Protein AF-0000000084494447 (afdb_homodimer)

Nearest PDB structures (foldseek):
  5h3h-assembly1_A  TM=7.534E-01  e=8.191E-16  Exiguobacterium antarcticum B7
  1iuo-assembly1_A  TM=7.187E-01  e=6.403E-16  Pseudomonas fluorescens
  1j1i-assembly1_A-2  TM=7.751E-01  e=4.884E-15  Janthinobacterium
  2d0d-assembly1_A-2  TM=7.167E-01  e=2.639E-15  Pseudomonas fluorescens
  3qvm-assembly1_A  TM=7.016E-01  e=3.062E-11  Oleispira antarctica

InterPro domains:
  IPR000073 Alpha/beta hydrolase fold-1 [PF00561] (20-253)
  IPR029058 Alpha/Beta hydrolase fold [G3DSA:3.40.50.1820] (2-268)
  IPR029058 Alpha/Beta hydrolase fold [SSF53474] (7-265)
  IPR050266 AB hydrolase superfamily [PTHR43798] (12-265)

Foldseek 3Di:
DWDAFPFWIKDKDKDAAAAEEEEEEAPLFAQLLVCVLQVVLCVPPHHYIYIGIGFEQWDPTHGHPPQQALQSRLRRVVRVCCVPVNPAAHEYEAAALRLQSVLVCCQVPVVRYQAYEYELYAALDPDADFDDAAADAADPVVLVPDDVVLSVVCSVFFSYHDDQLSVSCVRRGVVGNVGGNCVRVVDCSCVPHYHDPDHGLPPPAARAREYEYEAECNARPRHDVVCVVCVRRYPHYDYHHDYPGYRSCCSRPVVVVSVSVSVSVVVSD/DWDAFPFWIKDKDKDAAAAEEEEEEAPLFAQLLVCVLQVVLCVPPHHYIYIGIGFEQWDPTHGHPVQQALQSRLRRVVRVCCVPVNPAAHEYEAAALRLQSVLVCCQVPVVRYQAYEYELYAALDPDADFDDAAADAADPVVLVPDDPVLSVVCSVFFSYHDDQLSVSCVRRGVVGNVGGNCVRVVDCSCVPHYHDPDGGLPPPAARAREYEYEAECNARPRHDVVCVVCVRRYPHYDYHHDYPGYRSCCSRPVVVVSVSVSVSVVVSD

Solvent-accessible surface area (backbone atoms only — not comparable to full-atom values): 27558 Å² total; per-residue (Å²): 90,78,43,82,31,89,53,36,28,35,21,38,49,78,45,76,52,66,54,40,30,44,37,32,34,38,78,60,23,15,35,57,51,45,50,70,66,50,53,68,58,50,75,81,48,79,58,42,17,40,36,34,30,15,52,70,44,11,32,80,13,40,56,44,91,83,62,55,34,39,53,52,44,46,54,26,49,51,43,42,41,55,69,78,46,57,96,46,65,30,30,39,37,11,28,23,55,19,16,38,50,42,40,42,47,39,56,76,36,52,90,35,40,55,30,41,35,34,35,35,31,46,68,97,56,90,82,68,59,56,44,70,81,58,71,80,41,75,35,65,69,66,46,68,72,44,59,67,70,57,36,52,50,47,65,72,46,37,27,53,41,32,71,72,49,45,50,50,40,57,71,33,36,44,61,14,46,73,43,25,38,56,73,62,74,69,44,72,38,61,81,77,15,51,66,50,87,67,58,54,64,61,96,48,74,71,36,70,44,46,32,38,40,41,25,15,60,36,6,50,80,48,16,47,68,73,56,58,67,47,61,75,40,31,77,34,36,26,41,34,36,36,43,89,25,18,53,48,36,68,73,66,41,35,69,56,47,45,44,53,50,51,56,53,54,62,70,73,106,91,78,41,83,30,88,53,36,29,35,21,39,50,78,45,76,51,64,53,39,32,45,36,32,36,38,80,60,24,15,36,57,51,44,49,72,67,50,53,69,58,50,75,82,47,80,58,44,16,40,36,33,28,15,53,68,44,12,32,81,13,40,57,44,89,84,62,53,34,37,51,53,46,48,54,26,50,52,42,41,42,55,66,77,48,58,95,46,64,30,30,36,38,11,29,26,54,18,16,36,49,43,41,43,46,38,58,74,37,52,91,36,40,55,31,41,35,33,35,35,32,46,67,100,58,90,84,67,59,55,43,70,80,58,71,81,41,72,34,64,69,65,45,68,72,44,58,67,71,58,37,52,50,46,66,70,47,38,27,52,40,31,71,72,49,44,49,49,40,57,70,31,38,43,62,14,46,72,42,25,39,56,72,63,74,68,44,71,39,62,81,78,15,50,66,50,87,67,57,56,65,61,96,49,75,72,37,70,45,44,31,38,40,41,27,17,59,36,6,50,80,48,17,47,68,72,56,58,66,48,60,75,40,30,77,35,36,26,43,35,35,35,44,92,25,18,53,47,38,67,72,66,40,36,69,55,48,46,42,52,50,51,56,54,53,62,67,74,107

Structure (mmCIF, N/CA/C/O backbone):
data_AF-0000000084494447-model_v1
#
loop_
_entity.id
_entity.type
_entity.pdbx_description
1 polymer 'Alpha/beta hydrolase'
#
loop_
_atom_site.group_PDB
_atom_site.id
_atom_site.type_symbol
_atom_site.label_atom_id
_atom_site.label_alt_id
_atom_site.label_comp_id
_atom_site.label_asym_id
_atom_site.label_entity_id
_atom_site.label_seq_id
_atom_site.pdbx_PDB_ins_code
_atom_site.Cartn_x
_atom_site.Cartn_y
_atom_site.Cartn_z
_atom_site.occupancy
_atom_site.B_iso_or_equiv
_atom_site.auth_seq_id
_atom_site.auth_comp_id
_atom_site.auth_asym_id
_atom_site.auth_atom_id
_atom_site.pdbx_PDB_model_num
ATOM 1 N N . MET A 1 1 ? 7.254 22.641 23.938 1 96.69 1 MET A N 1
ATOM 2 C CA . MET A 1 1 ? 8.336 23.609 23.859 1 96.69 1 MET A CA 1
ATOM 3 C C . MET A 1 1 ? 8.039 24.672 22.812 1 96.69 1 MET A C 1
ATOM 5 O O . MET A 1 1 ? 7.246 24.438 21.891 1 96.69 1 MET A O 1
ATOM 9 N N . GLN A 1 2 ? 8.641 25.734 23.031 1 98.19 2 GLN A N 1
ATOM 10 C CA . GLN A 1 2 ? 8.461 26.828 22.078 1 98.19 2 GLN A CA 1
ATOM 11 C C . GLN A 1 2 ? 9.781 27.203 21.406 1 98.19 2 GLN A C 1
ATOM 13 O O . GLN A 1 2 ? 10.828 27.234 22.062 1 98.19 2 GLN A O 1
ATOM 18 N N . CYS A 1 3 ? 9.727 27.406 20.156 1 98.5 3 CYS A N 1
ATOM 19 C CA . CYS A 1 3 ? 10.852 27.906 19.391 1 98.5 3 CYS A CA 1
ATOM 20 C C . CYS A 1 3 ? 10.492 29.219 18.688 1 98.5 3 CYS A C 1
ATOM 22 O O . CYS A 1 3 ? 9.562 29.25 17.875 1 98.5 3 CYS A O 1
ATOM 24 N N . LEU A 1 4 ? 11.242 30.328 19.016 1 98.31 4 LEU A N 1
ATOM 25 C CA . LEU A 1 4 ? 11.031 31.578 18.297 1 98.31 4 LEU A CA 1
ATOM 26 C C . LEU A 1 4 ? 11.523 31.469 16.859 1 98.31 4 LEU A C 1
ATOM 28 O O . LEU A 1 4 ? 12.609 30.953 16.609 1 98.31 4 LEU A O 1
ATOM 32 N N . VAL A 1 5 ? 10.68 31.891 15.953 1 97.94 5 VAL A N 1
ATOM 33 C CA . VAL A 1 5 ? 11.016 31.828 14.531 1 97.94 5 VAL A CA 1
ATOM 34 C C . VAL A 1 5 ? 10.711 33.156 13.867 1 97.94 5 VAL A C 1
ATOM 36 O O . VAL A 1 5 ? 10.234 34.094 14.523 1 97.94 5 VAL A O 1
ATOM 39 N N . LYS A 1 6 ? 11.047 33.438 12.617 1 92.94 6 LYS A N 1
ATOM 40 C CA . LYS A 1 6 ? 11.008 34.688 11.875 1 92.94 6 LYS A CA 1
ATOM 41 C C . LYS A 1 6 ? 9.641 35.375 11.992 1 92.94 6 LYS A C 1
ATOM 43 O O . LYS A 1 6 ? 9.555 36.594 12.117 1 92.94 6 LYS A O 1
ATOM 48 N N . LYS A 1 7 ? 8.516 34.562 11.898 1 96.06 7 LYS A N 1
ATOM 49 C CA . LYS A 1 7 ? 7.191 35.156 11.883 1 96.06 7 LYS A CA 1
ATOM 50 C C . LYS A 1 7 ? 6.32 34.625 13.008 1 96.06 7 LYS A C 1
ATOM 52 O O . LYS A 1 7 ? 5.129 34.375 12.812 1 96.06 7 LYS A O 1
ATOM 57 N N . GLY A 1 8 ? 6.938 34.5 14.203 1 97.62 8 GLY A N 1
ATOM 58 C CA . GLY A 1 8 ? 6.195 34.031 15.359 1 97.62 8 GLY A CA 1
ATOM 59 C C . GLY A 1 8 ? 6.961 33 16.172 1 97.62 8 GLY A C 1
ATOM 60 O O . GLY A 1 8 ? 8.141 33.188 16.469 1 97.62 8 GLY A O 1
ATOM 61 N N . SER A 1 9 ? 6.289 32.062 16.578 1 98.56 9 SER A N 1
ATOM 62 C CA . SER A 1 9 ? 6.887 30.938 17.312 1 98.56 9 SER A CA 1
ATOM 63 C C . SER A 1 9 ? 6.223 29.625 16.969 1 98.56 9 SER A C 1
ATOM 65 O O . SER A 1 9 ? 5.066 29.594 16.531 1 98.56 9 SER A O 1
ATOM 67 N N . ILE A 1 10 ? 6.914 28.562 17.109 1 98.81 10 ILE A N 1
ATOM 68 C CA . ILE A 1 10 ? 6.418 27.219 16.828 1 98.81 10 ILE A CA 1
ATOM 69 C C . ILE A 1 10 ? 6.48 26.359 18.094 1 98.81 10 ILE A C 1
ATOM 71 O O . ILE A 1 10 ? 7.535 26.25 18.719 1 98.81 10 ILE A O 1
ATOM 75 N N . ASN A 1 11 ? 5.301 25.938 18.469 1 98.88 11 ASN A N 1
ATOM 76 C CA . ASN A 1 11 ? 5.234 24.906 19.5 1 98.88 11 ASN A CA 1
ATOM 77 C C . ASN A 1 11 ? 5.621 23.531 18.969 1 98.88 11 ASN A C 1
ATOM 79 O O . ASN A 1 11 ? 5.246 23.172 17.859 1 98.88 11 ASN A O 1
ATOM 83 N N . TYR A 1 12 ? 6.375 22.75 19.781 1 98.81 12 TYR A N 1
ATOM 84 C CA . TYR A 1 12 ? 6.766 21.438 19.312 1 98.81 12 TYR A CA 1
ATOM 85 C C . TYR A 1 12 ? 6.996 20.484 20.469 1 98.81 12 TYR A C 1
ATOM 87 O O . TYR A 1 12 ? 7.168 20.906 21.609 1 98.81 12 TYR A O 1
ATOM 95 N N . GLU A 1 13 ? 6.809 19.234 20.188 1 98.75 13 GLU A N 1
ATOM 96 C CA . GLU A 1 13 ? 7.129 18.141 21.094 1 98.75 13 GLU A CA 1
ATOM 97 C C . GLU A 1 13 ? 8.141 17.188 20.484 1 98.75 13 GLU A C 1
ATOM 99 O O . GLU A 1 13 ? 8.102 16.922 19.281 1 98.75 13 GLU A O 1
ATOM 104 N N . VAL A 1 14 ? 9.047 16.672 21.344 1 98.56 14 VAL A N 1
ATOM 105 C CA . VAL A 1 14 ? 10.062 15.727 20.891 1 98.56 14 VAL A CA 1
ATOM 106 C C . VAL A 1 14 ? 9.914 14.398 21.609 1 98.56 14 VAL A C 1
ATOM 108 O O . VAL A 1 14 ? 9.734 14.375 22.844 1 98.56 14 VAL A O 1
ATOM 111 N N . HIS A 1 15 ? 9.883 13.344 20.828 1 98.44 15 HIS A N 1
ATOM 112 C CA . HIS A 1 15 ? 9.875 11.984 21.375 1 98.44 15 HIS A CA 1
ATOM 113 C C . HIS A 1 15 ? 11.039 11.172 20.812 1 98.44 15 HIS A C 1
ATOM 115 O O . HIS A 1 15 ? 11.336 11.234 19.609 1 98.44 15 HIS A O 1
ATOM 121 N N . GLY A 1 16 ? 11.719 10.477 21.656 1 97.69 16 GLY A N 1
ATOM 122 C CA . GLY A 1 16 ? 12.789 9.602 21.219 1 97.69 16 GLY A CA 1
ATOM 123 C C . GLY A 1 16 ? 14.07 10.344 20.906 1 97.69 16 GLY A C 1
ATOM 124 O O . GLY A 1 16 ? 14.203 11.531 21.219 1 97.69 16 GLY A O 1
ATOM 125 N N . SER A 1 17 ? 15.078 9.602 20.531 1 97.44 17 SER A N 1
ATOM 126 C CA . SER A 1 17 ? 16.391 10.109 20.141 1 97.44 17 SER A CA 1
ATOM 127 C C . SER A 1 17 ? 16.906 9.422 18.875 1 97.44 17 SER A C 1
ATOM 129 O O . SER A 1 17 ? 16.469 8.32 18.547 1 97.44 17 SER A O 1
ATOM 131 N N . GLY A 1 18 ? 17.797 10.102 18.203 1 97.12 18 GLY A N 1
ATOM 132 C CA . GLY A 1 18 ? 18.359 9.547 16.984 1 97.12 18 GLY A CA 1
ATOM 133 C C . GLY A 1 18 ? 18.109 10.422 15.766 1 97.12 18 GLY A C 1
ATOM 134 O O . GLY A 1 18 ? 18.266 11.641 15.828 1 97.12 18 GLY A O 1
ATOM 135 N N . PHE A 1 19 ? 17.859 9.812 14.57 1 98.12 19 PHE A N 1
ATOM 136 C CA . PHE A 1 19 ? 17.688 10.523 13.312 1 98.12 19 PHE A CA 1
ATOM 137 C C . PHE A 1 19 ? 16.391 11.328 13.32 1 98.12 19 PHE A C 1
ATOM 139 O O . PHE A 1 19 ? 15.312 10.781 13.57 1 98.12 19 PHE A O 1
ATOM 146 N N . PRO A 1 20 ? 16.438 12.57 13.031 1 98.56 20 PRO A N 1
ATOM 147 C CA . PRO A 1 20 ? 15.266 13.438 13.195 1 98.56 20 PRO A CA 1
ATOM 148 C C . PRO A 1 20 ? 14.219 13.242 12.102 1 98.56 20 PRO A C 1
ATOM 150 O O . PRO A 1 20 ? 14.562 13.094 10.93 1 98.56 20 PRO A O 1
ATOM 153 N N . ILE A 1 21 ? 13.039 13.195 12.508 1 98.81 21 ILE A N 1
ATOM 154 C CA . ILE A 1 21 ? 11.875 13.25 11.625 1 98.81 21 ILE A CA 1
ATOM 155 C C . ILE A 1 21 ? 10.992 14.43 12.008 1 98.81 21 ILE A C 1
ATOM 157 O O . ILE A 1 21 ? 10.5 14.508 13.133 1 98.81 21 ILE A O 1
ATOM 161 N N . LEU A 1 22 ? 10.828 15.359 11.125 1 98.94 22 LEU A N 1
ATOM 162 C CA . LEU A 1 22 ? 9.891 16.469 11.32 1 98.94 22 LEU A CA 1
ATOM 163 C C . LEU A 1 22 ? 8.492 16.078 10.875 1 98.94 22 LEU A C 1
ATOM 165 O O . LEU A 1 22 ? 8.297 15.641 9.742 1 98.94 22 LEU A O 1
ATOM 169 N N . ILE A 1 23 ? 7.5 16.219 11.75 1 98.94 23 ILE A N 1
ATOM 170 C CA . ILE A 1 23 ? 6.148 15.719 11.508 1 98.94 23 ILE A CA 1
ATOM 171 C C . ILE A 1 23 ? 5.164 16.891 11.523 1 98.94 23 ILE A C 1
ATOM 173 O O . ILE A 1 23 ? 5.117 17.656 12.484 1 98.94 23 ILE A O 1
ATOM 177 N N . MET A 1 24 ? 4.398 16.984 10.438 1 98.94 24 MET A N 1
ATOM 178 C CA . MET A 1 24 ? 3.525 18.141 10.242 1 98.94 24 MET A CA 1
ATOM 179 C C . MET A 1 24 ? 2.082 17.703 10.016 1 98.94 24 MET A C 1
ATOM 181 O O . MET A 1 24 ? 1.81 16.875 9.141 1 98.94 24 MET A O 1
ATOM 185 N N . HIS A 1 25 ? 1.2 18.281 10.75 1 98.88 25 HIS A N 1
ATOM 186 C CA . HIS A 1 25 ? -0.211 17.906 10.766 1 98.88 25 HIS A CA 1
ATOM 187 C C . HIS A 1 25 ? -0.992 18.672 9.703 1 98.88 25 HIS A C 1
ATOM 189 O O . HIS A 1 25 ? -0.439 19.547 9.023 1 98.88 25 HIS A O 1
ATOM 195 N N . SER A 1 26 ? -2.248 18.312 9.539 1 98.69 26 SER A N 1
ATOM 196 C CA . SER A 1 26 ? -3.162 18.938 8.586 1 98.69 26 SER A CA 1
ATOM 197 C C . SER A 1 26 ? -3.646 20.281 9.078 1 98.69 26 SER A C 1
ATOM 199 O O . SER A 1 26 ? -3.49 20.609 10.258 1 98.69 26 SER A O 1
ATOM 201 N N . MET A 1 27 ? -4.27 21.031 8.141 1 98.12 27 MET A N 1
ATOM 202 C CA . MET A 1 27 ? -4.871 22.312 8.516 1 98.12 27 MET A CA 1
ATOM 203 C C . MET A 1 27 ? -5.98 22.109 9.539 1 98.12 27 MET A C 1
ATOM 205 O O . MET A 1 27 ? -6.781 21.188 9.422 1 98.12 27 MET A O 1
ATOM 209 N N . GLY A 1 28 ? -5.996 22.938 10.531 1 97.69 28 GLY A N 1
ATOM 210 C CA . GLY A 1 28 ? -7.102 22.953 11.477 1 97.69 28 GLY A CA 1
ATOM 211 C C . GLY A 1 28 ? -6.938 21.953 12.602 1 97.69 28 GLY A C 1
ATOM 212 O O . GLY A 1 28 ? -7.883 21.703 13.359 1 97.69 28 GLY A O 1
ATOM 213 N N . THR A 1 29 ? -5.793 21.359 12.68 1 98.38 29 THR A N 1
ATOM 214 C CA . THR A 1 29 ? -5.516 20.438 13.781 1 98.38 29 THR A CA 1
ATOM 215 C C . THR A 1 29 ? -4.23 20.844 14.5 1 98.38 29 THR A C 1
ATOM 217 O O . THR A 1 29 ? -3.811 22 14.445 1 98.38 29 THR A O 1
ATOM 220 N N . ASP A 1 30 ? -3.658 19.953 15.336 1 98.75 30 ASP A N 1
ATOM 221 C CA . ASP A 1 30 ? -2.391 20.203 16.016 1 98.75 30 ASP A CA 1
ATOM 222 C C . ASP A 1 30 ? -1.55 18.938 16.094 1 98.75 30 ASP A C 1
ATOM 224 O O . ASP A 1 30 ? -1.86 17.938 15.43 1 98.75 30 ASP A O 1
ATOM 228 N N . HIS A 1 31 ? -0.423 18.984 16.812 1 98.75 31 HIS A N 1
ATOM 229 C CA . HIS A 1 31 ? 0.54 17.891 16.844 1 98.75 31 HIS A CA 1
ATOM 230 C C . HIS A 1 31 ? -0.088 16.609 17.406 1 98.75 31 HIS A C 1
ATOM 232 O O . HIS A 1 31 ? 0.336 15.508 17.062 1 98.75 31 HIS A O 1
ATOM 238 N N . LEU A 1 32 ? -1.103 16.734 18.203 1 98.31 32 LEU A N 1
ATOM 239 C CA . LEU A 1 32 ? -1.747 15.578 18.797 1 98.31 32 LEU A CA 1
ATOM 240 C C . LEU A 1 32 ? -2.379 14.688 17.734 1 98.31 32 LEU A C 1
ATOM 242 O O . LEU A 1 32 ? -2.404 13.461 17.875 1 98.31 32 LEU A O 1
ATOM 246 N N . SER A 1 33 ? -2.887 15.289 16.688 1 98.75 33 SER A N 1
ATOM 247 C CA . SER A 1 33 ? -3.531 14.555 15.609 1 98.75 33 SER A CA 1
ATOM 248 C C . SER A 1 33 ? -2.547 13.617 14.914 1 98.75 33 SER A C 1
ATOM 250 O O . SER A 1 33 ? -2.955 12.672 14.234 1 98.75 33 SER A O 1
ATOM 252 N N . MET A 1 34 ? -1.249 13.867 15.07 1 98.81 34 MET A N 1
ATOM 253 C CA . MET A 1 34 ? -0.21 13.039 14.461 1 98.81 34 MET A CA 1
ATOM 254 C C . MET A 1 34 ? 0.386 12.078 15.484 1 98.81 34 MET A C 1
ATOM 256 O O . MET A 1 34 ? 0.575 10.891 15.195 1 98.81 34 MET A O 1
ATOM 260 N N . THR A 1 35 ? 0.613 12.547 16.703 1 98.62 35 THR A N 1
ATOM 261 C CA . THR A 1 35 ? 1.298 11.773 17.734 1 98.62 35 THR A CA 1
ATOM 262 C C . THR A 1 35 ? 0.514 10.508 18.062 1 98.62 35 THR A C 1
ATOM 264 O O . THR A 1 35 ? 1.103 9.453 18.312 1 98.62 35 THR A O 1
ATOM 267 N N . SER A 1 36 ? -0.768 10.578 18 1 97.81 36 SER A N 1
ATOM 268 C CA . SER A 1 36 ? -1.643 9.516 18.484 1 97.81 36 SER A CA 1
ATOM 269 C C . SER A 1 36 ? -1.475 8.242 17.656 1 97.81 36 SER A C 1
ATOM 271 O O . SER A 1 36 ? -1.565 7.133 18.203 1 97.81 36 SER A O 1
ATOM 273 N N . TRP A 1 37 ? -1.285 8.383 16.391 1 98.5 37 TRP A N 1
ATOM 274 C CA . TRP A 1 37 ? -1.223 7.18 15.57 1 98.5 37 TRP A CA 1
ATOM 275 C C . TRP A 1 37 ? 0.213 6.887 15.148 1 98.5 37 TRP A C 1
ATOM 277 O O . TRP A 1 37 ? 0.527 5.766 14.734 1 98.5 37 TRP A O 1
ATOM 287 N N . ILE A 1 38 ? 1.138 7.836 15.25 1 98.81 38 ILE A N 1
ATOM 288 C CA . ILE A 1 38 ? 2.518 7.645 14.812 1 98.81 38 ILE A CA 1
ATOM 289 C C . ILE A 1 38 ? 3.33 7.004 15.938 1 98.81 38 ILE A C 1
ATOM 291 O O . ILE A 1 38 ? 4.137 6.105 15.688 1 98.81 38 ILE A O 1
ATOM 295 N N . GLU A 1 39 ? 3.145 7.414 17.203 1 98.69 39 GLU A N 1
ATOM 296 C CA . GLU A 1 39 ? 4.012 7.008 18.297 1 98.69 39 GLU A CA 1
ATOM 297 C C . GLU A 1 39 ? 3.969 5.496 18.5 1 98.69 39 GLU A C 1
ATOM 299 O O . GLU A 1 39 ? 4.988 4.879 18.812 1 98.69 39 GLU A O 1
ATOM 304 N N . PRO A 1 40 ? 2.77 4.828 18.328 1 98.19 40 PRO A N 1
ATOM 305 C CA . PRO A 1 40 ? 2.744 3.371 18.469 1 98.19 40 PRO A CA 1
ATOM 306 C C . PRO A 1 40 ? 3.715 2.668 17.516 1 98.19 40 PRO A C 1
ATOM 308 O O . PRO A 1 40 ? 4.219 1.588 17.844 1 98.19 40 PRO A O 1
ATOM 311 N N . ILE A 1 41 ? 4.027 3.223 16.391 1 97.94 41 ILE A N 1
ATOM 312 C CA . ILE A 1 41 ? 4.965 2.654 15.422 1 97.94 41 ILE A CA 1
ATOM 313 C C . ILE A 1 41 ? 6.34 2.502 16.062 1 97.94 41 ILE A C 1
ATOM 315 O O . ILE A 1 41 ? 7.051 1.527 15.805 1 97.94 41 ILE A O 1
ATOM 319 N N . PHE A 1 42 ? 6.688 3.375 16.969 1 98 42 PHE A N 1
ATOM 320 C CA . PHE A 1 42 ? 8.055 3.469 17.469 1 98 42 PHE A CA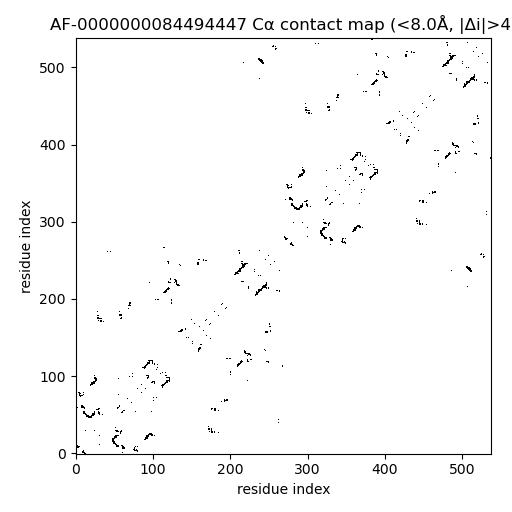 1
ATOM 321 C C . PHE A 1 42 ? 8.211 2.646 18.75 1 98 42 PHE A C 1
ATOM 323 O O . PHE A 1 42 ? 9.25 2.709 19.406 1 98 42 PHE A O 1
ATOM 330 N N . GLN A 1 43 ? 7.164 1.923 19.078 1 96.38 43 GLN A N 1
ATOM 331 C CA . GLN A 1 43 ? 7.324 0.917 20.125 1 96.38 43 GLN A CA 1
ATOM 332 C C . GLN A 1 43 ? 8.281 -0.184 19.688 1 96.38 43 GLN A C 1
ATOM 334 O O . GLN A 1 43 ? 8.992 -0.76 20.5 1 96.38 43 GLN A O 1
ATOM 339 N N . THR A 1 44 ? 8.359 -0.454 18.359 1 92.81 44 THR A N 1
ATOM 340 C CA . THR A 1 44 ? 9.188 -1.54 17.844 1 92.81 44 THR A CA 1
ATOM 341 C C . THR A 1 44 ? 10.344 -0.993 17.016 1 92.81 44 THR A C 1
ATOM 343 O O . THR A 1 44 ? 11.336 -1.69 16.766 1 92.81 44 THR A O 1
ATOM 346 N N . ILE A 1 45 ? 10.219 0.203 16.562 1 95.12 45 ILE A N 1
ATOM 347 C CA . ILE A 1 45 ? 11.258 0.841 15.766 1 95.12 45 ILE A CA 1
ATOM 348 C C . ILE A 1 45 ? 12.016 1.854 16.625 1 95.12 45 ILE A C 1
ATOM 350 O O . ILE A 1 45 ? 11.406 2.729 17.25 1 95.12 45 ILE A O 1
ATOM 354 N N . LYS A 1 46 ? 13.297 1.787 16.641 1 95.44 46 LYS A N 1
ATOM 355 C CA . LYS A 1 46 ? 14.125 2.66 17.469 1 95.44 46 LYS A CA 1
ATOM 356 C C . LYS A 1 46 ? 15.047 3.525 16.609 1 95.44 46 LYS A C 1
ATOM 358 O O . LYS A 1 46 ? 15.172 3.297 15.406 1 95.44 46 LYS A O 1
ATOM 363 N N . GLY A 1 47 ? 15.586 4.586 17.203 1 96.88 47 GLY A N 1
ATOM 364 C CA . GLY A 1 47 ? 16.641 5.344 16.547 1 96.88 47 GLY A CA 1
ATOM 365 C C . GLY A 1 47 ? 16.141 6.566 15.812 1 96.88 47 GLY A C 1
ATOM 366 O O . GLY A 1 47 ? 16.828 7.109 14.953 1 96.88 47 GLY A O 1
ATOM 367 N N . PHE A 1 48 ? 14.953 6.914 16.109 1 98.19 48 PHE A N 1
ATOM 368 C CA . PHE A 1 48 ? 14.398 8.094 15.461 1 98.19 48 PHE A CA 1
ATOM 369 C C . PHE A 1 48 ? 13.969 9.133 16.5 1 98.19 48 PHE A C 1
ATOM 371 O O . PHE A 1 48 ? 13.359 8.789 17.5 1 98.19 48 PHE A O 1
ATOM 378 N N . LYS A 1 49 ? 14.344 10.344 16.266 1 98.38 49 LYS A N 1
ATOM 379 C CA . LYS A 1 49 ? 13.883 11.508 17.016 1 98.38 49 LYS A CA 1
ATOM 380 C C . LYS A 1 49 ? 12.68 12.156 16.328 1 98.38 49 LYS A C 1
ATOM 382 O O . LYS A 1 49 ? 12.828 12.852 15.32 1 98.38 49 LYS A O 1
ATOM 387 N N . ARG A 1 50 ? 11.531 11.898 16.891 1 98.81 50 ARG A N 1
ATOM 388 C CA . ARG A 1 50 ? 10.312 12.438 16.297 1 98.81 50 ARG A CA 1
ATOM 389 C C . ARG A 1 50 ? 10.031 13.844 16.797 1 98.81 50 ARG A C 1
ATOM 391 O O . ARG A 1 50 ? 9.898 14.07 18 1 98.81 50 ARG A O 1
ATOM 398 N N . ILE A 1 51 ? 9.969 14.781 15.914 1 98.94 51 ILE A N 1
ATOM 399 C CA . ILE A 1 51 ? 9.703 16.188 16.219 1 98.94 51 ILE A CA 1
ATOM 400 C C . ILE A 1 51 ? 8.344 16.594 15.664 1 98.94 51 ILE A C 1
ATOM 402 O O . ILE A 1 51 ? 8.195 16.797 14.461 1 98.94 51 ILE A O 1
ATOM 406 N N . TYR A 1 52 ? 7.375 16.656 16.594 1 98.94 52 TYR A N 1
ATOM 407 C CA . TYR A 1 52 ? 6.023 17.078 16.234 1 98.94 52 TYR A CA 1
ATOM 408 C C . TYR A 1 52 ? 5.859 18.578 16.406 1 98.94 52 TYR A C 1
ATOM 410 O O . TYR A 1 52 ? 6.082 19.125 17.5 1 98.94 52 TYR A O 1
ATOM 418 N N . ILE A 1 53 ? 5.402 19.266 15.375 1 98.94 53 ILE A N 1
ATOM 419 C CA . ILE A 1 53 ? 5.211 20.703 15.539 1 98.94 53 ILE A CA 1
ATOM 420 C C . ILE A 1 53 ? 3.732 21.047 15.391 1 98.94 53 ILE A C 1
ATOM 422 O O . ILE A 1 53 ? 2.982 20.328 14.727 1 98.94 53 ILE A O 1
ATOM 426 N N . ASP A 1 54 ? 3.326 22.094 16.047 1 98.94 54 ASP A N 1
ATOM 427 C CA . ASP A 1 54 ? 2.125 22.812 15.625 1 98.94 54 ASP A CA 1
ATOM 428 C C . ASP A 1 54 ? 2.434 23.781 14.492 1 98.94 54 ASP A C 1
ATOM 430 O O . ASP A 1 54 ? 3.254 24.688 14.648 1 98.94 54 ASP A O 1
ATOM 434 N N . LEU A 1 55 ? 1.816 23.562 13.367 1 98.88 55 LEU A N 1
ATOM 435 C CA . LEU A 1 55 ? 2.023 24.5 12.273 1 98.88 55 LEU A CA 1
ATOM 436 C C . LEU A 1 55 ? 1.731 25.938 12.719 1 98.88 55 LEU A C 1
ATOM 438 O O . LEU A 1 55 ? 0.907 26.156 13.609 1 98.88 55 LEU A O 1
ATOM 442 N N . PRO A 1 56 ? 2.412 26.953 12.07 1 98.69 56 PRO A N 1
ATOM 443 C CA . PRO A 1 56 ? 2.021 28.328 12.375 1 98.69 56 PRO A CA 1
ATOM 444 C C . PRO A 1 56 ? 0.517 28.547 12.242 1 98.69 56 PRO A C 1
ATOM 446 O O . PRO A 1 56 ? -0.109 28.047 11.312 1 98.69 56 PRO A O 1
ATOM 449 N N . ALA A 1 57 ? -0.061 29.266 13.242 1 98.31 57 ALA A N 1
ATOM 450 C CA . ALA A 1 57 ? -1.483 29.594 13.305 1 98.31 57 ALA A CA 1
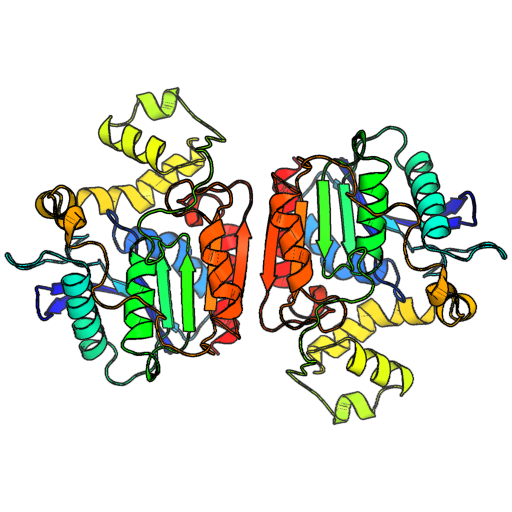ATOM 451 C C . ALA A 1 57 ? -2.295 28.406 13.805 1 98.31 57 ALA A C 1
ATOM 453 O O . ALA A 1 57 ? -3.525 28.406 13.719 1 98.31 57 ALA A O 1
ATOM 454 N N . HIS A 1 58 ? -1.658 27.344 14.305 1 98.75 58 HIS A N 1
ATOM 455 C CA . HIS A 1 58 ? -2.324 26.172 14.852 1 98.75 58 HIS A CA 1
ATOM 456 C C . HIS A 1 58 ? -1.785 25.828 16.234 1 98.75 58 HIS A C 1
ATOM 458 O O . HIS A 1 58 ? -0.672 26.219 16.594 1 98.75 58 HIS A O 1
ATOM 464 N N . GLY A 1 59 ? -2.604 25.047 16.953 1 98.5 59 GLY A N 1
ATOM 465 C CA . GLY A 1 59 ? -2.17 24.625 18.266 1 98.5 59 GLY A CA 1
ATOM 466 C C . GLY A 1 59 ? -1.699 25.781 19.141 1 98.5 59 GLY A C 1
ATOM 467 O O . GLY A 1 59 ? -2.4 26.781 19.281 1 98.5 59 GLY A O 1
ATOM 468 N N . LYS A 1 60 ? -0.48 25.609 19.703 1 98.5 60 LYS A N 1
ATOM 469 C CA . LYS A 1 60 ? 0.066 26.641 20.578 1 98.5 60 LYS A CA 1
ATOM 470 C C . LYS A 1 60 ? 1.081 27.516 19.859 1 98.5 60 LYS A C 1
ATOM 472 O O . LYS A 1 60 ? 1.784 28.312 20.469 1 98.5 60 LYS A O 1
ATOM 477 N N . SER A 1 61 ? 1.166 27.328 18.547 1 98.69 61 SER A N 1
ATOM 478 C CA . SER A 1 61 ? 2.031 28.188 17.734 1 98.69 61 SER A CA 1
ATOM 479 C C . SER A 1 61 ? 1.387 29.547 17.484 1 98.69 61 SER A C 1
ATOM 481 O O . SER A 1 61 ? 0.168 29.641 17.328 1 98.69 61 SER A O 1
ATOM 483 N N . VAL A 1 62 ? 2.295 30.594 17.406 1 97.31 62 VAL A N 1
ATOM 484 C CA . VAL A 1 62 ? 1.812 31.969 17.25 1 97.31 62 VAL A CA 1
ATOM 485 C C . VAL A 1 62 ? 2.357 32.562 15.961 1 97.31 62 VAL A C 1
ATOM 487 O O . VAL A 1 62 ? 3.434 32.188 15.492 1 97.31 62 VAL A O 1
ATOM 490 N N . ILE A 1 63 ? 1.567 33.375 15.352 1 98 63 ILE A N 1
ATOM 491 C CA . ILE A 1 63 ? 1.992 34.062 14.141 1 98 63 ILE A CA 1
ATOM 492 C C . ILE A 1 63 ? 1.965 35.594 14.359 1 98 63 ILE A C 1
ATOM 494 O O . ILE A 1 63 ? 1.236 36.062 15.219 1 98 63 ILE A O 1
ATOM 498 N N . GLU A 1 64 ? 2.709 36.281 13.578 1 97.06 64 GLU A N 1
ATOM 499 C CA . GLU A 1 64 ? 2.717 37.75 13.609 1 97.06 64 GLU A CA 1
ATOM 500 C C . GLU A 1 64 ? 1.529 38.312 12.836 1 97.06 64 GLU A C 1
ATOM 502 O O . GLU A 1 64 ? 0.846 37.594 12.109 1 97.06 64 GLU A O 1
ATOM 507 N N . GLU A 1 65 ? 1.351 39.594 12.883 1 93.88 65 GLU A N 1
ATOM 508 C CA . GLU A 1 65 ? 0.191 40.281 12.305 1 93.88 65 GLU A CA 1
ATOM 509 C C . GLU A 1 65 ? 0.244 40.25 10.781 1 93.88 65 GLU A C 1
ATOM 511 O O . GLU A 1 65 ? -0.794 40.188 10.125 1 93.88 65 GLU A O 1
ATOM 516 N N . ASN A 1 66 ? 1.428 40.25 10.242 1 93.81 66 ASN A N 1
ATOM 517 C CA . ASN A 1 66 ? 1.561 40.344 8.797 1 93.81 66 ASN A CA 1
ATOM 518 C C . ASN A 1 66 ? 1.647 38.969 8.148 1 93.81 66 ASN A C 1
ATOM 520 O O . ASN A 1 66 ? 1.918 38.844 6.953 1 93.81 66 ASN A O 1
ATOM 524 N N . PHE A 1 67 ? 1.451 37.938 8.969 1 96.31 67 PHE A N 1
ATOM 525 C CA . PHE A 1 67 ? 1.414 36.562 8.469 1 96.31 67 PHE A CA 1
ATOM 526 C C . PHE A 1 67 ? 0.257 36.375 7.496 1 96.31 67 PHE A C 1
ATOM 528 O O . PHE A 1 67 ? -0.894 36.688 7.828 1 96.31 67 PHE A O 1
ATOM 535 N N . SER A 1 68 ? 0.505 35.844 6.176 1 96.38 68 SER A N 1
ATOM 536 C CA . SER A 1 68 ? -0.625 35.938 5.258 1 96.38 68 SER A CA 1
ATOM 537 C C . SER A 1 68 ? -0.561 34.812 4.215 1 96.38 68 SER A C 1
ATOM 539 O O . SER A 1 68 ? -1.418 34.719 3.334 1 96.38 68 SER A O 1
ATOM 541 N N . SER A 1 69 ? 0.43 33.875 4.305 1 97.94 69 SER A N 1
ATOM 542 C CA . SER A 1 69 ? 0.559 32.938 3.178 1 97.94 69 SER A CA 1
ATOM 543 C C . SER A 1 69 ? 1.262 31.672 3.592 1 97.94 69 SER A C 1
ATOM 545 O O . SER A 1 69 ? 1.868 31.594 4.664 1 97.94 69 SER A O 1
ATOM 547 N N . SER A 1 70 ? 1.184 30.672 2.662 1 98.44 70 SER A N 1
ATOM 548 C CA . SER A 1 70 ? 1.938 29.438 2.832 1 98.44 70 SER A CA 1
ATOM 549 C C . SER A 1 70 ? 3.439 29.688 2.775 1 98.44 70 SER A C 1
ATOM 551 O O . SER A 1 70 ? 4.219 29 3.432 1 98.44 70 SER A O 1
ATOM 553 N N . ASP A 1 71 ? 3.881 30.703 2.014 1 98.56 71 ASP A N 1
ATOM 554 C CA . ASP A 1 71 ? 5.289 31.078 2.045 1 98.56 71 ASP A CA 1
ATOM 555 C C . ASP A 1 71 ? 5.711 31.5 3.449 1 98.56 71 ASP A C 1
ATOM 557 O O . ASP A 1 71 ? 6.812 31.172 3.896 1 98.56 71 ASP A O 1
ATOM 561 N N . ASP A 1 72 ? 4.844 32.281 4.109 1 98.56 72 ASP A N 1
ATOM 562 C CA . ASP A 1 72 ? 5.117 32.656 5.484 1 98.56 72 ASP A CA 1
ATOM 563 C C . ASP A 1 72 ? 5.227 31.453 6.402 1 98.56 72 ASP A C 1
ATOM 565 O O . ASP A 1 72 ? 6.098 31.406 7.273 1 98.56 72 ASP A O 1
ATOM 569 N N . MET A 1 73 ? 4.32 30.438 6.219 1 98.44 73 MET A N 1
ATOM 570 C CA . MET A 1 73 ? 4.398 29.188 6.957 1 98.44 73 MET A CA 1
ATOM 571 C C . MET A 1 73 ? 5.75 28.5 6.742 1 98.44 73 MET A C 1
ATOM 573 O O . MET A 1 73 ? 6.422 28.141 7.703 1 98.44 73 MET A O 1
ATOM 577 N N . LEU A 1 74 ? 6.086 28.406 5.457 1 98.62 74 LEU A N 1
ATOM 578 C CA . LEU A 1 74 ? 7.293 27.688 5.066 1 98.62 74 LEU A CA 1
ATOM 579 C C . LEU A 1 74 ? 8.539 28.359 5.645 1 98.62 74 LEU A C 1
ATOM 581 O O . LEU A 1 74 ? 9.414 27.672 6.176 1 98.62 74 LEU A O 1
ATOM 585 N N . ILE A 1 75 ? 8.633 29.672 5.566 1 98.19 75 ILE A N 1
ATOM 586 C CA . ILE A 1 75 ? 9.797 30.391 6.062 1 98.19 75 ILE A CA 1
ATOM 587 C C . ILE A 1 75 ? 9.938 30.172 7.566 1 98.19 75 ILE A C 1
ATOM 589 O O . ILE A 1 75 ? 11.047 29.984 8.07 1 98.19 75 ILE A O 1
ATOM 593 N N . SER A 1 76 ? 8.828 30.203 8.266 1 98.62 76 SER A N 1
ATOM 594 C CA . SER A 1 76 ? 8.836 29.984 9.703 1 98.62 76 SER A CA 1
ATOM 595 C C . SER A 1 76 ? 9.289 28.562 10.039 1 98.62 76 SER A C 1
ATOM 597 O O . SER A 1 76 ? 10.07 28.359 10.977 1 98.62 76 SER A O 1
ATOM 599 N N . ILE A 1 77 ? 8.844 27.578 9.312 1 98.81 77 ILE A N 1
ATOM 600 C CA . ILE A 1 77 ? 9.195 26.188 9.57 1 98.81 77 ILE A CA 1
ATOM 601 C C . ILE A 1 77 ? 10.672 25.953 9.25 1 98.81 77 ILE A C 1
ATOM 603 O O . ILE A 1 77 ? 11.367 25.234 9.969 1 98.81 77 ILE A O 1
ATOM 607 N N . LEU A 1 78 ? 11.148 26.562 8.133 1 98.56 78 LEU A N 1
ATOM 608 C CA . LEU A 1 78 ? 12.562 26.438 7.789 1 98.56 78 LEU A CA 1
ATOM 609 C C . LEU A 1 78 ? 13.438 27.047 8.875 1 98.56 78 LEU A C 1
ATOM 611 O O . LEU A 1 78 ? 14.492 26.5 9.203 1 98.56 78 LEU A O 1
ATOM 615 N N . ASP A 1 79 ? 13.008 28.203 9.414 1 98.56 79 ASP A N 1
ATOM 616 C CA . ASP A 1 79 ? 13.719 28.797 10.539 1 98.56 79 ASP A CA 1
ATOM 617 C C . ASP A 1 79 ? 13.742 27.844 11.742 1 98.56 79 ASP A C 1
ATOM 619 O O . ASP A 1 79 ? 14.766 27.719 12.422 1 98.56 79 ASP A O 1
ATOM 623 N N . PHE A 1 80 ? 12.664 27.203 12.055 1 98.75 80 PHE A N 1
ATOM 624 C CA . PHE A 1 80 ? 12.562 26.219 13.125 1 98.75 80 PHE A CA 1
ATOM 625 C C . PHE A 1 80 ? 13.555 25.078 12.906 1 98.75 80 PHE A C 1
ATOM 627 O O . PHE A 1 80 ? 14.258 24.688 13.828 1 98.75 80 PHE A O 1
ATOM 634 N N . VAL A 1 81 ? 13.555 24.547 11.633 1 98.62 81 VAL A N 1
ATOM 635 C CA . VAL A 1 81 ? 14.461 23.453 11.266 1 98.62 81 VAL A CA 1
ATOM 636 C C . VAL A 1 81 ? 15.906 23.891 11.516 1 98.62 81 VAL A C 1
ATOM 638 O O . VAL A 1 81 ? 16.703 23.125 12.078 1 98.62 81 VAL A O 1
ATOM 641 N N . ASP A 1 82 ? 16.25 25.094 11.125 1 98.12 82 ASP A N 1
ATOM 642 C CA . ASP A 1 82 ? 17.609 25.594 11.305 1 98.12 82 ASP A CA 1
ATOM 643 C C . ASP A 1 82 ? 17.969 25.719 12.781 1 98.12 82 ASP A C 1
ATOM 645 O O . ASP A 1 82 ? 19.125 25.578 13.156 1 98.12 82 ASP A O 1
ATOM 649 N N . CYS A 1 83 ? 16.969 25.953 13.586 1 97.88 83 CYS A N 1
ATOM 650 C CA . CYS A 1 83 ? 17.172 26.109 15.016 1 97.88 83 CYS A CA 1
ATOM 651 C C . CYS A 1 83 ? 17.281 24.766 15.711 1 97.88 83 CYS A C 1
ATOM 653 O O . CYS A 1 83 ? 18.172 24.562 16.547 1 97.88 83 CYS A O 1
ATOM 655 N N . ILE A 1 84 ? 16.422 23.828 15.391 1 97.88 84 ILE A N 1
ATOM 656 C CA . ILE A 1 84 ? 16.234 22.609 16.188 1 97.88 84 ILE A CA 1
ATOM 657 C C . ILE A 1 84 ? 17.047 21.469 15.586 1 97.88 84 ILE A C 1
ATOM 659 O O . ILE A 1 84 ? 17.5 20.578 16.312 1 97.88 84 ILE A O 1
ATOM 663 N N . ILE A 1 85 ? 17.188 21.469 14.25 1 96.31 85 ILE A N 1
ATOM 664 C CA . ILE A 1 85 ? 17.922 20.438 13.531 1 96.31 85 ILE A CA 1
ATOM 665 C C . ILE A 1 85 ? 19.016 21.078 12.68 1 96.31 85 ILE A C 1
ATOM 667 O O . ILE A 1 85 ? 19.141 20.797 11.492 1 96.31 85 ILE A O 1
ATOM 671 N N . PRO A 1 86 ? 19.859 21.812 13.297 1 95.5 86 PRO A N 1
ATOM 672 C CA . PRO A 1 86 ? 20.828 22.578 12.5 1 95.5 86 PRO A CA 1
ATOM 673 C C . PRO A 1 86 ? 21.797 21.688 11.742 1 95.5 86 PRO A C 1
ATOM 675 O O . PRO A 1 86 ? 22.469 20.844 12.344 1 95.5 86 PRO A O 1
ATOM 678 N N . ASN A 1 87 ? 21.875 21.844 10.461 1 92.44 87 ASN A N 1
ATOM 679 C CA . ASN A 1 87 ? 22.875 21.266 9.57 1 92.44 87 ASN A CA 1
ATOM 680 C C . ASN A 1 87 ? 22.797 19.734 9.562 1 92.44 87 ASN A C 1
ATOM 682 O O . ASN A 1 87 ? 23.828 19.062 9.438 1 92.44 87 ASN A O 1
ATOM 686 N N . GLN A 1 88 ? 21.688 19.203 9.852 1 95.88 88 GLN A N 1
ATOM 687 C CA . GLN A 1 88 ? 21.484 17.766 9.852 1 95.88 88 GLN A CA 1
ATOM 688 C C . GLN A 1 88 ? 20.531 17.328 8.742 1 95.88 88 GLN A C 1
ATOM 690 O O . GLN A 1 88 ? 19.719 18.141 8.266 1 95.88 88 GLN A O 1
ATOM 695 N N . LYS A 1 89 ? 20.781 16.094 8.32 1 97.81 89 LYS A N 1
ATOM 696 C CA . LYS A 1 89 ? 19.75 15.484 7.484 1 97.81 89 LYS A CA 1
ATOM 697 C C . LYS A 1 89 ? 18.531 15.086 8.312 1 97.81 89 LYS A C 1
ATOM 699 O O . LYS A 1 89 ? 18.656 14.766 9.492 1 97.81 89 LYS A O 1
ATOM 704 N N . PHE A 1 90 ? 17.406 15.148 7.758 1 98.69 90 PHE A N 1
ATOM 705 C CA . PHE A 1 90 ? 16.188 14.773 8.453 1 98.69 90 PHE A CA 1
ATOM 706 C C . PHE A 1 90 ? 15.133 14.273 7.473 1 98.69 90 PHE A C 1
ATOM 708 O O . PHE A 1 90 ? 15.289 14.422 6.258 1 98.69 90 PHE A O 1
ATOM 715 N N . SER A 1 91 ? 14.164 13.555 7.973 1 98.81 91 SER A N 1
ATOM 716 C CA . SER A 1 91 ? 13.031 13.086 7.18 1 98.81 91 SER A CA 1
ATOM 717 C C . SER A 1 91 ? 11.773 13.883 7.5 1 98.81 91 SER A C 1
ATOM 719 O O . SER A 1 91 ? 11.727 14.609 8.5 1 98.81 91 SER A O 1
ATOM 721 N N . LEU A 1 92 ? 10.812 13.773 6.594 1 98.88 92 LEU A N 1
ATOM 722 C CA . LEU A 1 92 ? 9.562 14.523 6.723 1 98.88 92 LEU A CA 1
ATOM 723 C C . LEU A 1 92 ? 8.367 13.586 6.707 1 98.88 92 LEU A C 1
ATOM 725 O O . LEU A 1 92 ? 8.32 12.641 5.914 1 98.88 92 LEU A O 1
ATOM 729 N N . ILE A 1 93 ? 7.449 13.781 7.594 1 98.94 93 ILE A N 1
ATOM 730 C CA . ILE A 1 93 ? 6.102 13.242 7.484 1 98.94 93 ILE A CA 1
ATOM 731 C C . ILE A 1 93 ? 5.086 14.383 7.449 1 98.94 93 ILE A C 1
ATOM 733 O O . ILE A 1 93 ? 5.098 15.258 8.32 1 98.94 93 ILE A O 1
ATOM 737 N N . GLY A 1 94 ? 4.277 14.422 6.484 1 98.94 94 GLY A N 1
ATOM 738 C CA . GLY A 1 94 ? 3.256 15.453 6.371 1 98.94 94 GLY A CA 1
ATOM 739 C C . GLY A 1 94 ? 1.894 14.898 6 1 98.94 94 GLY A C 1
ATOM 740 O O . GLY A 1 94 ? 1.781 14.062 5.105 1 98.94 94 GLY A O 1
ATOM 741 N N . PHE A 1 95 ? 0.921 15.375 6.703 1 98.88 95 PHE A N 1
ATOM 742 C CA . PHE A 1 95 ? -0.462 15.016 6.422 1 98.88 95 PHE A CA 1
ATOM 743 C C . PHE A 1 95 ? -1.228 16.203 5.844 1 98.88 95 PHE A C 1
ATOM 745 O O . PHE A 1 95 ? -1.237 17.281 6.426 1 98.88 95 PHE A O 1
ATOM 752 N N . SER A 1 96 ? -1.965 15.953 4.633 1 98.69 96 SER A N 1
ATOM 753 C CA . SER A 1 96 ? -2.824 16.953 3.994 1 98.69 96 SER A CA 1
ATOM 754 C C . SER A 1 96 ? -2.08 18.266 3.768 1 98.69 96 SER A C 1
ATOM 756 O O . SER A 1 96 ? -1.072 18.297 3.059 1 98.69 96 SER A O 1
ATOM 758 N N . TYR A 1 97 ? -2.375 19.359 4.441 1 98.75 97 TYR A N 1
ATOM 759 C CA . TYR A 1 97 ? -1.697 20.656 4.328 1 98.75 97 TYR A CA 1
ATOM 760 C C . TYR A 1 97 ? -0.256 20.547 4.812 1 98.75 97 TYR A C 1
ATOM 762 O O . TYR A 1 97 ? 0.646 21.156 4.219 1 98.75 97 TYR A O 1
ATOM 770 N N . GLY A 1 98 ? -0.042 19.797 5.902 1 98.88 98 GLY A N 1
ATOM 771 C CA . GLY A 1 98 ? 1.319 19.531 6.34 1 98.88 98 GLY A CA 1
ATOM 772 C C . GLY A 1 98 ? 2.162 18.844 5.289 1 98.88 98 GLY A C 1
ATOM 773 O O . GLY A 1 98 ? 3.375 19.047 5.219 1 98.88 98 GLY A O 1
ATOM 774 N N . GLY A 1 99 ? 1.545 17.984 4.523 1 98.88 99 GLY A N 1
ATOM 775 C CA . GLY A 1 99 ? 2.234 17.359 3.408 1 98.88 99 GLY A CA 1
ATOM 776 C C . GLY A 1 99 ? 2.607 18.344 2.311 1 98.88 99 GLY A C 1
ATOM 777 O O . GLY A 1 99 ? 3.662 18.203 1.687 1 98.88 99 GLY A O 1
ATOM 778 N N . TYR A 1 100 ? 1.737 19.281 2.027 1 98.81 100 TYR A N 1
ATOM 779 C CA . TYR A 1 100 ? 2.033 20.312 1.046 1 98.81 100 TYR A CA 1
ATOM 780 C C . TYR A 1 100 ? 3.25 21.141 1.464 1 98.81 100 TYR A C 1
ATOM 782 O O . TYR A 1 100 ? 4.129 21.406 0.646 1 98.81 100 TYR A O 1
ATOM 790 N N . LEU A 1 101 ? 3.289 21.453 2.736 1 98.88 101 LEU A N 1
ATOM 791 C CA . LEU A 1 101 ? 4.434 22.203 3.262 1 98.88 101 LEU A CA 1
ATOM 792 C C . LEU A 1 101 ? 5.695 21.344 3.227 1 98.88 101 LEU A C 1
ATOM 794 O O . LEU A 1 101 ? 6.789 21.844 2.975 1 98.88 101 LEU A O 1
ATOM 798 N N . ALA A 1 102 ? 5.527 20.047 3.486 1 98.94 102 ALA A N 1
ATOM 799 C CA . ALA A 1 102 ? 6.66 19.125 3.393 1 98.94 102 ALA A CA 1
ATOM 800 C C . ALA A 1 102 ? 7.262 19.141 1.989 1 98.94 102 ALA A C 1
ATOM 802 O O . ALA A 1 102 ? 8.484 19.078 1.83 1 98.94 102 ALA A O 1
ATOM 803 N N . GLN A 1 103 ? 6.434 19.172 0.993 1 98.69 103 GLN A N 1
ATOM 804 C CA . GLN A 1 103 ? 6.906 19.281 -0.383 1 98.69 103 GLN A CA 1
ATOM 805 C C . GLN A 1 103 ? 7.746 20.547 -0.574 1 98.69 103 GLN A C 1
ATOM 807 O O . GLN A 1 103 ? 8.789 20.5 -1.222 1 98.69 103 GLN A O 1
ATOM 812 N N . GLY A 1 104 ? 7.277 21.641 -0.002 1 98.69 104 GLY A N 1
ATOM 813 C CA . GLY A 1 104 ? 8.031 22.891 -0.057 1 98.69 104 GLY A CA 1
ATOM 814 C C . GLY A 1 104 ? 9.391 22.797 0.617 1 98.69 104 GLY A C 1
ATOM 815 O O . GLY A 1 104 ? 10.383 23.312 0.098 1 98.69 104 GLY A O 1
ATOM 816 N N . ILE A 1 105 ? 9.383 22.125 1.785 1 98.75 105 ILE A N 1
ATOM 817 C CA . ILE A 1 105 ? 10.633 21.953 2.514 1 98.75 105 ILE A CA 1
ATOM 818 C C . ILE A 1 105 ? 11.609 21.141 1.676 1 98.75 105 ILE A C 1
ATOM 820 O O . ILE A 1 105 ? 12.781 21.5 1.53 1 98.75 105 ILE A O 1
ATOM 824 N N . LEU A 1 106 ? 11.172 20.016 1.103 1 98.44 106 LEU A N 1
ATOM 825 C CA . LEU A 1 106 ? 12.039 19.188 0.262 1 98.44 106 LEU A CA 1
ATOM 826 C C . LEU A 1 106 ? 12.555 20 -0.928 1 98.44 106 LEU A C 1
ATOM 828 O O . LEU A 1 106 ? 13.727 19.891 -1.287 1 98.44 106 LEU A O 1
ATOM 832 N N . HIS A 1 107 ? 11.711 20.781 -1.505 1 97.88 107 HIS A N 1
ATOM 833 C CA . HIS A 1 107 ? 12.078 21.609 -2.65 1 97.88 107 HIS A CA 1
ATOM 834 C C . HIS A 1 107 ? 13.18 22.594 -2.287 1 97.88 107 HIS A C 1
ATOM 836 O O . HIS A 1 107 ? 14.094 22.828 -3.078 1 97.88 107 HIS A O 1
ATOM 842 N N . THR A 1 108 ? 13.109 23.188 -1.103 1 97.06 108 THR A N 1
ATOM 843 C CA . THR A 1 108 ? 14.008 24.25 -0.667 1 97.06 108 THR A CA 1
ATOM 844 C C . THR A 1 108 ? 15.266 23.672 -0.023 1 97.06 108 THR A C 1
ATOM 846 O O . THR A 1 108 ? 16.344 24.266 -0.122 1 97.06 108 THR A O 1
ATOM 849 N N . ARG A 1 109 ? 15.086 22.562 0.616 1 96.94 109 ARG A N 1
ATOM 850 C CA . ARG A 1 109 ? 16.172 21.938 1.354 1 96.94 109 ARG A CA 1
ATOM 851 C C . ARG A 1 109 ? 16.438 20.516 0.86 1 96.94 109 ARG A C 1
ATOM 853 O O . ARG A 1 109 ? 16.531 19.578 1.659 1 96.94 109 ARG A O 1
ATOM 860 N N . LYS A 1 110 ? 16.578 20.344 -0.439 1 96.38 110 LYS A N 1
ATOM 861 C CA . LYS A 1 110 ? 16.688 19.031 -1.076 1 96.38 110 LYS A CA 1
ATOM 862 C C . LYS A 1 110 ? 17.828 18.219 -0.475 1 96.38 110 LYS A C 1
ATOM 864 O O . LYS A 1 110 ? 17.688 17.016 -0.224 1 96.38 110 LYS A O 1
ATOM 869 N N . THR A 1 111 ? 18.953 18.859 -0.188 1 96.31 111 THR A N 1
ATOM 870 C CA . THR A 1 111 ? 20.156 18.172 0.266 1 96.31 111 THR A CA 1
ATOM 871 C C . THR A 1 111 ? 20 17.719 1.718 1 96.31 111 THR A C 1
ATOM 873 O O . THR A 1 111 ? 20.656 16.766 2.146 1 96.31 111 THR A O 1
ATOM 876 N N . ASN A 1 112 ? 19.188 18.422 2.477 1 97.69 112 ASN A N 1
ATOM 877 C CA . ASN A 1 112 ? 19.016 18.109 3.893 1 97.69 112 ASN A CA 1
ATOM 878 C C . ASN A 1 112 ? 17.938 17.047 4.105 1 97.69 112 ASN A C 1
ATOM 880 O O . ASN A 1 112 ? 17.953 16.328 5.109 1 97.69 112 ASN A O 1
ATOM 884 N N . VAL A 1 113 ? 17.016 16.969 3.197 1 98.31 113 VAL A N 1
ATOM 885 C CA . VAL A 1 113 ? 15.898 16.047 3.387 1 98.31 113 VAL A CA 1
ATOM 886 C C . VAL A 1 113 ? 16.297 14.648 2.922 1 98.31 113 VAL A C 1
ATOM 888 O O . VAL A 1 113 ? 16.547 14.43 1.733 1 98.31 113 VAL A O 1
ATOM 891 N N . LYS A 1 114 ? 16.25 13.781 3.836 1 98.25 114 LYS A N 1
ATOM 892 C CA . LYS A 1 114 ? 16.688 12.414 3.562 1 98.25 114 LYS A CA 1
ATOM 893 C C . LYS A 1 114 ? 15.555 11.602 2.922 1 98.25 114 LYS A C 1
ATOM 895 O O . LYS A 1 114 ? 15.805 10.766 2.051 1 98.25 114 LYS A O 1
ATOM 900 N N . SER A 1 115 ? 14.398 11.719 3.375 1 98.56 115 SER A N 1
ATOM 901 C CA . SER A 1 115 ? 13.227 10.977 2.916 1 98.56 115 SER A CA 1
ATOM 902 C C . SER A 1 115 ? 11.938 11.711 3.258 1 98.56 115 SER A C 1
ATOM 904 O O . SER A 1 115 ? 11.938 12.617 4.094 1 98.56 115 SER A O 1
ATOM 906 N N . ILE A 1 116 ? 10.82 11.359 2.588 1 98.75 116 ILE A N 1
ATOM 907 C CA . ILE A 1 116 ? 9.586 12.117 2.752 1 98.75 116 ILE A CA 1
ATOM 908 C C . ILE A 1 116 ? 8.391 11.164 2.713 1 98.75 116 ILE A C 1
ATOM 910 O O . ILE A 1 116 ? 8.367 10.227 1.919 1 98.75 116 ILE A O 1
ATOM 914 N N . CYS A 1 117 ? 7.488 11.289 3.658 1 98.81 117 CYS A N 1
ATOM 915 C CA . CYS A 1 117 ? 6.227 10.562 3.736 1 98.81 117 CYS A CA 1
ATOM 916 C C . CYS A 1 117 ? 5.043 11.516 3.648 1 98.81 117 CYS A C 1
ATOM 918 O O . CYS A 1 117 ? 4.887 12.398 4.496 1 98.81 117 CYS A O 1
ATOM 920 N N . LEU A 1 118 ? 4.234 11.352 2.629 1 98.81 118 LEU A N 1
ATOM 921 C CA . LEU A 1 118 ? 3.1 12.234 2.391 1 98.81 118 LEU A CA 1
ATOM 922 C C . LEU A 1 118 ? 1.786 11.461 2.457 1 98.81 118 LEU A C 1
ATOM 924 O O . LEU A 1 118 ? 1.595 10.492 1.721 1 98.81 118 LEU A O 1
ATOM 928 N N . LEU A 1 119 ? 0.896 11.867 3.357 1 98.75 119 LEU A N 1
ATOM 929 C CA . LEU A 1 119 ? -0.418 11.258 3.527 1 98.75 119 LEU A CA 1
ATOM 930 C C . LEU A 1 119 ? -1.521 12.203 3.066 1 98.75 119 LEU A C 1
ATOM 932 O O . LEU A 1 119 ? -1.647 13.32 3.582 1 98.75 119 LEU A O 1
ATOM 936 N N . SER A 1 120 ? -2.365 11.773 2.127 1 98.56 120 SER A N 1
ATOM 937 C CA . SER A 1 120 ? -3.523 12.531 1.668 1 98.56 120 SER A CA 1
ATOM 938 C C . SER A 1 120 ? -3.178 14.008 1.476 1 98.56 120 SER A C 1
ATOM 940 O O . SER A 1 120 ? -3.895 14.883 1.959 1 98.56 120 SER A O 1
ATOM 942 N N . THR A 1 121 ? -2.094 14.258 0.821 1 98.44 121 THR A N 1
ATOM 943 C CA . THR A 1 121 ? -1.573 15.617 0.73 1 98.44 121 THR A CA 1
ATOM 944 C C . THR A 1 121 ? -2.131 16.328 -0.498 1 98.44 121 THR A C 1
ATOM 946 O O . THR A 1 121 ? -2.5 15.688 -1.482 1 98.44 121 THR A O 1
ATOM 949 N N . ALA A 1 122 ? -2.195 17.625 -0.397 1 95.25 122 ALA A N 1
ATOM 950 C CA . ALA A 1 122 ? -2.463 18.453 -1.571 1 95.25 122 ALA A CA 1
ATOM 951 C C . ALA A 1 122 ? -1.208 18.609 -2.426 1 95.25 122 ALA A C 1
ATOM 953 O O . ALA A 1 122 ? -0.092 18.641 -1.901 1 95.25 122 ALA A O 1
ATOM 954 N N . LEU A 1 123 ? -1.387 18.625 -3.719 1 97.44 123 LEU A N 1
ATOM 955 C CA . LEU A 1 123 ? -0.321 19.016 -4.637 1 97.44 123 LEU A CA 1
ATOM 956 C C . LEU A 1 123 ? -0.476 20.469 -5.059 1 97.44 123 LEU A C 1
ATOM 958 O O . LEU A 1 123 ? -1.467 21.125 -4.715 1 97.44 123 LEU A O 1
ATOM 962 N N . HIS A 1 124 ? 0.538 21.016 -5.66 1 97.75 124 HIS A N 1
ATOM 963 C CA . HIS A 1 124 ? 0.489 22.375 -6.164 1 97.75 124 HIS A CA 1
ATOM 964 C C . HIS A 1 124 ? -0.382 22.484 -7.414 1 97.75 124 HIS A C 1
ATOM 966 O O . HIS A 1 124 ? 0.095 22.875 -8.477 1 97.75 124 HIS A O 1
ATOM 972 N N . ILE A 1 125 ? -1.638 22.125 -7.215 1 95.81 125 ILE A N 1
ATOM 973 C CA . ILE A 1 125 ? -2.629 22.094 -8.281 1 95.81 125 ILE A CA 1
ATOM 974 C C . ILE A 1 125 ? -3.891 22.828 -7.836 1 95.81 125 ILE A C 1
ATOM 976 O O . ILE A 1 125 ? -4.461 22.516 -6.789 1 95.81 125 ILE A O 1
ATOM 980 N N . ARG A 1 126 ? -4.391 23.781 -8.516 1 93.19 126 ARG A N 1
ATOM 981 C CA . ARG A 1 126 ? -5.559 24.594 -8.164 1 93.19 126 ARG A CA 1
ATOM 982 C C . ARG A 1 126 ? -6.848 23.828 -8.43 1 93.19 126 ARG A C 1
ATOM 984 O O . ARG A 1 126 ? -7.742 23.781 -7.582 1 93.19 126 ARG A O 1
ATOM 991 N N . ASP A 1 127 ? -6.898 23.203 -9.664 1 95.44 127 ASP A N 1
ATOM 992 C CA . ASP A 1 127 ? -8.07 22.422 -10.039 1 95.44 127 ASP A CA 1
ATOM 993 C C . ASP A 1 127 ? -7.797 20.922 -9.883 1 95.44 127 ASP A C 1
ATOM 995 O O . ASP A 1 127 ? -7.422 20.25 -10.852 1 95.44 127 ASP A O 1
ATOM 999 N N . ARG A 1 128 ? -8.094 20.406 -8.742 1 96.88 128 ARG A N 1
ATOM 1000 C CA . ARG A 1 128 ? -7.797 19.016 -8.398 1 96.88 128 ARG A CA 1
ATOM 1001 C C . ARG A 1 128 ? -8.789 18.062 -9.055 1 96.88 128 ARG A C 1
ATOM 1003 O O . ARG A 1 128 ? -9.961 18.406 -9.227 1 96.88 128 ARG A O 1
ATOM 1010 N N . THR A 1 129 ? -8.344 16.891 -9.5 1 97.31 129 THR A N 1
ATOM 1011 C CA . THR A 1 129 ? -9.234 15.797 -9.867 1 97.31 129 THR A CA 1
ATOM 1012 C C . THR A 1 129 ? -9.703 15.047 -8.625 1 97.31 129 THR A C 1
ATOM 1014 O O . THR A 1 129 ? -8.914 14.359 -7.977 1 97.31 129 THR A O 1
ATOM 1017 N N . LEU A 1 130 ? -10.984 15.164 -8.289 1 97.56 130 LEU A N 1
ATOM 1018 C CA . LEU A 1 130 ? -11.5 14.625 -7.039 1 97.56 130 LEU A CA 1
ATOM 1019 C C . LEU A 1 130 ? -12.555 13.555 -7.309 1 97.56 130 LEU A C 1
ATOM 1021 O O . LEU A 1 130 ? -13.359 13.688 -8.234 1 97.56 130 LEU A O 1
ATOM 1025 N N . PRO A 1 131 ? -12.516 12.477 -6.539 1 96.44 131 PRO A N 1
ATOM 1026 C CA . PRO A 1 131 ? -13.648 11.547 -6.582 1 96.44 131 PRO A CA 1
ATOM 1027 C C . PRO A 1 131 ? -14.906 12.125 -5.938 1 96.44 131 PRO A C 1
ATOM 1029 O O . PRO A 1 131 ? -14.844 13.156 -5.266 1 96.44 131 PRO A O 1
ATOM 1032 N N . LYS A 1 132 ? -16.016 11.445 -6.207 1 94.5 132 LYS A N 1
ATOM 1033 C CA . LYS A 1 132 ? -17.25 11.812 -5.539 1 94.5 132 LYS A CA 1
ATOM 1034 C C . LYS A 1 132 ? -17.188 11.523 -4.039 1 94.5 132 LYS A C 1
ATOM 1036 O O . LYS A 1 132 ? -16.609 10.516 -3.627 1 94.5 132 LYS A O 1
ATOM 1041 N N . ARG A 1 133 ? -17.781 12.414 -3.271 1 95.56 133 ARG A N 1
ATOM 1042 C CA . ARG A 1 133 ? -17.844 12.203 -1.828 1 95.56 133 ARG A CA 1
ATOM 1043 C C . ARG A 1 133 ? -18.641 10.945 -1.492 1 95.56 133 ARG A C 1
ATOM 1045 O O . ARG A 1 133 ? -19.672 10.672 -2.096 1 95.56 133 ARG A O 1
ATOM 1052 N N . GLU A 1 134 ? -18.078 10.148 -0.607 1 95.62 134 GLU A N 1
ATOM 1053 C CA . GLU A 1 134 ? -18.75 8.938 -0.152 1 95.62 134 GLU A CA 1
ATOM 1054 C C . GLU A 1 134 ? -18.797 8.875 1.371 1 95.62 134 GLU A C 1
ATOM 1056 O O . GLU A 1 134 ? -17.891 9.359 2.051 1 95.62 134 GLU A O 1
ATOM 1061 N N . VAL A 1 135 ? -19.891 8.398 1.918 1 97.5 135 VAL A N 1
ATOM 1062 C CA . VAL A 1 135 ? -20.031 8.086 3.336 1 97.5 135 VAL A CA 1
ATOM 1063 C C . VAL A 1 135 ? -20.312 6.594 3.51 1 97.5 135 VAL A C 1
ATOM 1065 O O . VAL A 1 135 ? -21.375 6.102 3.09 1 97.5 135 VAL A O 1
ATOM 1068 N N . PHE A 1 136 ? -19.422 5.848 4.156 1 96.31 136 PHE A N 1
ATOM 1069 C CA . PHE A 1 136 ? -19.531 4.398 4.25 1 96.31 136 PHE A CA 1
ATOM 1070 C C . PHE A 1 136 ? -20.375 3.996 5.457 1 96.31 136 PHE A C 1
ATOM 1072 O O . PHE A 1 136 ? -21.109 3 5.406 1 96.31 136 PHE A O 1
ATOM 1079 N N . THR A 1 137 ? -20.156 4.617 6.523 1 97.81 137 THR A N 1
ATOM 1080 C CA . THR A 1 137 ? -20.969 4.41 7.715 1 97.81 137 THR A CA 1
ATOM 1081 C C . THR A 1 137 ? -21.406 5.742 8.312 1 97.81 137 THR A C 1
ATOM 1083 O O . THR A 1 137 ? -20.719 6.75 8.172 1 97.81 137 THR A O 1
ATOM 1086 N N . LYS A 1 138 ? -22.641 5.836 9.016 1 98 138 LYS A N 1
ATOM 1087 C CA . LYS A 1 138 ? -23.156 7.051 9.641 1 98 138 LYS A CA 1
ATOM 1088 C C . LYS A 1 138 ? -24.047 6.723 10.836 1 98 138 LYS A C 1
ATOM 1090 O O . LYS A 1 138 ? -25.016 5.961 10.711 1 98 138 LYS A O 1
ATOM 1095 N N . ASP A 1 139 ? -23.641 7.207 11.891 1 98.31 139 ASP A N 1
ATOM 1096 C CA . ASP A 1 139 ? -24.469 7.137 13.094 1 98.31 139 ASP A CA 1
ATOM 1097 C C . ASP A 1 139 ? -25.188 8.461 13.336 1 98.31 139 ASP A C 1
ATOM 1099 O O . ASP A 1 139 ? -24.703 9.305 14.086 1 98.31 139 ASP A O 1
ATOM 1103 N N . ASN A 1 140 ? -26.391 8.562 12.789 1 97.5 140 ASN A N 1
ATOM 1104 C CA . ASN A 1 140 ? -27.156 9.805 12.844 1 97.5 140 ASN A CA 1
ATOM 1105 C C . ASN A 1 140 ? -27.484 10.195 14.281 1 97.5 140 ASN A C 1
ATOM 1107 O O . ASN A 1 140 ? -27.531 11.375 14.617 1 97.5 140 ASN A O 1
ATOM 1111 N N . ILE A 1 141 ? -27.766 9.211 15.023 1 97.75 141 ILE A N 1
ATOM 1112 C CA . ILE A 1 141 ? -28.141 9.477 16.406 1 97.75 141 ILE A CA 1
ATOM 1113 C C . ILE A 1 141 ? -26.953 10.07 17.156 1 97.75 141 ILE A C 1
ATOM 1115 O O . ILE A 1 141 ? -27.078 11.094 17.828 1 97.75 141 ILE A O 1
ATOM 1119 N N . LEU A 1 142 ? -25.828 9.398 17.047 1 98 142 LEU A N 1
ATOM 1120 C CA . LEU A 1 142 ? -24.625 9.891 17.719 1 98 142 LEU A CA 1
ATOM 1121 C C . LEU A 1 142 ? -24.266 11.289 17.219 1 98 142 LEU A C 1
ATOM 1123 O O . LEU A 1 142 ? -23.938 12.172 18 1 98 142 LEU A O 1
ATOM 1127 N N . LEU A 1 143 ? -24.312 11.5 15.938 1 97.88 143 LEU A N 1
ATOM 1128 C CA . LEU A 1 143 ? -23.969 12.789 15.344 1 97.88 143 LEU A CA 1
ATOM 1129 C C . LEU A 1 143 ? -24.906 13.883 15.836 1 97.88 143 LEU A C 1
ATOM 1131 O O . LEU A 1 143 ? -24.484 15.016 16.078 1 97.88 143 LEU A O 1
ATOM 1135 N N . SER A 1 144 ? -26.172 13.531 16 1 96.62 144 SER A N 1
ATOM 1136 C CA . SER A 1 144 ? -27.156 14.516 16.422 1 96.62 144 SER A CA 1
ATOM 1137 C C . SER A 1 144 ? -26.906 14.992 17.844 1 96.62 144 SER A C 1
ATOM 1139 O O . SER A 1 144 ? -27.406 16.047 18.25 1 96.62 144 SER A O 1
ATOM 1141 N N . GLN A 1 145 ? -26.156 14.25 18.594 1 97.5 145 GLN A N 1
ATOM 1142 C CA . GLN A 1 145 ? -25.875 14.57 19.984 1 97.5 145 GLN A CA 1
ATOM 1143 C C . GLN A 1 145 ? -24.625 15.43 20.125 1 97.5 145 GLN A C 1
ATOM 1145 O O . GLN A 1 145 ? -24.344 15.945 21.203 1 97.5 145 GLN A O 1
ATOM 1150 N N . LEU A 1 146 ? -23.906 15.648 19.078 1 97.88 146 LEU A N 1
ATOM 1151 C CA . LEU A 1 146 ? -22.672 16.422 19.094 1 97.88 146 LEU A CA 1
ATOM 1152 C C . LEU A 1 146 ? -22.969 17.906 18.812 1 97.88 146 LEU A C 1
ATOM 1154 O O . LEU A 1 146 ? -24.016 18.234 18.266 1 97.88 146 LEU A O 1
ATOM 1158 N N . ASP A 1 147 ? -22.016 18.781 19.234 1 97.5 147 ASP A N 1
ATOM 1159 C CA . ASP A 1 147 ? -22.062 20.172 18.844 1 97.5 147 ASP A CA 1
ATOM 1160 C C . ASP A 1 147 ? -22.156 20.312 17.328 1 97.5 147 ASP A C 1
ATOM 1162 O O . ASP A 1 147 ? -21.469 19.594 16.578 1 97.5 147 ASP A O 1
ATOM 1166 N N . PRO A 1 148 ? -23.016 21.188 16.812 1 97.12 148 PRO A N 1
ATOM 1167 C CA . PRO A 1 148 ? -23.219 21.312 15.375 1 97.12 148 PRO A CA 1
ATOM 1168 C C . PRO A 1 148 ? -21.922 21.547 14.609 1 97.12 148 PRO A C 1
ATOM 1170 O O . PRO A 1 148 ? -21.75 21.047 13.5 1 97.12 148 PRO A O 1
ATOM 1173 N N . ASP A 1 149 ? -21.062 22.344 15.156 1 96.56 149 ASP A N 1
ATOM 1174 C CA . ASP A 1 149 ? -19.781 22.609 14.5 1 96.56 149 ASP A CA 1
ATOM 1175 C C . ASP A 1 149 ? -18.953 21.344 14.352 1 96.56 149 ASP A C 1
ATOM 1177 O O . ASP A 1 149 ? -18.281 21.156 13.336 1 96.56 149 ASP A O 1
ATOM 1181 N N . ILE A 1 150 ? -18.969 20.5 15.398 1 98.12 150 ILE A N 1
ATOM 1182 C CA . ILE A 1 150 ? -18.25 19.219 15.367 1 98.12 150 ILE A CA 1
ATOM 1183 C C . ILE A 1 150 ? -18.891 18.297 14.336 1 98.12 150 ILE A C 1
ATOM 1185 O O . ILE A 1 150 ? -18.188 17.641 13.57 1 98.12 150 ILE A O 1
ATOM 1189 N N . CYS A 1 151 ? -20.172 18.312 14.305 1 97.75 151 CYS A N 1
ATOM 1190 C CA . CYS A 1 151 ? -20.906 17.5 13.352 1 97.75 151 CYS A CA 1
ATOM 1191 C C . CYS A 1 151 ? -20.547 17.859 11.914 1 97.75 151 CYS A C 1
ATOM 1193 O O . CYS A 1 151 ? -20.281 16.984 11.094 1 97.75 151 CYS A O 1
ATOM 1195 N N . VAL A 1 152 ? -20.578 19.125 11.617 1 97.19 152 VAL A N 1
ATOM 1196 C CA . VAL A 1 152 ? -20.25 19.594 10.281 1 97.19 152 VAL A CA 1
ATOM 1197 C C . VAL A 1 152 ? -18.828 19.172 9.906 1 97.19 152 VAL A C 1
ATOM 1199 O O . VAL A 1 152 ? -18.578 18.734 8.781 1 97.19 152 VAL A O 1
ATOM 1202 N N . ALA A 1 153 ? -17.875 19.312 10.844 1 97.81 153 ALA A N 1
ATOM 1203 C CA . ALA A 1 153 ? -16.5 18.906 10.594 1 97.81 153 ALA A CA 1
ATOM 1204 C C . ALA A 1 153 ? -16.391 17.422 10.281 1 97.81 153 ALA A C 1
ATOM 1206 O O . ALA A 1 153 ? -15.711 17.016 9.336 1 97.81 153 ALA A O 1
ATOM 1207 N N . ILE A 1 154 ? -17.062 16.609 11.094 1 98.5 154 ILE A N 1
ATOM 1208 C CA . ILE A 1 154 ? -17.047 15.164 10.914 1 98.5 154 ILE A CA 1
ATOM 1209 C C . ILE A 1 154 ? -17.656 14.805 9.562 1 98.5 154 ILE A C 1
ATOM 1211 O O . ILE A 1 154 ? -17.078 14.016 8.805 1 98.5 154 ILE A O 1
ATOM 1215 N N . GLU A 1 155 ? -18.75 15.414 9.203 1 97.38 155 GLU A N 1
ATOM 1216 C CA . GLU A 1 155 ? -19.438 15.117 7.953 1 97.38 155 GLU A CA 1
ATOM 1217 C C . GLU A 1 155 ? -18.609 15.57 6.75 1 97.38 155 GLU A C 1
ATOM 1219 O O . GLU A 1 155 ? -18.703 14.969 5.676 1 97.38 155 GLU A O 1
ATOM 1224 N N . THR A 1 156 ? -17.844 16.562 6.957 1 96.75 156 THR A N 1
ATOM 1225 C CA . THR A 1 156 ? -17.016 17.094 5.883 1 96.75 156 THR A CA 1
ATOM 1226 C C . THR A 1 156 ? -15.758 16.25 5.699 1 96.75 156 THR A C 1
ATOM 1228 O O . THR A 1 156 ? -15.336 15.984 4.566 1 96.75 156 THR A O 1
ATOM 1231 N N . LEU A 1 157 ? -15.211 15.688 6.777 1 97.88 157 LEU A N 1
ATOM 1232 C CA . LEU A 1 157 ? -13.852 15.148 6.719 1 97.88 157 LEU A CA 1
ATOM 1233 C C . LEU A 1 157 ? -13.875 13.625 6.688 1 97.88 157 LEU A C 1
ATOM 1235 O O . LEU A 1 157 ? -12.938 13 6.191 1 97.88 157 LEU A O 1
ATOM 1239 N N . MET A 1 158 ? -14.93 13.031 7.242 1 98.19 158 MET A N 1
ATOM 1240 C CA . MET A 1 158 ? -14.883 11.594 7.52 1 98.19 158 MET A CA 1
ATOM 1241 C C . MET A 1 158 ? -15.789 10.828 6.562 1 98.19 158 MET A C 1
ATOM 1243 O O . MET A 1 158 ? -16.953 11.188 6.383 1 98.19 158 MET A O 1
ATOM 1247 N N . ASN A 1 159 ? -15.234 9.781 5.973 1 98.19 159 ASN A N 1
ATOM 1248 C CA . ASN A 1 159 ? -16.047 8.852 5.199 1 98.19 159 ASN A CA 1
ATOM 1249 C C . ASN A 1 159 ? -16.719 7.809 6.094 1 98.19 159 ASN A C 1
ATOM 1251 O O . ASN A 1 159 ? -17.688 7.168 5.691 1 98.19 159 ASN A O 1
ATOM 1255 N N . TYR A 1 160 ? -16.172 7.547 7.258 1 98.31 160 TYR A N 1
ATOM 1256 C CA . TYR A 1 160 ? -16.734 6.707 8.305 1 98.31 160 TYR A CA 1
ATOM 1257 C C . TYR A 1 160 ? -17.172 7.547 9.5 1 98.31 160 TYR A C 1
ATOM 1259 O O . TYR A 1 160 ? -16.344 8.125 10.203 1 98.31 160 TYR A O 1
ATOM 1267 N N . GLN A 1 161 ? -18.453 7.609 9.719 1 98.56 161 GLN A N 1
ATOM 1268 C CA . GLN A 1 161 ? -19.047 8.461 10.734 1 98.56 161 GLN A CA 1
ATOM 1269 C C . GLN A 1 161 ? -19.797 7.637 11.773 1 98.56 161 GLN A C 1
ATOM 1271 O O . GLN A 1 161 ? -20.938 7.957 12.133 1 98.56 161 GLN A O 1
ATOM 1276 N N . ASP A 1 162 ? -19.188 6.551 12.117 1 98.31 162 ASP A N 1
ATOM 1277 C CA . ASP A 1 162 ? -19.719 5.676 13.156 1 98.31 162 ASP A CA 1
ATOM 1278 C C . ASP A 1 162 ? -19.016 5.898 14.484 1 98.31 162 ASP A C 1
ATOM 1280 O O . ASP A 1 162 ? -18.125 6.75 14.586 1 98.31 162 ASP A O 1
ATOM 1284 N N . LYS A 1 163 ? -19.406 5.199 15.5 1 98.31 163 LYS A N 1
ATOM 1285 C CA . LYS A 1 163 ? -18.984 5.449 16.875 1 98.31 163 LYS A CA 1
ATOM 1286 C C . LYS A 1 163 ? -17.469 5.395 17.016 1 98.31 163 LYS A C 1
ATOM 1288 O O . LYS A 1 163 ? -16.859 6.316 17.562 1 98.31 163 LYS A O 1
ATOM 1293 N N . GLN A 1 164 ? -16.828 4.32 16.5 1 97.94 164 GLN A N 1
ATOM 1294 C CA . GLN A 1 164 ? -15.398 4.141 16.641 1 97.94 164 GLN A CA 1
ATOM 1295 C C . GLN A 1 164 ? -14.625 5.285 15.984 1 97.94 164 GLN A C 1
ATOM 1297 O O . GLN A 1 164 ? -13.719 5.852 16.594 1 97.94 164 GLN A O 1
ATOM 1302 N N . HIS A 1 165 ? -14.969 5.613 14.82 1 98.44 165 HIS A N 1
ATOM 1303 C CA . HIS A 1 165 ? -14.258 6.652 14.078 1 98.44 165 HIS A CA 1
ATOM 1304 C C . HIS A 1 165 ? -14.531 8.031 14.664 1 98.44 165 HIS A C 1
ATOM 1306 O O . HIS A 1 165 ? -13.633 8.875 14.727 1 98.44 165 HIS A O 1
ATOM 1312 N N . ILE A 1 166 ? -15.734 8.258 15.07 1 98.5 166 ILE A N 1
ATOM 1313 C CA . ILE A 1 166 ? -16.078 9.531 15.703 1 98.5 166 ILE A CA 1
ATOM 1314 C C . ILE A 1 166 ? -15.273 9.703 16.984 1 98.5 166 ILE A C 1
ATOM 1316 O O . ILE A 1 166 ? -14.797 10.797 17.281 1 98.5 166 ILE A O 1
ATOM 1320 N N . GLU A 1 167 ? -15.102 8.633 17.719 1 98.44 167 GLU A N 1
ATOM 1321 C CA . GLU A 1 167 ? -14.297 8.688 18.938 1 98.44 167 GLU A CA 1
ATOM 1322 C C . GLU A 1 167 ? -12.859 9.109 18.625 1 98.44 167 GLU A C 1
ATOM 1324 O O . GLU A 1 167 ? -12.266 9.906 19.344 1 98.44 167 GLU A O 1
ATOM 1329 N N . TYR A 1 168 ? -12.273 8.539 17.578 1 98.5 168 TYR A N 1
ATOM 1330 C CA . TYR A 1 168 ? -10.938 8.945 17.141 1 98.5 168 TYR A CA 1
ATOM 1331 C C . TYR A 1 168 ? -10.906 10.43 16.797 1 98.5 168 TYR A C 1
ATOM 1333 O O . TYR A 1 168 ? -9.969 11.141 17.188 1 98.5 168 TYR A O 1
ATOM 1341 N N . PHE A 1 169 ? -11.906 10.867 16.078 1 98.56 169 PHE A N 1
ATOM 1342 C CA . PHE A 1 169 ? -11.969 12.273 15.703 1 98.56 169 PHE A CA 1
ATOM 1343 C C . PHE A 1 169 ? -11.984 13.172 16.938 1 98.56 169 PHE A C 1
ATOM 1345 O O . PHE A 1 169 ? -11.219 14.133 17.016 1 98.56 169 PHE A O 1
ATOM 1352 N N . LEU A 1 170 ? -12.82 12.836 17.859 1 98.62 170 LEU A N 1
ATOM 1353 C CA . LEU A 1 170 ? -13.008 13.656 19.047 1 98.62 170 LEU A CA 1
ATOM 1354 C C . LEU A 1 170 ? -11.742 13.68 19.906 1 98.62 170 LEU A C 1
ATOM 1356 O O . LEU A 1 170 ? -11.406 14.703 20.5 1 98.62 170 LEU A O 1
ATOM 1360 N N . LYS A 1 171 ? -11.062 12.602 19.906 1 98.56 171 LYS A N 1
ATOM 1361 C CA . LYS A 1 171 ? -9.891 12.477 20.766 1 98.56 171 LYS A CA 1
ATOM 1362 C C . LYS A 1 171 ? -8.656 13.07 20.094 1 98.56 171 LYS A C 1
ATOM 1364 O O . LYS A 1 171 ? -7.801 13.664 20.766 1 98.56 171 LYS A O 1
ATOM 1369 N N . GLU A 1 172 ? -8.555 12.969 18.781 1 98.62 172 GLU A N 1
ATOM 1370 C CA . GLU A 1 172 ? -7.27 13.203 18.125 1 98.62 172 GLU A CA 1
ATOM 1371 C C . GLU A 1 172 ? -7.309 14.461 17.266 1 98.62 172 GLU A C 1
ATOM 1373 O O . GLU A 1 172 ? -6.273 15.086 17.031 1 98.62 172 GLU A O 1
ATOM 1378 N N . ILE A 1 173 ? -8.445 14.797 16.781 1 98.69 173 ILE A N 1
ATOM 1379 C CA . ILE A 1 173 ? -8.57 15.883 15.812 1 98.69 173 ILE A CA 1
ATOM 1380 C C . ILE A 1 173 ? -9.172 17.109 16.484 1 98.69 173 ILE A C 1
ATOM 1382 O O . ILE A 1 173 ? -8.656 18.219 16.344 1 98.69 173 ILE A O 1
ATOM 1386 N N . GLN A 1 174 ? -10.227 16.938 17.266 1 98.5 174 GLN A N 1
ATOM 1387 C CA . GLN A 1 174 ? -11.047 18.016 17.812 1 98.5 174 GLN A CA 1
ATOM 1388 C C . GLN A 1 174 ? -10.234 18.938 18.719 1 98.5 174 GLN A C 1
ATOM 1390 O O . GLN A 1 174 ? -10.414 20.156 18.703 1 98.5 174 GLN A O 1
ATOM 1395 N N . PRO A 1 175 ? -9.336 18.375 19.531 1 98.19 175 PRO A N 1
ATOM 1396 C CA . PRO A 1 175 ? -8.57 19.281 20.391 1 98.19 175 PRO A CA 1
ATOM 1397 C C . PRO A 1 175 ? -7.801 20.328 19.609 1 98.19 175 PRO A C 1
ATOM 1399 O O . PRO A 1 175 ? -7.762 21.5 20 1 98.19 175 PRO A O 1
ATOM 1402 N N . GLY A 1 176 ? -7.199 19.953 18.5 1 98.38 176 GLY A N 1
ATOM 1403 C CA . GLY A 1 176 ? -6.473 20.906 17.656 1 98.38 176 GLY A CA 1
ATOM 1404 C C . GLY A 1 176 ? -7.371 21.938 17 1 98.38 176 GLY A C 1
ATOM 1405 O O . GLY A 1 176 ? -6.973 23.078 16.812 1 98.38 176 GLY A O 1
ATOM 1406 N N . ARG A 1 177 ? -8.555 21.5 16.656 1 98 177 ARG A N 1
ATOM 1407 C CA . ARG A 1 177 ? -9.523 22.406 16.047 1 98 177 ARG A CA 1
ATOM 1408 C C . ARG A 1 177 ? -9.883 23.547 17 1 98 177 ARG A C 1
ATOM 1410 O O . ARG A 1 177 ? -10.102 24.672 16.578 1 98 177 ARG A O 1
ATOM 1417 N N . LEU A 1 178 ? -9.906 23.219 18.281 1 97.62 178 LEU A N 1
ATOM 1418 C CA . LEU A 1 178 ? -10.281 24.188 19.297 1 97.62 178 LEU A CA 1
ATOM 1419 C C . LEU A 1 178 ? -9.18 25.234 19.484 1 97.62 178 LEU A C 1
ATOM 1421 O O . LEU A 1 178 ? -9.453 26.375 19.859 1 97.62 178 LEU A O 1
ATOM 1425 N N . LEU A 1 179 ? -7.988 24.859 19.172 1 98.12 179 LEU A N 1
ATOM 1426 C CA . LEU A 1 179 ? -6.844 25.719 19.469 1 98.12 179 LEU A CA 1
ATOM 1427 C C . LEU A 1 179 ? -6.414 26.5 18.234 1 98.12 179 LEU A C 1
ATOM 1429 O O . LEU A 1 179 ? -5.648 27.469 18.344 1 98.12 179 LEU A O 1
ATOM 1433 N N . ALA A 1 180 ? -6.902 26.125 17.062 1 97.12 180 ALA A N 1
ATOM 1434 C CA . ALA A 1 180 ? -6.484 26.75 15.812 1 97.12 180 ALA A CA 1
ATOM 1435 C C . ALA A 1 180 ? -6.84 28.234 15.789 1 97.12 180 ALA A C 1
ATOM 1437 O O . ALA A 1 180 ? -7.883 28.641 16.312 1 97.12 180 ALA A O 1
ATOM 1438 N N . ASN A 1 181 ? -5.984 29.062 15.18 1 97.56 181 ASN A N 1
ATOM 1439 C CA . ASN A 1 181 ? -6.258 30.484 14.977 1 97.56 181 ASN A CA 1
ATOM 1440 C C . ASN A 1 181 ? -7.395 30.688 13.984 1 97.56 181 ASN A C 1
ATOM 1442 O O . ASN A 1 181 ? -7.156 30.859 12.789 1 97.56 181 ASN A O 1
ATOM 1446 N N . LYS A 1 182 ? -8.57 30.781 14.469 1 95.69 182 LYS A N 1
ATOM 1447 C CA . LYS A 1 182 ? -9.766 30.875 13.633 1 95.69 182 LYS A CA 1
ATOM 1448 C C . LYS A 1 182 ? -9.766 32.156 12.82 1 95.69 182 LYS A C 1
ATOM 1450 O O . LYS A 1 182 ? -10.234 32.188 11.68 1 95.69 182 LYS A O 1
ATOM 1455 N N . LYS A 1 183 ? -9.281 33.25 13.492 1 96.19 183 LYS A N 1
ATOM 1456 C CA . LYS A 1 183 ? -9.227 34.531 12.797 1 96.19 183 LYS A CA 1
ATOM 1457 C C . LYS A 1 183 ? -8.422 34.438 11.508 1 96.19 183 LYS A C 1
ATOM 1459 O O . LYS A 1 183 ? -8.859 34.875 10.445 1 96.19 183 LYS A O 1
ATOM 1464 N N . PHE A 1 184 ? -7.281 33.844 11.602 1 97.44 184 PHE A N 1
ATOM 1465 C CA . PHE A 1 184 ? -6.426 33.688 10.43 1 97.44 184 PHE A CA 1
ATOM 1466 C C . PHE A 1 184 ? -7.016 32.656 9.469 1 97.44 184 PHE A C 1
ATOM 1468 O O . PHE A 1 184 ? -7.164 32.938 8.273 1 97.44 184 PHE A O 1
ATOM 1475 N N . LEU A 1 185 ? -7.441 31.453 9.93 1 96.19 185 LEU A N 1
ATOM 1476 C CA . LEU A 1 185 ? -7.816 30.328 9.086 1 96.19 185 LEU A CA 1
ATOM 1477 C C . LEU A 1 185 ? -9.141 30.594 8.375 1 96.19 185 LEU A C 1
ATOM 1479 O O . LEU A 1 185 ? -9.398 30.031 7.312 1 96.19 185 LEU A O 1
ATOM 1483 N N . HIS A 1 186 ? -9.93 31.453 8.906 1 94.38 186 HIS A N 1
ATOM 1484 C CA . HIS A 1 186 ? -11.211 31.766 8.289 1 94.38 186 HIS A CA 1
ATOM 1485 C C . HIS A 1 186 ? -11.133 33.031 7.457 1 94.38 186 HIS A C 1
ATOM 1487 O O . HIS A 1 186 ? -12.102 33.406 6.801 1 94.38 186 HIS A O 1
ATOM 1493 N N . SER A 1 187 ? -9.969 33.688 7.5 1 95.56 187 SER A N 1
ATOM 1494 C CA . SER A 1 187 ? -9.789 34.875 6.66 1 95.56 187 SER A CA 1
ATOM 1495 C C . SER A 1 187 ? -9.695 34.5 5.188 1 95.56 187 SER A C 1
ATOM 1497 O O . SER A 1 187 ? -9.945 33.344 4.824 1 95.56 187 SER A O 1
ATOM 1499 N N . ASN A 1 188 ? -9.398 35.406 4.32 1 95.5 188 ASN A N 1
ATOM 1500 C CA . ASN A 1 188 ? -9.305 35.156 2.889 1 95.5 188 ASN A CA 1
ATOM 1501 C C . ASN A 1 188 ? -7.875 34.812 2.469 1 95.5 188 ASN A C 1
ATOM 1503 O O . ASN A 1 188 ? -7.512 35 1.303 1 95.5 188 ASN A O 1
ATOM 1507 N N . TRP A 1 189 ? -7.02 34.375 3.443 1 95.31 189 TRP A N 1
ATOM 1508 C CA . TRP A 1 189 ? -5.602 34.188 3.172 1 95.31 189 TRP A CA 1
ATOM 1509 C C . TRP A 1 189 ? -5.402 33.156 2.053 1 95.31 189 TRP A C 1
ATOM 1511 O O . TRP A 1 189 ? -4.402 33.219 1.332 1 95.31 189 TRP A O 1
ATOM 1521 N N . ARG A 1 190 ? -6.375 32.219 1.904 1 94.38 190 ARG A N 1
ATOM 1522 C CA . ARG A 1 190 ? -6.215 31.125 0.931 1 94.38 190 ARG A CA 1
ATOM 1523 C C . ARG A 1 190 ? -6.379 31.656 -0.493 1 94.38 190 ARG A C 1
ATOM 1525 O O . ARG A 1 190 ? -5.887 31.047 -1.443 1 94.38 190 ARG A O 1
ATOM 1532 N N . GLU A 1 191 ? -7.086 32.719 -0.72 1 95.25 191 GLU A N 1
ATOM 1533 C CA . GLU A 1 191 ? -7.367 33.25 -2.051 1 95.25 191 GLU A CA 1
ATOM 1534 C C . GLU A 1 191 ? -6.078 33.562 -2.801 1 95.25 191 GLU A C 1
ATOM 1536 O O . GLU A 1 191 ? -5.945 33.25 -3.984 1 95.25 191 GLU A O 1
ATOM 1541 N N . LYS A 1 192 ? -5.152 34.125 -2.107 1 93.69 192 LYS A N 1
ATOM 1542 C CA . LYS A 1 192 ? -3.914 34.5 -2.777 1 93.69 192 LYS A CA 1
ATOM 1543 C C . LYS A 1 192 ? -2.695 33.938 -2.061 1 93.69 192 LYS A C 1
ATOM 1545 O O . LYS A 1 192 ? -1.586 33.969 -2.598 1 93.69 192 LYS A O 1
ATOM 1550 N N . GLY A 1 193 ? -2.877 33.344 -0.923 1 96.75 193 GLY A N 1
ATOM 1551 C CA . GLY A 1 193 ? -1.727 33 -0.107 1 96.75 193 GLY A CA 1
ATOM 1552 C C . GLY A 1 193 ? -1.555 31.516 0.073 1 96.75 193 GLY A C 1
ATOM 1553 O O . GLY A 1 193 ? -0.556 31.062 0.636 1 96.75 193 GLY A O 1
ATOM 1554 N N . TYR A 1 194 ? -2.453 30.672 -0.44 1 97.5 194 TYR A N 1
ATOM 1555 C CA . TYR A 1 194 ? -2.422 29.25 -0.174 1 97.5 194 TYR A CA 1
ATOM 1556 C C . TYR A 1 194 ? -1.264 28.578 -0.909 1 97.5 194 TYR A C 1
ATOM 1558 O O . TYR A 1 194 ? -0.523 27.781 -0.323 1 97.5 194 TYR A O 1
ATOM 1566 N N . PHE A 1 195 ? -1.17 28.906 -2.189 1 98.12 195 PHE A N 1
ATOM 1567 C CA . PHE A 1 195 ? -0.162 28.234 -2.998 1 98.12 195 PHE A CA 1
ATOM 1568 C C . PHE A 1 195 ? 1.209 28.875 -2.795 1 98.12 195 PHE A C 1
ATOM 1570 O O . PHE A 1 195 ? 1.336 30.094 -2.797 1 98.12 195 PHE A O 1
ATOM 1577 N N . LEU A 1 196 ? 2.182 27.984 -2.57 1 98.44 196 LEU A N 1
ATOM 1578 C CA . LEU A 1 196 ? 3.562 28.453 -2.479 1 98.44 196 LEU A CA 1
ATOM 1579 C C . LEU A 1 196 ? 3.969 29.203 -3.738 1 98.44 196 LEU A C 1
ATOM 1581 O O . LEU A 1 196 ? 3.594 28.812 -4.848 1 98.44 196 LEU A O 1
ATOM 1585 N N . SER A 1 197 ? 4.797 30.219 -3.557 1 97.44 197 SER A N 1
ATOM 1586 C CA . SER A 1 197 ? 5.273 30.984 -4.695 1 97.44 197 SER A CA 1
ATOM 1587 C C . SER A 1 197 ? 6.137 30.141 -5.621 1 97.44 197 SER A C 1
ATOM 1589 O O . SER A 1 197 ? 6.09 30.297 -6.844 1 97.44 197 SER A O 1
ATOM 1591 N N . GLU A 1 198 ? 6.953 29.297 -5 1 96.5 198 GLU A N 1
ATOM 1592 C CA . GLU A 1 198 ? 7.703 28.312 -5.773 1 96.5 198 GLU A CA 1
ATOM 1593 C C . GLU A 1 198 ? 6.992 26.969 -5.789 1 96.5 198 GLU A C 1
ATOM 1595 O O . GLU A 1 198 ? 6.75 26.375 -4.738 1 96.5 198 GLU A O 1
ATOM 1600 N N . GLU A 1 199 ? 6.66 26.516 -6.973 1 96.94 199 GLU A N 1
ATOM 1601 C CA . GLU A 1 199 ? 5.984 25.219 -7.105 1 96.94 199 GLU A CA 1
ATOM 1602 C C . GLU A 1 199 ? 6.906 24.078 -6.703 1 96.94 199 GLU A C 1
ATOM 1604 O O . GLU A 1 199 ? 7.965 23.875 -7.305 1 96.94 199 GLU A O 1
ATOM 1609 N N . PRO A 1 200 ? 6.441 23.328 -5.668 1 97.38 200 PRO A N 1
ATOM 1610 C CA . PRO A 1 200 ? 7.293 22.203 -5.262 1 97.38 200 PRO A CA 1
ATOM 1611 C C . PRO A 1 200 ? 7.594 21.234 -6.41 1 97.38 200 PRO A C 1
ATOM 1613 O O . PRO A 1 200 ? 6.719 20.969 -7.234 1 97.38 200 PRO A O 1
ATOM 1616 N N . PHE A 1 201 ? 8.828 20.719 -6.473 1 95.19 201 PHE A N 1
ATOM 1617 C CA . PHE A 1 201 ? 9.352 19.703 -7.379 1 95.19 201 PHE A CA 1
ATOM 1618 C C . PHE A 1 201 ? 9.5 20.25 -8.789 1 95.19 201 PHE A C 1
ATOM 1620 O O . PHE A 1 201 ? 10.039 19.578 -9.672 1 95.19 201 PHE A O 1
ATOM 1627 N N . LYS A 1 202 ? 8.969 21.438 -9.008 1 92.5 202 LYS A N 1
ATOM 1628 C CA . LYS A 1 202 ? 9.109 22.031 -10.336 1 92.5 202 LYS A CA 1
ATOM 1629 C C . LYS A 1 202 ? 10.57 22.312 -10.664 1 92.5 202 LYS A C 1
ATOM 1631 O O . LYS A 1 202 ? 11.336 22.734 -9.805 1 92.5 202 LYS A O 1
ATOM 1636 N N . ASN A 1 203 ? 10.953 22.016 -11.883 1 90.75 203 ASN A N 1
ATOM 1637 C CA . ASN A 1 203 ? 12.289 22.266 -12.414 1 90.75 203 ASN A CA 1
ATOM 1638 C C . ASN A 1 203 ? 13.352 21.469 -11.672 1 90.75 203 ASN A C 1
ATOM 1640 O O . ASN A 1 203 ? 14.484 21.922 -11.516 1 90.75 203 ASN A O 1
ATOM 1644 N N . MET A 1 204 ? 12.875 20.531 -11.039 1 91.75 204 MET A N 1
ATOM 1645 C CA . MET A 1 204 ? 13.789 19.562 -10.43 1 91.75 204 MET A CA 1
ATOM 1646 C C . MET A 1 204 ? 13.867 18.281 -11.25 1 91.75 204 MET A C 1
ATOM 1648 O O . MET A 1 204 ? 12.898 17.906 -11.898 1 91.75 204 MET A O 1
ATOM 1652 N N . GLY A 1 205 ? 15 17.75 -11.453 1 91.62 205 GLY A N 1
ATOM 1653 C CA . GLY A 1 205 ? 15.094 16.422 -12.039 1 91.62 205 GLY A CA 1
ATOM 1654 C C . GLY A 1 205 ? 14.461 15.344 -11.188 1 91.62 205 GLY A C 1
ATOM 1655 O O . GLY A 1 205 ? 13.703 15.641 -10.258 1 91.62 205 GLY A O 1
ATOM 1656 N N . GLU A 1 206 ? 14.664 14.234 -11.5 1 94.12 206 GLU A N 1
ATOM 1657 C CA . GLU A 1 206 ? 14.18 13.102 -10.727 1 94.12 206 GLU A CA 1
ATOM 1658 C C . GLU A 1 206 ? 14.727 13.133 -9.297 1 94.12 206 GLU A C 1
ATOM 1660 O O . GLU A 1 206 ? 15.891 13.453 -9.086 1 94.12 206 GLU A O 1
ATOM 1665 N N . LEU A 1 207 ? 13.875 12.867 -8.383 1 96.62 207 LEU A N 1
ATOM 1666 C CA . LEU A 1 207 ? 14.234 12.875 -6.965 1 96.62 207 LEU A CA 1
ATOM 1667 C C . LEU A 1 207 ? 14.539 11.461 -6.48 1 96.62 207 LEU A C 1
ATOM 1669 O O . LEU A 1 207 ? 13.727 10.547 -6.672 1 96.62 207 LEU A O 1
ATOM 1673 N N . SER A 1 208 ? 15.625 11.297 -5.836 1 93.94 208 SER A N 1
ATOM 1674 C CA . SER A 1 208 ? 16.062 9.961 -5.426 1 93.94 208 SER A CA 1
ATOM 1675 C C . SER A 1 208 ? 15.734 9.703 -3.957 1 93.94 208 SER A C 1
ATOM 1677 O O . SER A 1 208 ? 15.938 8.594 -3.459 1 93.94 208 SER A O 1
ATOM 1679 N N . GLN A 1 209 ? 15.25 10.742 -3.217 1 95.31 209 GLN A N 1
ATOM 1680 C CA . GLN A 1 209 ? 14.867 10.562 -1.821 1 95.31 209 GLN A CA 1
ATOM 1681 C C . GLN A 1 209 ? 13.812 9.469 -1.681 1 95.31 209 GLN A C 1
ATOM 1683 O O . GLN A 1 209 ? 12.828 9.453 -2.42 1 95.31 209 GLN A O 1
ATOM 1688 N N . PRO A 1 210 ? 14.07 8.508 -0.748 1 97.25 210 PRO A N 1
ATOM 1689 C CA . PRO A 1 210 ? 12.961 7.59 -0.454 1 97.25 210 PRO A CA 1
ATOM 1690 C C . PRO A 1 210 ? 11.664 8.32 -0.11 1 97.25 210 PRO A C 1
ATOM 1692 O O . PRO A 1 210 ? 11.68 9.281 0.659 1 97.25 210 PRO A O 1
ATOM 1695 N N . ALA A 1 211 ? 10.633 7.93 -0.754 1 98.31 211 ALA A N 1
ATOM 1696 C CA . ALA A 1 211 ? 9.359 8.609 -0.552 1 98.31 211 ALA A CA 1
ATOM 1697 C C . ALA A 1 211 ? 8.219 7.609 -0.357 1 98.31 211 ALA A C 1
ATOM 1699 O O . ALA A 1 211 ? 8.266 6.496 -0.886 1 98.31 211 ALA A O 1
ATOM 1700 N N . LEU A 1 212 ? 7.297 7.957 0.426 1 98.69 212 LEU A N 1
ATOM 1701 C CA . LEU A 1 212 ? 6.051 7.227 0.629 1 98.69 212 LEU A CA 1
ATOM 1702 C C . LEU A 1 212 ? 4.844 8.125 0.395 1 98.69 212 LEU A C 1
ATOM 1704 O O . LEU A 1 212 ? 4.723 9.188 1.018 1 98.69 212 LEU A O 1
ATOM 1708 N N . PHE A 1 213 ? 4.035 7.746 -0.538 1 98.75 213 PHE A N 1
ATOM 1709 C CA . PHE A 1 213 ? 2.76 8.406 -0.8 1 98.75 213 PHE A CA 1
ATOM 1710 C C . PHE A 1 213 ? 1.594 7.508 -0.415 1 98.75 213 PHE A C 1
ATOM 1712 O O . PHE A 1 213 ? 1.477 6.387 -0.915 1 98.75 213 PHE A O 1
ATOM 1719 N N . ILE A 1 214 ? 0.774 7.945 0.496 1 98.88 214 ILE A N 1
ATOM 1720 C CA . ILE A 1 214 ? -0.43 7.215 0.883 1 98.88 214 ILE A CA 1
ATOM 1721 C C . ILE A 1 214 ? -1.665 8.055 0.571 1 98.88 214 ILE A C 1
ATOM 1723 O O . ILE A 1 214 ? -1.811 9.172 1.081 1 98.88 214 ILE A O 1
ATOM 1727 N N . MET A 1 215 ? -2.553 7.543 -0.254 1 98.56 215 MET A N 1
ATOM 1728 C CA . MET A 1 215 ? -3.748 8.258 -0.688 1 98.56 215 MET A CA 1
ATOM 1729 C C . MET A 1 215 ? -4.992 7.395 -0.516 1 98.56 215 MET A C 1
ATOM 1731 O O . MET A 1 215 ? -4.914 6.168 -0.587 1 98.56 215 MET A O 1
ATOM 1735 N N . GLY A 1 216 ? -6.074 8.062 -0.223 1 98.12 216 GLY A N 1
ATOM 1736 C CA . GLY A 1 216 ? -7.359 7.379 -0.234 1 98.12 216 GLY A CA 1
ATOM 1737 C C . GLY A 1 216 ? -8.07 7.461 -1.572 1 98.12 216 GLY A C 1
ATOM 1738 O O . GLY A 1 216 ? -8.141 8.531 -2.176 1 98.12 216 GLY A O 1
ATOM 1739 N N . LYS A 1 217 ? -8.547 6.359 -2.018 1 96.81 217 LYS A N 1
ATOM 1740 C CA . LYS A 1 217 ? -9.242 6.316 -3.301 1 96.81 217 LYS A CA 1
ATOM 1741 C C . LYS A 1 217 ? -10.508 7.172 -3.27 1 96.81 217 LYS A C 1
ATOM 1743 O O . LYS A 1 217 ? -10.938 7.691 -4.301 1 96.81 217 LYS A O 1
ATOM 1748 N N . GLN A 1 218 ? -11.117 7.352 -2.111 1 97.44 218 GLN A N 1
ATOM 1749 C CA . GLN A 1 218 ? -12.336 8.133 -1.956 1 97.44 218 GLN A CA 1
ATOM 1750 C C . GLN A 1 218 ? -12.062 9.445 -1.233 1 97.44 218 GLN A C 1
ATOM 1752 O O . GLN A 1 218 ? -12.93 9.977 -0.544 1 97.44 218 GLN A O 1
ATOM 1757 N N . ASP A 1 219 ? -10.867 9.898 -1.299 1 98.38 219 ASP A N 1
ATOM 1758 C CA . ASP A 1 219 ? -10.531 11.219 -0.77 1 98.38 219 ASP A CA 1
ATOM 1759 C C . ASP A 1 219 ? -11.07 12.328 -1.67 1 98.38 219 ASP A C 1
ATOM 1761 O O . ASP A 1 219 ? -10.43 12.703 -2.65 1 98.38 219 ASP A O 1
ATOM 1765 N N . SER A 1 220 ? -12.164 12.93 -1.276 1 98.19 220 SER A N 1
ATOM 1766 C CA . SER A 1 220 ? -12.812 13.953 -2.094 1 98.19 220 SER A CA 1
ATOM 1767 C C . SER A 1 220 ? -12.258 15.344 -1.782 1 98.19 220 SER A C 1
ATOM 1769 O O . SER A 1 220 ? -12.82 16.344 -2.215 1 98.19 220 SER A O 1
ATOM 1771 N N . ILE A 1 221 ? -11.203 15.406 -0.984 1 98.06 221 ILE A N 1
ATOM 1772 C CA . ILE A 1 221 ? -10.602 16.688 -0.607 1 98.06 221 ILE A CA 1
ATOM 1773 C C . ILE A 1 221 ? -9.305 16.891 -1.392 1 98.06 221 ILE A C 1
ATOM 1775 O O . ILE A 1 221 ? -9.133 17.922 -2.047 1 98.06 221 ILE A O 1
ATOM 1779 N N . CYS A 1 222 ? -8.445 15.891 -1.394 1 98.19 222 CYS A N 1
ATOM 1780 C CA . CYS A 1 222 ? -7.168 16.047 -2.082 1 98.19 222 CYS A CA 1
ATOM 1781 C C . CYS A 1 222 ? -7.082 15.141 -3.297 1 98.19 222 CYS A C 1
ATOM 1783 O O . CYS A 1 222 ? -6.273 15.367 -4.195 1 98.19 222 CYS A O 1
ATOM 1785 N N . GLY A 1 223 ? -7.871 14.102 -3.311 1 97.69 223 GLY A N 1
ATOM 1786 C CA . GLY A 1 223 ? -7.875 13.164 -4.426 1 97.69 223 GLY A CA 1
ATOM 1787 C C . GLY A 1 223 ? -6.641 12.281 -4.465 1 97.69 223 GLY A C 1
ATOM 1788 O O . GLY A 1 223 ? -5.82 12.312 -3.545 1 97.69 223 GLY A O 1
ATOM 1789 N N . TYR A 1 224 ? -6.535 11.414 -5.516 1 96.94 224 TYR A N 1
ATOM 1790 C CA . TYR A 1 224 ? -5.391 10.523 -5.676 1 96.94 224 TYR A CA 1
ATOM 1791 C C . TYR A 1 224 ? -4.867 10.562 -7.109 1 96.94 224 TYR A C 1
ATOM 1793 O O . TYR A 1 224 ? -3.684 10.32 -7.352 1 96.94 224 TYR A O 1
ATOM 1801 N N . LYS A 1 225 ? -5.68 10.922 -8.062 1 96.06 225 LYS A N 1
ATOM 1802 C CA . LYS A 1 225 ? -5.367 10.758 -9.477 1 96.06 225 LYS A CA 1
ATOM 1803 C C . LYS A 1 225 ? -4.223 11.68 -9.898 1 96.06 225 LYS A C 1
ATOM 1805 O O . LYS A 1 225 ? -3.348 11.281 -10.664 1 96.06 225 LYS A O 1
ATOM 1810 N N . ASP A 1 226 ? -4.238 12.898 -9.414 1 96.88 226 ASP A N 1
ATOM 1811 C CA . ASP A 1 226 ? -3.217 13.875 -9.781 1 96.88 226 ASP A CA 1
ATOM 1812 C C . ASP A 1 226 ? -1.834 13.422 -9.312 1 96.88 226 ASP A C 1
ATOM 1814 O O . ASP A 1 226 ? -0.817 13.844 -9.867 1 96.88 226 ASP A O 1
ATOM 1818 N N . HIS A 1 227 ? -1.772 12.562 -8.273 1 96.94 227 HIS A N 1
ATOM 1819 C CA . HIS A 1 227 ? -0.517 12.148 -7.652 1 96.94 227 HIS A CA 1
ATOM 1820 C C . HIS A 1 227 ? 0.224 11.148 -8.523 1 96.94 227 HIS A C 1
ATOM 1822 O O . HIS A 1 227 ? 1.414 10.898 -8.32 1 96.94 227 HIS A O 1
ATOM 1828 N N . ILE A 1 228 ? -0.464 10.578 -9.477 1 92.69 228 ILE A N 1
ATOM 1829 C CA . ILE A 1 228 ? 0.118 9.555 -10.336 1 92.69 228 ILE A CA 1
ATOM 1830 C C . ILE A 1 228 ? 1.297 10.141 -11.109 1 92.69 228 ILE A C 1
ATOM 1832 O O . ILE A 1 228 ? 2.277 9.445 -11.383 1 92.69 228 ILE A O 1
ATOM 1836 N N . SER A 1 229 ? 1.259 11.383 -11.328 1 90.81 229 SER A N 1
ATOM 1837 C CA . SER A 1 229 ? 2.342 12.055 -12.047 1 90.81 229 SER A CA 1
ATOM 1838 C C . SER A 1 229 ? 3.637 12.023 -11.242 1 90.81 229 SER A C 1
ATOM 1840 O O . SER A 1 229 ? 4.727 12.133 -11.805 1 90.81 229 SER A O 1
ATOM 1842 N N . LEU A 1 230 ? 3.555 11.875 -9.969 1 94.19 230 LEU A N 1
ATOM 1843 C CA . LEU A 1 230 ? 4.73 11.891 -9.102 1 94.19 230 LEU A CA 1
ATOM 1844 C C . LEU A 1 230 ? 5.449 10.547 -9.141 1 94.19 230 LEU A C 1
ATOM 1846 O O . LEU A 1 230 ? 6.598 10.445 -8.695 1 94.19 230 LEU A O 1
ATOM 1850 N N . LEU A 1 231 ? 4.785 9.516 -9.672 1 90.75 231 LEU A N 1
ATOM 1851 C CA . LEU A 1 231 ? 5.383 8.195 -9.781 1 90.75 231 LEU A CA 1
ATOM 1852 C C . LEU A 1 231 ? 6.688 8.242 -10.562 1 90.75 231 LEU A C 1
ATOM 1854 O O . LEU A 1 231 ? 7.637 7.52 -10.25 1 90.75 231 LEU A O 1
ATOM 1858 N N . ASN A 1 232 ? 6.715 9.094 -11.523 1 88.25 232 ASN A N 1
ATOM 1859 C CA . ASN A 1 232 ? 7.902 9.203 -12.367 1 88.25 232 ASN A CA 1
ATOM 1860 C C . ASN A 1 232 ? 8.891 10.227 -11.805 1 88.25 232 ASN A C 1
ATOM 1862 O O . ASN A 1 232 ? 10.055 10.242 -12.203 1 88.25 232 ASN A O 1
ATOM 1866 N N . LYS A 1 233 ? 8.406 11.086 -10.945 1 94.25 233 LYS A N 1
ATOM 1867 C CA . LYS A 1 233 ? 9.242 12.133 -10.359 1 94.25 233 LYS A CA 1
ATOM 1868 C C . LYS A 1 233 ? 10.148 11.57 -9.266 1 94.25 233 LYS A C 1
ATOM 1870 O O . LYS A 1 233 ? 11.273 12.031 -9.078 1 94.25 233 LYS A O 1
ATOM 1875 N N . PHE A 1 234 ? 9.688 10.555 -8.586 1 95.94 234 PHE A N 1
ATOM 1876 C CA . PHE A 1 234 ? 10.438 9.945 -7.492 1 95.94 234 PHE A CA 1
ATOM 1877 C C . PHE A 1 234 ? 10.906 8.547 -7.867 1 95.94 234 PHE A C 1
ATOM 1879 O O . PHE A 1 234 ? 10.094 7.641 -8.047 1 95.94 234 PHE A O 1
ATOM 1886 N N . SER A 1 235 ? 12.195 8.305 -7.914 1 93.62 235 SER A N 1
ATOM 1887 C CA . SER A 1 235 ? 12.758 7.035 -8.352 1 93.62 235 SER A CA 1
ATOM 1888 C C . SER A 1 235 ? 12.609 5.965 -7.27 1 93.62 235 SER A C 1
ATOM 1890 O O . SER A 1 235 ? 12.492 4.777 -7.578 1 93.62 235 SER A O 1
ATOM 1892 N N . ASN A 1 236 ? 12.633 6.402 -5.984 1 94.62 236 ASN A N 1
ATOM 1893 C CA . ASN A 1 236 ? 12.547 5.508 -4.836 1 94.62 236 ASN A CA 1
ATOM 1894 C C . ASN A 1 236 ? 11.32 5.797 -3.986 1 94.62 236 ASN A C 1
ATOM 1896 O O . ASN A 1 236 ? 11.438 6.293 -2.865 1 94.62 236 ASN A O 1
ATOM 1900 N N . ALA A 1 237 ? 10.195 5.371 -4.547 1 96.81 237 ALA A N 1
ATOM 1901 C CA . ALA A 1 237 ? 8.969 5.746 -3.846 1 96.81 237 ALA A CA 1
ATOM 1902 C C . ALA A 1 237 ? 8 4.57 -3.768 1 96.81 237 ALA A C 1
ATOM 1904 O O . ALA A 1 237 ? 7.879 3.793 -4.719 1 96.81 237 ALA A O 1
ATOM 1905 N N . THR A 1 238 ? 7.41 4.43 -2.676 1 98.06 238 THR A N 1
ATOM 1906 C CA . THR A 1 238 ? 6.215 3.605 -2.521 1 98.06 238 THR A CA 1
ATOM 1907 C C . THR A 1 238 ? 4.953 4.438 -2.723 1 98.06 238 THR A C 1
ATOM 1909 O O . THR A 1 238 ? 4.828 5.531 -2.168 1 98.06 238 THR A O 1
ATOM 1912 N N . PHE A 1 239 ? 4.035 3.949 -3.564 1 98.25 239 PHE A N 1
ATOM 1913 C CA . PHE A 1 239 ? 2.734 4.562 -3.807 1 98.25 239 PHE A CA 1
ATOM 1914 C C . PHE A 1 239 ? 1.609 3.627 -3.375 1 98.25 239 PHE A C 1
ATOM 1916 O O . PHE A 1 239 ? 1.503 2.504 -3.871 1 98.25 239 PHE A O 1
ATOM 1923 N N . ALA A 1 240 ? 0.806 4.086 -2.445 1 98.56 240 ALA A N 1
ATOM 1924 C CA . ALA A 1 240 ? -0.339 3.307 -1.979 1 98.56 240 ALA A CA 1
ATOM 1925 C C . ALA A 1 240 ? -1.639 4.086 -2.148 1 98.56 240 ALA A C 1
ATOM 1927 O O . ALA A 1 240 ? -1.846 5.109 -1.49 1 98.56 240 ALA A O 1
ATOM 1928 N N . ILE A 1 241 ? -2.473 3.668 -3.061 1 98.31 241 ILE A N 1
ATOM 1929 C CA . ILE A 1 241 ? -3.844 4.148 -3.195 1 98.31 241 ILE A CA 1
ATOM 1930 C C . ILE A 1 241 ? -4.805 3.17 -2.525 1 98.31 241 ILE A C 1
ATOM 1932 O O . ILE A 1 241 ? -5.055 2.08 -3.047 1 98.31 241 ILE A O 1
ATOM 1936 N N . LEU A 1 242 ? -5.309 3.5 -1.396 1 98.31 242 LEU A N 1
ATOM 1937 C CA . LEU A 1 242 ? -6.074 2.582 -0.562 1 98.31 242 LEU A CA 1
ATOM 1938 C C . LEU A 1 242 ? -7.57 2.73 -0.823 1 98.31 242 LEU A C 1
ATOM 1940 O O . LEU A 1 242 ? -8.094 3.848 -0.839 1 98.31 242 LEU A O 1
ATOM 1944 N N . ASP A 1 243 ? -8.25 1.599 -1.018 1 96.44 243 ASP A N 1
ATOM 1945 C CA . ASP A 1 243 ? -9.695 1.593 -1.227 1 96.44 243 ASP A CA 1
ATOM 1946 C C . ASP A 1 243 ? -10.438 1.724 0.1 1 96.44 243 ASP A C 1
ATOM 1948 O O . ASP A 1 243 ? -9.859 1.539 1.169 1 96.44 243 ASP A O 1
ATOM 1952 N N . GLN A 1 244 ? -11.68 2.182 0.036 1 95.81 244 GLN A N 1
ATOM 1953 C CA . GLN A 1 244 ? -12.586 2.318 1.171 1 95.81 244 GLN A CA 1
ATOM 1954 C C . GLN A 1 244 ? -12.016 3.271 2.219 1 95.81 244 GLN A C 1
ATOM 1956 O O . GLN A 1 244 ? -12.008 2.957 3.41 1 95.81 244 GLN A O 1
ATOM 1961 N N . THR A 1 245 ? -11.5 4.348 1.701 1 96.81 245 THR A N 1
ATOM 1962 C CA . THR A 1 245 ? -10.977 5.336 2.639 1 96.81 245 THR A CA 1
ATOM 1963 C C . THR A 1 245 ? -10.938 6.723 2.002 1 96.81 245 THR A C 1
ATOM 1965 O O . THR A 1 245 ? -10.711 6.852 0.797 1 96.81 245 THR A O 1
ATOM 1968 N N . GLY A 1 246 ? -11.227 7.73 2.799 1 97.94 246 GLY A N 1
ATOM 1969 C CA . GLY A 1 246 ? -11.227 9.117 2.375 1 97.94 246 GLY A CA 1
ATOM 1970 C C . GLY A 1 246 ? -10.031 9.898 2.885 1 97.94 246 GLY A C 1
ATOM 1971 O O . GLY A 1 246 ? -8.898 9.406 2.85 1 97.94 246 GLY A O 1
ATOM 1972 N N . HIS A 1 247 ? -10.289 11.148 3.254 1 98.69 247 HIS A N 1
ATOM 1973 C CA . HIS A 1 247 ? -9.242 12.117 3.551 1 98.69 247 HIS A CA 1
ATOM 1974 C C . HIS A 1 247 ? -8.57 11.805 4.887 1 98.69 247 HIS A C 1
ATOM 1976 O O . HIS A 1 247 ? -7.355 11.977 5.027 1 98.69 247 HIS A O 1
ATOM 1982 N N . MET A 1 248 ? -9.359 11.359 5.848 1 98.62 248 MET A N 1
ATOM 1983 C CA . MET A 1 248 ? -8.805 11.078 7.172 1 98.62 248 MET A CA 1
ATOM 1984 C C . MET A 1 248 ? -8.25 9.664 7.238 1 98.62 248 MET A C 1
ATOM 1986 O O . MET A 1 248 ? -8.648 8.875 8.094 1 98.62 248 MET A O 1
ATOM 1990 N N . ILE A 1 249 ? -7.273 9.469 6.465 1 98.62 249 ILE A N 1
ATOM 1991 C CA . ILE A 1 249 ? -6.809 8.133 6.105 1 98.62 249 ILE A CA 1
ATOM 1992 C C . ILE A 1 249 ? -6.18 7.457 7.324 1 98.62 249 ILE A C 1
ATOM 1994 O O . ILE A 1 249 ? -6.305 6.246 7.504 1 98.62 249 ILE A O 1
ATOM 1998 N N . GLN A 1 250 ? -5.504 8.18 8.234 1 98.5 250 GLN A N 1
ATOM 1999 C CA . GLN A 1 250 ? -4.852 7.621 9.414 1 98.5 250 GLN A CA 1
ATOM 2000 C C . GLN A 1 250 ? -5.875 7.148 10.438 1 98.5 250 GLN A C 1
ATOM 2002 O O . GLN A 1 250 ? -5.555 6.355 11.328 1 98.5 250 GLN A O 1
ATOM 2007 N N . ILE A 1 251 ? -7.078 7.668 10.328 1 98.38 251 ILE A N 1
ATOM 2008 C CA . ILE A 1 251 ? -8.156 7.23 11.203 1 98.38 251 ILE A CA 1
ATOM 2009 C C . ILE A 1 251 ? -8.922 6.078 10.547 1 98.38 251 ILE A C 1
ATOM 2011 O O . ILE A 1 251 ? -9.242 5.086 11.203 1 98.38 251 ILE A O 1
ATOM 2015 N N . GLU A 1 252 ? -9.148 6.18 9.289 1 97.69 252 GLU A N 1
ATOM 2016 C CA . GLU A 1 252 ? -10.031 5.27 8.562 1 97.69 252 GLU A CA 1
ATOM 2017 C C . GLU A 1 252 ? -9.312 3.975 8.203 1 97.69 252 GLU A C 1
ATOM 2019 O O . GLU A 1 252 ? -9.938 2.924 8.062 1 97.69 252 GLU A O 1
ATOM 2024 N N . LYS A 1 253 ? -8.016 4.035 8.031 1 97.5 253 LYS A N 1
ATOM 2025 C CA . LYS A 1 253 ? -7.176 2.896 7.676 1 97.5 253 LYS A CA 1
ATOM 2026 C C . LYS A 1 253 ? -5.902 2.869 8.516 1 97.5 253 LYS A C 1
ATOM 2028 O O . LYS A 1 253 ? -4.805 2.689 7.984 1 97.5 253 LYS A O 1
ATOM 2033 N N . ARG A 1 254 ? -6.016 3.012 9.781 1 97.5 254 ARG A N 1
ATOM 2034 C CA . ARG A 1 254 ? -4.895 3.244 10.688 1 97.5 254 ARG A CA 1
ATOM 2035 C C . ARG A 1 254 ? -3.867 2.123 10.586 1 97.5 254 ARG A C 1
ATOM 2037 O O . ARG A 1 254 ? -2.668 2.383 10.461 1 97.5 254 ARG A O 1
ATOM 2044 N N . GLN A 1 255 ? -4.309 0.869 10.625 1 96.75 255 GLN A N 1
ATOM 2045 C CA . GLN A 1 255 ? -3.383 -0.258 10.672 1 96.75 255 GLN A CA 1
ATOM 2046 C C . GLN A 1 255 ? -2.508 -0.301 9.422 1 96.75 255 GLN A C 1
ATOM 2048 O O . GLN A 1 255 ? -1.284 -0.409 9.516 1 96.75 255 GLN A O 1
ATOM 2053 N N . ILE A 1 256 ? -3.111 -0.218 8.266 1 97.75 256 ILE A N 1
ATOM 2054 C CA . ILE A 1 256 ? -2.344 -0.324 7.031 1 97.75 256 ILE A CA 1
ATOM 2055 C C . ILE A 1 256 ? -1.46 0.91 6.863 1 97.75 256 ILE A C 1
ATOM 2057 O O . ILE A 1 256 ? -0.344 0.816 6.348 1 97.75 256 ILE A O 1
ATOM 2061 N N . VAL A 1 257 ? -1.925 2.1 7.285 1 98.62 257 VAL A N 1
ATOM 2062 C CA . VAL A 1 257 ? -1.123 3.318 7.223 1 98.62 257 VAL A CA 1
ATOM 2063 C C . VAL A 1 257 ? 0.122 3.16 8.094 1 98.62 257 VAL A C 1
ATOM 2065 O O . VAL A 1 257 ? 1.237 3.447 7.652 1 98.62 257 VAL A O 1
ATOM 2068 N N . GLN A 1 258 ? -0.067 2.674 9.289 1 98.62 258 GLN A N 1
ATOM 2069 C CA . GLN A 1 258 ? 1.062 2.471 10.188 1 98.62 258 GLN A CA 1
ATOM 2070 C C . GLN A 1 258 ? 2.047 1.453 9.617 1 98.62 258 GLN A C 1
ATOM 2072 O O . GLN A 1 258 ? 3.262 1.625 9.734 1 98.62 258 GLN A O 1
ATOM 2077 N N . CYS A 1 259 ? 1.557 0.425 9 1 98.12 259 CYS A N 1
ATOM 2078 C CA . CYS A 1 259 ? 2.416 -0.596 8.414 1 98.12 259 CYS A CA 1
ATOM 2079 C C . CYS A 1 259 ? 3.242 -0.02 7.27 1 98.12 259 CYS A C 1
ATOM 2081 O O . CYS A 1 259 ? 4.43 -0.32 7.145 1 98.12 259 CYS A O 1
ATOM 2083 N N . LEU A 1 260 ? 2.625 0.776 6.434 1 98.56 260 LEU A N 1
ATOM 2084 C CA . LEU A 1 260 ? 3.316 1.42 5.32 1 98.56 260 LEU A CA 1
ATOM 2085 C C . LEU A 1 260 ? 4.402 2.363 5.832 1 98.56 260 LEU A C 1
ATOM 2087 O O . LEU A 1 260 ? 5.512 2.383 5.301 1 98.56 260 LEU A O 1
ATOM 2091 N N . VAL A 1 261 ? 4.086 3.115 6.875 1 98.69 261 VAL A N 1
ATOM 2092 C CA . VAL A 1 261 ? 5.055 4.047 7.441 1 98.69 261 VAL A CA 1
ATOM 2093 C C . VAL A 1 261 ? 6.215 3.271 8.062 1 98.69 261 VAL A C 1
ATOM 2095 O O . VAL A 1 261 ? 7.379 3.664 7.926 1 98.69 261 VAL A O 1
ATOM 2098 N N . GLN A 1 262 ? 5.895 2.193 8.766 1 97.81 262 GLN A N 1
ATOM 2099 C CA . GLN A 1 262 ? 6.941 1.355 9.344 1 97.81 262 GLN A CA 1
ATOM 2100 C C . GLN A 1 262 ? 7.902 0.855 8.266 1 97.81 262 GLN A C 1
ATOM 2102 O O . GLN A 1 262 ? 9.117 0.886 8.453 1 97.81 262 GLN A O 1
ATOM 2107 N N . ASP A 1 263 ? 7.332 0.352 7.215 1 97.06 263 ASP A N 1
ATOM 2108 C CA . ASP A 1 263 ? 8.156 -0.146 6.117 1 97.06 263 ASP A CA 1
ATOM 2109 C C . ASP A 1 263 ? 9.039 0.959 5.551 1 97.06 263 ASP A C 1
ATOM 2111 O O . ASP A 1 263 ? 10.211 0.726 5.246 1 97.06 263 ASP A O 1
ATOM 2115 N N . TRP A 1 264 ? 8.516 2.148 5.355 1 97.81 264 TRP A N 1
ATOM 2116 C CA . TRP A 1 264 ? 9.25 3.309 4.863 1 97.81 264 TRP A CA 1
ATOM 2117 C C . TRP A 1 264 ? 10.398 3.666 5.801 1 97.81 264 TRP A C 1
ATOM 2119 O O . TRP A 1 264 ? 11.508 3.975 5.352 1 97.81 264 TRP A O 1
ATOM 2129 N N . LEU A 1 265 ? 10.125 3.582 7.094 1 97.5 265 LEU A N 1
ATOM 2130 C CA . LEU A 1 265 ? 11.141 3.92 8.086 1 97.5 265 LEU A CA 1
ATOM 2131 C C . LEU A 1 265 ? 12.32 2.959 8.008 1 97.5 265 LEU A C 1
ATOM 2133 O O . LEU A 1 265 ? 13.461 3.352 8.25 1 97.5 265 LEU A O 1
ATOM 2137 N N . LEU A 1 266 ? 12.047 1.769 7.66 1 92.44 266 LEU A N 1
ATOM 2138 C CA . LEU A 1 266 ? 13.094 0.756 7.582 1 92.44 266 LEU A CA 1
ATOM 2139 C C . LEU A 1 266 ? 14.023 1.024 6.406 1 92.44 266 LEU A C 1
ATOM 2141 O O . LEU A 1 266 ? 15.148 0.527 6.371 1 92.44 266 LEU A O 1
ATOM 2145 N N . THR A 1 267 ? 13.578 1.769 5.453 1 87.19 267 THR A N 1
ATOM 2146 C CA . THR A 1 267 ? 14.414 2.096 4.301 1 87.19 267 THR A CA 1
ATOM 2147 C C . THR A 1 267 ? 15.352 3.254 4.621 1 87.19 267 THR A C 1
ATOM 2149 O O . THR A 1 267 ? 16.297 3.52 3.877 1 87.19 267 THR A O 1
ATOM 2152 N N . ILE A 1 268 ? 15.094 4.023 5.645 1 84.44 268 ILE A N 1
ATOM 2153 C CA . ILE A 1 268 ? 15.859 5.195 6.043 1 84.44 268 ILE A CA 1
ATOM 2154 C C . ILE A 1 268 ? 17.078 4.762 6.863 1 84.44 268 ILE A C 1
ATOM 2156 O O . ILE A 1 268 ? 18.109 5.438 6.863 1 84.44 268 ILE A O 1
ATOM 2160 N N . LYS A 1 269 ? 17.078 3.596 7.469 1 71.19 269 LYS A N 1
ATOM 2161 C CA . LYS A 1 269 ? 18.203 3.115 8.273 1 71.19 269 LYS A CA 1
ATOM 2162 C C . LYS A 1 269 ? 19.375 2.697 7.395 1 71.19 269 LYS A C 1
ATOM 2164 O O . LYS A 1 269 ? 19.172 2.191 6.289 1 71.19 269 LYS A O 1
ATOM 2169 N N . MET B 1 1 ? -5.031 -33.375 -1.301 1 96.69 1 MET B N 1
ATOM 2170 C CA . MET B 1 1 ? -6.176 -34 -1.958 1 96.69 1 MET B CA 1
ATOM 2171 C C . MET B 1 1 ? -6.082 -33.844 -3.473 1 96.69 1 MET B C 1
ATOM 2173 O O . MET B 1 1 ? -5.406 -32.938 -3.971 1 96.69 1 MET B O 1
ATOM 2177 N N . GLN B 1 2 ? -6.715 -34.75 -4.066 1 98.19 2 GLN B N 1
ATOM 2178 C CA . GLN B 1 2 ? -6.73 -34.688 -5.527 1 98.19 2 GLN B CA 1
ATOM 2179 C C . GLN B 1 2 ? -8.148 -34.5 -6.059 1 98.19 2 GLN B C 1
ATOM 2181 O O . GLN B 1 2 ? -9.094 -35.094 -5.527 1 98.19 2 GLN B O 1
ATOM 2186 N N . CYS B 1 3 ? -8.266 -33.688 -7.02 1 98.5 3 CYS B N 1
ATOM 2187 C CA . CYS B 1 3 ? -9.516 -33.5 -7.742 1 98.5 3 CYS B CA 1
ATOM 2188 C C . CYS B 1 3 ? -9.336 -33.75 -9.227 1 98.5 3 CYS B C 1
ATOM 2190 O O . CYS B 1 3 ? -8.531 -33.094 -9.891 1 98.5 3 CYS B O 1
ATOM 2192 N N . LEU B 1 4 ? -10.086 -34.781 -9.766 1 98.31 4 LEU B N 1
ATOM 2193 C CA . LEU B 1 4 ? -10.055 -35.031 -11.203 1 98.31 4 LEU B CA 1
ATOM 2194 C C . LEU B 1 4 ? -10.727 -33.875 -11.961 1 98.31 4 LEU B C 1
ATOM 2196 O O . LEU B 1 4 ? -11.797 -33.406 -11.578 1 98.31 4 LEU B O 1
ATOM 2200 N N . VAL B 1 5 ? -10.047 -33.406 -12.984 1 97.94 5 VAL B N 1
ATOM 2201 C CA . VAL B 1 5 ? -10.562 -32.281 -13.781 1 97.94 5 VAL B CA 1
ATOM 2202 C C . VAL B 1 5 ? -10.43 -32.625 -15.273 1 97.94 5 VAL B C 1
ATOM 2204 O O . VAL B 1 5 ? -9.922 -33.688 -15.633 1 97.94 5 VAL B O 1
ATOM 2207 N N . LYS B 1 6 ? -10.938 -31.859 -16.203 1 93.12 6 LYS B N 1
ATOM 2208 C CA . LYS B 1 6 ? -11.078 -32.094 -17.641 1 93.12 6 LYS B CA 1
ATOM 2209 C C . LYS B 1 6 ? -9.758 -32.531 -18.266 1 93.12 6 LYS B C 1
ATOM 2211 O O . LYS B 1 6 ? -9.727 -33.406 -19.141 1 93.12 6 LYS B O 1
ATOM 2216 N N . LYS B 1 7 ? -8.602 -31.859 -17.844 1 96.12 7 LYS B N 1
ATOM 2217 C CA . LYS B 1 7 ? -7.328 -32.156 -18.5 1 96.12 7 LYS B CA 1
ATOM 2218 C C . LYS B 1 7 ? -6.285 -32.625 -17.484 1 96.12 7 LYS B C 1
ATOM 2220 O O . LYS B 1 7 ? -5.121 -32.219 -17.562 1 96.12 7 LYS B O 1
ATOM 2225 N N . GLY B 1 8 ? -6.734 -33.531 -16.578 1 97.62 8 GLY B N 1
ATOM 2226 C CA . GLY B 1 8 ? -5.816 -34.031 -15.57 1 97.62 8 GLY B CA 1
ATOM 2227 C C . GLY B 1 8 ? -6.402 -34.062 -14.172 1 97.62 8 GLY B C 1
ATOM 2228 O O . GLY B 1 8 ? -7.539 -34.5 -13.977 1 97.62 8 GLY B O 1
ATOM 2229 N N . SER B 1 9 ? -5.621 -33.719 -13.273 1 98.56 9 SER B N 1
ATOM 2230 C CA . SER B 1 9 ? -6.047 -33.594 -11.883 1 98.56 9 SER B CA 1
ATOM 2231 C C . SER B 1 9 ? -5.355 -32.438 -11.18 1 98.56 9 SER B C 1
ATOM 2233 O O . SER B 1 9 ? -4.266 -32.031 -11.578 1 98.56 9 SER B O 1
ATOM 2235 N N . ILE B 1 10 ? -5.961 -31.922 -10.188 1 98.81 10 ILE B N 1
ATOM 2236 C CA . ILE B 1 10 ? -5.43 -30.797 -9.406 1 98.81 10 ILE B CA 1
ATOM 2237 C C . ILE B 1 10 ? -5.266 -31.234 -7.949 1 98.81 10 ILE B C 1
ATOM 2239 O O . ILE B 1 10 ? -6.219 -31.703 -7.32 1 98.81 10 ILE B O 1
ATOM 2243 N N . ASN B 1 11 ? -4.027 -31.172 -7.527 1 98.88 11 ASN B N 1
ATOM 2244 C CA . ASN B 1 11 ? -3.758 -31.312 -6.102 1 98.88 11 ASN B CA 1
ATOM 2245 C C . ASN B 1 11 ? -4.129 -30.031 -5.336 1 98.88 11 ASN B C 1
ATOM 2247 O O . ASN B 1 11 ? -3.889 -28.922 -5.816 1 98.88 11 ASN B O 1
ATOM 2251 N N . TYR B 1 12 ? -4.723 -30.203 -4.125 1 98.81 12 TYR B N 1
ATOM 2252 C CA . TYR B 1 12 ? -5.094 -29.016 -3.365 1 98.81 12 TYR B CA 1
ATOM 2253 C C . TYR B 1 12 ? -5.105 -29.297 -1.869 1 98.81 12 TYR B C 1
ATOM 2255 O O . TYR B 1 12 ? -5.156 -30.469 -1.457 1 98.81 12 TYR B O 1
ATOM 2263 N N . GLU B 1 13 ? -4.883 -28.266 -1.119 1 98.75 13 GLU B N 1
ATOM 2264 C CA . GLU B 1 13 ? -5.012 -28.281 0.335 1 98.75 13 GLU B CA 1
ATOM 2265 C C . GLU B 1 13 ? -6.031 -27.25 0.808 1 98.75 13 GLU B C 1
ATOM 2267 O O . GLU B 1 13 ? -6.125 -26.156 0.246 1 98.75 13 GLU B O 1
ATOM 2272 N N . VAL B 1 14 ? -6.789 -27.656 1.861 1 98.56 14 VAL B N 1
ATOM 2273 C CA . VAL B 1 14 ? -7.797 -26.766 2.416 1 98.56 14 VAL B CA 1
ATOM 2274 C C . VAL B 1 14 ? -7.469 -26.453 3.877 1 98.56 14 VAL B C 1
ATOM 2276 O O . VAL B 1 14 ? -7.125 -27.359 4.645 1 98.56 14 VAL B O 1
ATOM 2279 N N . HIS B 1 15 ? -7.477 -25.172 4.191 1 98.44 15 HIS B N 1
ATOM 2280 C CA . HIS B 1 15 ? -7.32 -24.719 5.57 1 98.44 15 HIS B CA 1
ATOM 2281 C C . HIS B 1 15 ? -8.492 -23.844 5.996 1 98.44 15 HIS B C 1
ATOM 2283 O O . HIS B 1 15 ? -8.945 -22.984 5.23 1 98.44 15 HIS B O 1
ATOM 2289 N N . GLY B 1 16 ? -8.992 -24.078 7.156 1 97.62 16 GLY B N 1
ATOM 2290 C CA . GLY B 1 16 ? -10.062 -23.25 7.688 1 97.62 16 GLY B CA 1
ATOM 2291 C C . GLY B 1 16 ? -11.422 -23.562 7.094 1 97.62 16 GLY B C 1
ATOM 2292 O O . GLY B 1 16 ? -11.586 -24.578 6.41 1 97.62 16 GLY B O 1
ATOM 2293 N N . SER B 1 17 ? -12.422 -22.859 7.559 1 97.38 17 SER B N 1
ATOM 2294 C CA . SER B 1 17 ? -13.797 -22.969 7.098 1 97.38 17 SER B CA 1
ATOM 2295 C C . SER B 1 17 ? -14.43 -21.594 6.895 1 97.38 17 SER B C 1
ATOM 2297 O O . SER B 1 17 ? -13.977 -20.609 7.477 1 97.38 17 SER B O 1
ATOM 2299 N N . GLY B 1 18 ? -15.445 -21.578 6.062 1 97.06 18 GLY B N 1
ATOM 2300 C CA . GLY B 1 18 ? -16.125 -20.312 5.793 1 97.06 18 GLY B CA 1
ATOM 2301 C C . GLY B 1 18 ? -16.109 -19.922 4.328 1 97.06 18 GLY B C 1
ATOM 2302 O O . GLY B 1 18 ? -16.328 -20.766 3.453 1 97.06 18 GLY B O 1
ATOM 2303 N N . PHE B 1 19 ? -15.977 -18.625 3.998 1 98.12 19 PHE B N 1
ATOM 2304 C CA . PHE B 1 19 ? -16 -18.094 2.637 1 98.12 19 PHE B CA 1
ATOM 2305 C C . PHE B 1 19 ? -14.773 -18.547 1.858 1 98.12 19 PHE B C 1
ATOM 2307 O O . PHE B 1 19 ? -13.641 -18.312 2.293 1 98.12 19 PHE B O 1
ATOM 2314 N N . PRO B 1 20 ? -14.93 -19.125 0.734 1 98.56 20 PRO B N 1
ATOM 2315 C CA . PRO B 1 20 ? -13.805 -19.734 0.023 1 98.56 20 PRO B CA 1
ATOM 2316 C C . PRO B 1 20 ? -12.906 -18.719 -0.658 1 98.56 20 PRO B C 1
ATOM 2318 O O . PRO B 1 20 ? -13.391 -17.75 -1.243 1 98.56 20 PRO B O 1
ATOM 2321 N N . ILE B 1 21 ? -11.68 -18.922 -0.53 1 98.81 21 ILE B N 1
ATOM 2322 C CA . ILE B 1 21 ? -10.648 -18.203 -1.277 1 98.81 21 ILE B CA 1
ATOM 2323 C C . ILE B 1 21 ? -9.797 -19.203 -2.059 1 98.81 21 ILE B C 1
ATOM 2325 O O . ILE B 1 21 ? -9.164 -20.078 -1.47 1 98.81 21 ILE B O 1
ATOM 2329 N N . LEU B 1 22 ? -9.812 -19.109 -3.344 1 98.94 22 LEU B N 1
ATOM 2330 C CA . LEU B 1 22 ? -8.93 -19.922 -4.18 1 98.94 22 LEU B CA 1
ATOM 2331 C C . LEU B 1 22 ? -7.574 -19.234 -4.352 1 98.94 22 LEU B C 1
ATOM 2333 O O . LEU B 1 22 ? -7.504 -18.078 -4.762 1 98.94 22 LEU B O 1
ATOM 2337 N N . ILE B 1 23 ? -6.496 -19.922 -4.043 1 98.94 23 ILE B N 1
ATOM 2338 C CA . ILE B 1 23 ? -5.16 -19.344 -3.998 1 98.94 23 ILE B CA 1
ATOM 2339 C C . ILE B 1 23 ? -4.254 -20.031 -5.012 1 98.94 23 ILE B C 1
ATOM 2341 O O . ILE B 1 23 ? -4.133 -21.266 -5 1 98.94 23 ILE B O 1
ATOM 2345 N N . MET B 1 24 ? -3.65 -19.219 -5.875 1 98.94 24 MET B N 1
ATOM 2346 C CA . MET B 1 24 ? -2.885 -19.766 -6.992 1 98.94 24 MET B CA 1
ATOM 2347 C C . MET B 1 24 ? -1.461 -19.219 -6.992 1 98.94 24 MET B C 1
ATOM 2349 O O . MET B 1 24 ? -1.256 -18 -6.961 1 98.94 24 MET B O 1
ATOM 2353 N N . HIS B 1 25 ? -0.529 -20.094 -7.086 1 98.88 25 HIS B N 1
ATOM 2354 C CA . HIS B 1 25 ? 0.892 -19.781 -6.984 1 98.88 25 HIS B CA 1
ATOM 2355 C C . HIS B 1 25 ? 1.474 -19.422 -8.344 1 98.88 25 HIS B C 1
ATOM 2357 O O . HIS B 1 25 ? 0.782 -19.516 -9.367 1 98.88 25 HIS B O 1
ATOM 2363 N N . SER B 1 26 ? 2.717 -18.984 -8.352 1 98.69 26 SER B N 1
ATOM 2364 C CA . SER B 1 26 ? 3.453 -18.594 -9.547 1 98.69 26 SER B CA 1
ATOM 2365 C C . SER B 1 26 ? 3.912 -19.812 -10.336 1 98.69 26 SER B C 1
ATOM 2367 O O . SER B 1 26 ? 3.885 -20.938 -9.82 1 98.69 26 SER B O 1
ATOM 2369 N N . MET B 1 27 ? 4.367 -19.547 -11.562 1 98.12 27 MET B N 1
ATOM 2370 C CA . MET B 1 27 ? 4.934 -20.609 -12.383 1 98.12 27 MET B CA 1
ATOM 2371 C C . MET B 1 27 ? 6.184 -21.203 -11.727 1 98.12 27 MET B C 1
ATOM 2373 O O . MET B 1 27 ? 7.012 -20.453 -11.195 1 98.12 27 MET B O 1
ATOM 2377 N N . GLY B 1 28 ? 6.281 -22.484 -11.742 1 97.69 28 GLY B N 1
ATOM 2378 C CA . GLY B 1 28 ? 7.5 -23.141 -11.305 1 97.69 28 GLY B CA 1
ATOM 2379 C C . GLY B 1 28 ? 7.551 -23.375 -9.805 1 97.69 28 GLY B C 1
ATOM 2380 O O . GLY B 1 28 ? 8.602 -23.734 -9.266 1 97.69 28 GLY B O 1
ATOM 2381 N N . THR B 1 29 ? 6.465 -23.125 -9.148 1 98.38 29 THR B N 1
ATOM 2382 C CA . THR B 1 29 ? 6.395 -23.391 -7.715 1 98.38 29 THR B CA 1
ATOM 2383 C C . THR B 1 29 ? 5.195 -24.281 -7.395 1 98.38 29 THR B C 1
ATOM 2385 O O . THR B 1 29 ? 4.691 -25 -8.266 1 98.38 29 THR B O 1
ATOM 2388 N N . ASP B 1 30 ? 4.797 -24.391 -6.125 1 98.75 30 ASP B N 1
ATOM 2389 C CA . ASP B 1 30 ? 3.615 -25.141 -5.719 1 98.75 30 ASP B CA 1
ATOM 2390 C C . ASP B 1 30 ? 2.873 -24.438 -4.586 1 98.75 30 ASP B C 1
ATOM 2392 O O . ASP B 1 30 ? 3.156 -23.281 -4.281 1 98.75 30 ASP B O 1
ATOM 2396 N N . HIS B 1 31 ? 1.852 -25.078 -4.02 1 98.69 31 HIS B N 1
ATOM 2397 C CA . HIS B 1 31 ? 0.971 -24.453 -3.039 1 98.69 31 HIS B CA 1
ATOM 2398 C C . HIS B 1 31 ? 1.744 -24.031 -1.795 1 98.69 31 HIS B C 1
ATOM 2400 O O . HIS B 1 31 ? 1.346 -23.094 -1.102 1 98.69 31 HIS B O 1
ATOM 2406 N N . LEU B 1 32 ? 2.852 -24.641 -1.517 1 98.25 32 LEU B N 1
ATOM 2407 C CA . LEU B 1 32 ? 3.641 -24.312 -0.332 1 98.25 32 LEU B CA 1
ATOM 2408 C C . LEU B 1 32 ? 4.18 -22.891 -0.409 1 98.25 32 LEU B C 1
ATOM 2410 O O . LEU B 1 32 ? 4.297 -22.219 0.613 1 98.25 32 LEU B O 1
ATOM 2414 N N . SER B 1 33 ? 4.496 -22.453 -1.604 1 98.69 33 SER B N 1
ATOM 2415 C CA . SER B 1 33 ? 5.035 -21.109 -1.806 1 98.69 33 SER B CA 1
ATOM 2416 C C . SER B 1 33 ? 4.023 -20.047 -1.401 1 98.69 33 SER B C 1
ATOM 2418 O O . SER B 1 33 ? 4.395 -18.891 -1.172 1 98.69 33 SER B O 1
ATOM 2420 N N . MET B 1 34 ? 2.75 -20.406 -1.312 1 98.81 34 MET B N 1
ATOM 2421 C CA . MET B 1 34 ? 1.689 -19.484 -0.927 1 98.81 34 MET B CA 1
ATOM 2422 C C . MET B 1 34 ? 1.296 -19.672 0.533 1 98.81 34 MET B C 1
ATOM 2424 O O . MET B 1 34 ? 1.138 -18.703 1.276 1 98.81 34 MET B O 1
ATOM 2428 N N . THR B 1 35 ? 1.206 -20.922 0.972 1 98.62 35 THR B N 1
ATOM 2429 C CA . THR B 1 35 ? 0.712 -21.25 2.305 1 98.62 35 THR B CA 1
ATOM 2430 C C . THR B 1 35 ? 1.609 -20.641 3.379 1 98.62 35 THR B C 1
ATOM 2432 O O . THR B 1 35 ? 1.125 -20.188 4.418 1 98.62 35 THR B O 1
ATOM 2435 N N . SER B 1 36 ? 2.869 -20.547 3.113 1 97.69 36 SER B N 1
ATOM 2436 C CA . SER B 1 36 ? 3.863 -20.188 4.117 1 97.69 36 SER B CA 1
ATOM 2437 C C . SER B 1 36 ? 3.664 -18.75 4.594 1 97.69 36 SER B C 1
ATOM 2439 O O . SER B 1 36 ? 3.893 -18.438 5.762 1 97.69 36 SER B O 1
ATOM 2441 N N . TRP B 1 37 ? 3.293 -17.891 3.707 1 98.44 37 TRP B N 1
ATOM 2442 C CA . TRP B 1 37 ? 3.195 -16.5 4.109 1 98.44 37 TRP B CA 1
ATOM 2443 C C . TRP B 1 37 ? 1.738 -16.078 4.258 1 98.44 37 TRP B C 1
ATOM 2445 O O . TRP B 1 37 ? 1.442 -15.062 4.895 1 98.44 37 TRP B O 1
ATOM 2455 N N . ILE B 1 38 ? 0.777 -16.828 3.727 1 98.81 38 ILE B N 1
ATOM 2456 C CA . ILE B 1 38 ? -0.633 -16.453 3.779 1 98.81 38 ILE B CA 1
ATOM 2457 C C . ILE B 1 38 ? -1.248 -16.953 5.086 1 98.81 38 ILE B C 1
ATOM 2459 O O . ILE B 1 38 ? -2.025 -16.234 5.723 1 98.81 38 ILE B O 1
ATOM 2463 N N . GLU B 1 39 ? -0.924 -18.156 5.543 1 98.69 39 GLU B N 1
ATOM 2464 C CA . GLU B 1 39 ? -1.609 -18.797 6.664 1 98.69 39 GLU B CA 1
ATOM 2465 C C . GLU B 1 39 ? -1.448 -17.969 7.941 1 98.69 39 GLU B C 1
ATOM 2467 O O . GLU B 1 39 ? -2.377 -17.875 8.75 1 98.69 39 GLU B O 1
ATOM 2472 N N . PRO B 1 40 ? -0.245 -17.328 8.188 1 98.19 40 PRO B N 1
ATOM 2473 C CA . PRO B 1 40 ? -0.112 -16.5 9.383 1 98.19 40 PRO B CA 1
ATOM 2474 C C . PRO B 1 40 ? -1.155 -15.391 9.453 1 98.19 40 PRO B C 1
ATOM 2476 O O . PRO B 1 40 ? -1.546 -14.969 10.547 1 98.19 40 PRO B O 1
ATOM 2479 N N . ILE B 1 41 ? -1.65 -14.906 8.344 1 97.94 41 ILE B N 1
ATOM 2480 C CA . ILE B 1 41 ? -2.668 -13.859 8.289 1 97.94 41 ILE B CA 1
ATOM 2481 C C . ILE B 1 41 ? -3.936 -14.336 8.992 1 97.94 41 ILE B C 1
ATOM 2483 O O . ILE B 1 41 ? -4.613 -13.555 9.664 1 97.94 41 ILE B O 1
ATOM 2487 N N . PHE B 1 42 ? -4.211 -15.602 8.938 1 97.94 42 PHE B N 1
ATOM 2488 C CA . PHE B 1 42 ? -5.496 -16.141 9.375 1 97.94 42 PHE B CA 1
ATOM 2489 C C . PHE B 1 42 ? -5.434 -16.594 10.828 1 97.94 42 PHE B C 1
ATOM 2491 O O . PHE B 1 42 ? -6.375 -17.203 11.328 1 97.94 42 PHE B O 1
ATOM 2498 N N . GLN B 1 43 ? -4.316 -16.312 11.453 1 96.25 43 GLN B N 1
ATOM 2499 C CA . GLN B 1 43 ? -4.273 -16.469 12.898 1 96.25 43 GLN B CA 1
ATOM 2500 C C . GLN B 1 43 ? -5.215 -15.492 13.594 1 96.25 43 GLN B C 1
ATOM 2502 O O . GLN B 1 43 ? -5.777 -15.805 14.648 1 96.25 43 GLN B O 1
ATOM 2507 N N . THR B 1 44 ? -5.449 -14.312 12.977 1 92.56 44 THR B N 1
ATOM 2508 C CA . THR B 1 44 ? -6.27 -13.281 13.594 1 92.56 44 THR B CA 1
ATOM 2509 C C . THR B 1 44 ? -7.559 -13.062 12.805 1 92.56 44 THR B C 1
ATOM 2511 O O . THR B 1 44 ? -8.523 -12.5 13.32 1 92.56 44 THR B O 1
ATOM 2514 N N . ILE B 1 45 ? -7.559 -13.484 11.594 1 95.06 45 ILE B N 1
ATOM 2515 C CA . ILE B 1 45 ? -8.734 -13.352 10.742 1 95.06 45 ILE B CA 1
ATOM 2516 C C . ILE B 1 45 ? -9.438 -14.695 10.609 1 95.06 45 ILE B C 1
ATOM 2518 O O . ILE B 1 45 ? -8.812 -15.695 10.242 1 95.06 45 ILE B O 1
ATOM 2522 N N . LYS B 1 46 ? -10.703 -14.742 10.844 1 95.31 46 LYS B N 1
ATOM 2523 C CA . LYS B 1 46 ? -11.461 -15.992 10.812 1 95.31 46 LYS B CA 1
ATOM 2524 C C . LYS B 1 46 ? -12.539 -15.953 9.727 1 95.31 46 LYS B C 1
ATOM 2526 O O . LYS B 1 46 ? -12.812 -14.891 9.156 1 95.31 46 LYS B O 1
ATOM 2531 N N . GLY B 1 47 ? -13.055 -17.125 9.359 1 96.81 47 GLY B N 1
ATOM 2532 C CA . GLY B 1 47 ? -14.234 -17.188 8.508 1 96.81 47 GLY B CA 1
ATOM 2533 C C . GLY B 1 47 ? -13.898 -17.375 7.043 1 96.81 47 GLY B C 1
ATOM 2534 O O . GLY B 1 47 ? -14.734 -17.094 6.172 1 96.81 47 GLY B O 1
ATOM 2535 N N . PHE B 1 48 ? -12.711 -17.75 6.809 1 98.19 48 PHE B N 1
ATOM 2536 C CA . PHE B 1 48 ? -12.32 -17.984 5.422 1 98.19 48 PHE B CA 1
ATOM 2537 C C . PHE B 1 48 ? -11.82 -19.406 5.223 1 98.19 48 PHE B C 1
ATOM 2539 O O . PHE B 1 48 ? -11.062 -19.922 6.043 1 98.19 48 PHE B O 1
ATOM 2546 N N . LYS B 1 49 ? -12.297 -20.031 4.207 1 98.38 49 LYS B N 1
ATOM 2547 C CA . LYS B 1 49 ? -11.805 -21.312 3.73 1 98.38 49 LYS B CA 1
ATOM 2548 C C . LYS B 1 49 ? -10.75 -21.141 2.643 1 98.38 49 LYS B C 1
ATOM 2550 O O . LYS B 1 49 ? -11.078 -20.812 1.499 1 98.38 49 LYS B O 1
ATOM 2555 N N . ARG B 1 50 ? -9.531 -21.328 3.027 1 98.81 50 ARG B N 1
ATOM 2556 C CA . ARG B 1 50 ? -8.438 -21.141 2.078 1 98.81 50 ARG B CA 1
ATOM 2557 C C . ARG B 1 50 ? -8.18 -22.422 1.281 1 98.81 50 ARG B C 1
ATOM 2559 O O . ARG B 1 50 ? -7.898 -23.469 1.856 1 98.81 50 ARG B O 1
ATOM 2566 N N . ILE B 1 51 ? -8.289 -22.344 -0 1 98.94 51 ILE B N 1
ATOM 2567 C CA . ILE B 1 51 ? -8.078 -23.453 -0.914 1 98.94 51 ILE B CA 1
ATOM 2568 C C . ILE B 1 51 ? -6.824 -23.203 -1.754 1 98.94 51 ILE B C 1
ATOM 2570 O O . ILE B 1 51 ? -6.848 -22.406 -2.693 1 98.94 51 ILE B O 1
ATOM 2574 N N . TYR B 1 52 ? -5.754 -23.906 -1.348 1 98.94 52 TYR B N 1
ATOM 2575 C CA . TYR B 1 52 ? -4.496 -23.828 -2.076 1 98.94 52 TYR B CA 1
ATOM 2576 C C . TYR B 1 52 ? -4.402 -24.906 -3.139 1 98.94 52 TYR B C 1
ATOM 2578 O O . TYR B 1 52 ? -4.523 -26.094 -2.832 1 98.94 52 TYR B O 1
ATOM 2586 N N . ILE B 1 53 ? -4.117 -24.531 -4.371 1 98.94 53 ILE B N 1
ATOM 2587 C CA . ILE B 1 53 ? -3.998 -25.562 -5.395 1 98.94 53 ILE B CA 1
ATOM 2588 C C . ILE B 1 53 ? -2.574 -25.578 -5.945 1 98.94 53 ILE B C 1
ATOM 2590 O O . ILE B 1 53 ? -1.874 -24.562 -5.902 1 98.94 53 ILE B O 1
ATOM 2594 N N . ASP B 1 54 ? -2.154 -26.719 -6.383 1 98.94 54 ASP B N 1
ATOM 2595 C CA . ASP B 1 54 ? -1.066 -26.797 -7.355 1 98.94 54 ASP B CA 1
ATOM 2596 C C . ASP B 1 54 ? -1.583 -26.562 -8.773 1 98.94 54 ASP B C 1
ATOM 2598 O O . ASP B 1 54 ? -2.428 -27.328 -9.258 1 98.94 54 ASP B O 1
ATOM 2602 N N . LEU B 1 55 ? -1.108 -25.531 -9.398 1 98.88 55 LEU B N 1
ATOM 2603 C CA . LEU B 1 55 ? -1.516 -25.312 -10.781 1 98.88 55 LEU B CA 1
ATOM 2604 C C . LEU B 1 55 ? -1.259 -26.547 -11.633 1 98.88 55 LEU B C 1
ATOM 2606 O O . LEU B 1 55 ? -0.338 -27.328 -11.352 1 98.88 55 LEU B O 1
ATOM 2610 N N . PRO B 1 56 ? -2.074 -26.75 -12.719 1 98.69 56 PRO B N 1
ATOM 2611 C CA . PRO B 1 56 ? -1.735 -27.844 -13.633 1 98.69 56 PRO B CA 1
ATOM 2612 C C . PRO B 1 56 ? -0.28 -27.797 -14.086 1 98.69 56 PRO B C 1
ATOM 2614 O O . PRO B 1 56 ? 0.25 -26.719 -14.375 1 98.69 56 PRO B O 1
ATOM 2617 N N . ALA B 1 57 ? 0.376 -28.984 -14.086 1 98.38 57 ALA B N 1
ATOM 2618 C CA . ALA B 1 57 ? 1.771 -29.156 -14.484 1 98.38 57 ALA B CA 1
ATOM 2619 C C . ALA B 1 57 ? 2.717 -28.719 -13.367 1 98.38 57 ALA B C 1
ATOM 2621 O O . ALA B 1 57 ? 3.92 -28.578 -13.586 1 98.38 57 ALA B O 1
ATOM 2622 N N . HIS B 1 58 ? 2.217 -28.484 -12.156 1 98.75 58 HIS B N 1
ATOM 2623 C CA . HIS B 1 58 ? 3.021 -28.094 -11 1 98.75 58 HIS B CA 1
ATOM 2624 C C . HIS B 1 58 ? 2.693 -28.969 -9.789 1 98.75 58 HIS B C 1
ATOM 2626 O O . HIS B 1 58 ? 1.615 -29.562 -9.719 1 98.75 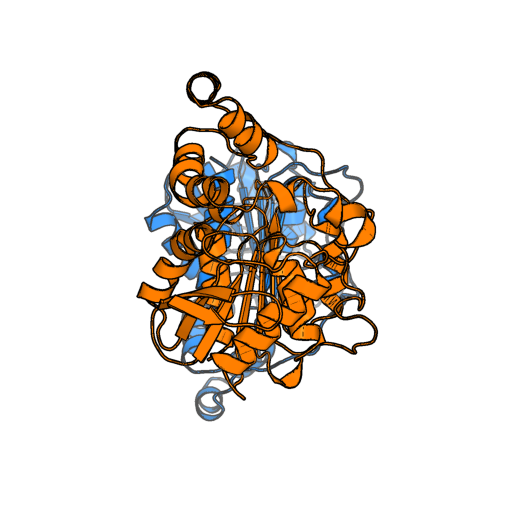58 HIS B O 1
ATOM 2632 N N . GLY B 1 59 ? 3.645 -28.953 -8.844 1 98.5 59 GLY B N 1
ATOM 2633 C CA . GLY B 1 59 ? 3.418 -29.719 -7.637 1 98.5 59 GLY B CA 1
ATOM 2634 C C . GLY B 1 59 ? 2.998 -31.156 -7.91 1 98.5 59 GLY B C 1
ATOM 2635 O O . GLY B 1 59 ? 3.65 -31.859 -8.68 1 98.5 59 GLY B O 1
ATOM 2636 N N . LYS B 1 60 ? 1.869 -31.562 -7.277 1 98.5 60 LYS B N 1
ATOM 2637 C CA . LYS B 1 60 ? 1.383 -32.938 -7.434 1 98.5 60 LYS B CA 1
ATOM 2638 C C . LYS B 1 60 ? 0.228 -33 -8.43 1 98.5 60 LYS B C 1
ATOM 2640 O O . LYS B 1 60 ? -0.436 -34.031 -8.555 1 98.5 60 LYS B O 1
ATOM 2645 N N . SER B 1 61 ? -0.016 -31.875 -9.109 1 98.69 61 SER B N 1
ATOM 2646 C CA . SER B 1 61 ? -1.031 -31.859 -10.156 1 98.69 61 SER B CA 1
ATOM 2647 C C . SER B 1 61 ? -0.512 -32.5 -11.445 1 98.69 61 SER B C 1
ATOM 2649 O O . SER B 1 61 ? 0.665 -32.344 -11.781 1 98.69 61 SER B O 1
ATOM 2651 N N . VAL B 1 62 ? -1.484 -33.156 -12.18 1 97.25 62 VAL B N 1
ATOM 2652 C CA . VAL B 1 62 ? -1.113 -33.875 -13.391 1 97.25 62 VAL B CA 1
ATOM 2653 C C . VAL B 1 62 ? -1.86 -33.312 -14.586 1 97.25 62 VAL B C 1
ATOM 2655 O O . VAL B 1 62 ? -2.965 -32.781 -14.445 1 97.25 62 VAL B O 1
ATOM 2658 N N . ILE B 1 63 ? -1.218 -33.344 -15.711 1 98 63 ILE B N 1
ATOM 2659 C CA . ILE B 1 63 ? -1.84 -32.875 -16.953 1 98 63 ILE B CA 1
ATOM 2660 C C . ILE B 1 63 ? -1.88 -34 -17.969 1 98 63 ILE B C 1
ATOM 2662 O O . ILE B 1 63 ? -1.08 -34.938 -17.891 1 98 63 ILE B O 1
ATOM 2666 N N . GLU B 1 64 ? -2.754 -33.906 -18.906 1 97.06 64 GLU B N 1
ATOM 2667 C CA . GLU B 1 64 ? -2.852 -34.844 -20 1 97.06 64 GLU B CA 1
ATOM 2668 C C . GLU B 1 64 ? -1.813 -34.562 -21.078 1 97.06 64 GLU B C 1
ATOM 2670 O O . GLU B 1 64 ? -1.185 -33.5 -21.078 1 97.06 64 GLU B O 1
ATOM 2675 N N . GLU B 1 65 ? -1.716 -35.406 -22.031 1 93.88 65 GLU B N 1
ATOM 2676 C CA . GLU B 1 65 ? -0.689 -35.312 -23.078 1 93.88 65 GLU B CA 1
ATOM 2677 C C . GLU B 1 65 ? -0.939 -34.156 -24 1 93.88 65 GLU B C 1
ATOM 2679 O O . GLU B 1 65 ? 0.006 -33.531 -24.5 1 93.88 65 GLU B O 1
ATOM 2684 N N . ASN B 1 66 ? -2.176 -33.812 -24.188 1 93.81 66 ASN B N 1
ATOM 2685 C CA . ASN B 1 66 ? -2.504 -32.781 -25.156 1 93.81 66 ASN B CA 1
ATOM 2686 C C . ASN B 1 66 ? -2.588 -31.406 -24.5 1 93.81 66 ASN B C 1
ATOM 2688 O O . ASN B 1 66 ? -3.006 -30.422 -25.125 1 93.81 66 ASN B O 1
ATOM 2692 N N . PHE B 1 67 ? -2.223 -31.359 -23.219 1 96.31 67 PHE B N 1
ATOM 2693 C CA . PHE B 1 67 ? -2.164 -30.094 -22.484 1 96.31 67 PHE B CA 1
ATOM 2694 C C . PHE B 1 67 ? -1.133 -29.156 -23.094 1 96.31 67 PHE B C 1
ATOM 2696 O O . PHE B 1 67 ? 0.028 -29.531 -23.281 1 96.31 67 PHE B O 1
ATOM 2703 N N . SER B 1 68 ? -1.515 -27.828 -23.5 1 96.44 68 SER B N 1
ATOM 2704 C CA . SER B 1 68 ? -0.521 -27.094 -24.281 1 96.44 68 SER B CA 1
ATOM 2705 C C . SER B 1 68 ? -0.655 -25.594 -24.078 1 96.44 68 SER B C 1
ATOM 2707 O O . SER B 1 68 ? 0.083 -24.812 -24.688 1 96.44 68 SER B O 1
ATOM 2709 N N . SER B 1 69 ? -1.572 -25.125 -23.172 1 98 69 SER B N 1
ATOM 2710 C CA . SER B 1 69 ? -1.795 -23.672 -23.156 1 98 69 SER B CA 1
ATOM 2711 C C . SER B 1 69 ? -2.359 -23.219 -21.828 1 98 69 SER B C 1
ATOM 2713 O O . SER B 1 69 ? -2.814 -24.031 -21.016 1 98 69 SER B O 1
ATOM 2715 N N . SER B 1 70 ? -2.344 -21.859 -21.656 1 98.5 70 SER B N 1
ATOM 2716 C CA . SER B 1 70 ? -2.994 -21.25 -20.516 1 98.5 70 SER B CA 1
ATOM 2717 C C . SER B 1 70 ? -4.504 -21.469 -20.547 1 98.5 70 SER B C 1
ATOM 2719 O O . SER B 1 70 ? -5.145 -21.562 -19.5 1 98.5 70 SER B O 1
ATOM 2721 N N . ASP B 1 71 ? -5.094 -21.562 -21.75 1 98.56 71 ASP B N 1
ATOM 2722 C CA . ASP B 1 71 ? -6.508 -21.906 -21.828 1 98.56 71 ASP B CA 1
ATOM 2723 C C . ASP B 1 71 ? -6.766 -23.281 -21.219 1 98.56 71 ASP B C 1
ATOM 2725 O O . ASP B 1 71 ? -7.777 -23.484 -20.531 1 98.56 71 ASP B O 1
ATOM 2729 N N . ASP B 1 72 ? -5.871 -24.219 -21.484 1 98.62 72 ASP B N 1
ATOM 2730 C CA . ASP B 1 72 ? -5.984 -25.547 -20.891 1 98.62 72 ASP B CA 1
ATOM 2731 C C . ASP B 1 72 ? -5.895 -25.484 -19.375 1 98.62 72 ASP B C 1
ATOM 2733 O O . ASP B 1 72 ? -6.641 -26.156 -18.672 1 98.62 72 ASP B O 1
ATOM 2737 N N . MET B 1 73 ? -4.957 -24.641 -18.844 1 98.44 73 MET B N 1
ATOM 2738 C CA . MET B 1 73 ? -4.859 -24.406 -17.406 1 98.44 73 MET B CA 1
ATOM 2739 C C . MET B 1 73 ? -6.184 -23.891 -16.859 1 98.44 73 MET B C 1
ATOM 2741 O O . MET B 1 73 ? -6.699 -24.422 -15.867 1 98.44 73 MET B O 1
ATOM 2745 N N . LEU B 1 74 ? -6.691 -22.859 -17.531 1 98.62 74 LEU B N 1
ATOM 2746 C CA . LEU B 1 74 ? -7.891 -22.172 -17.062 1 98.62 74 LEU B CA 1
ATOM 2747 C C . LEU B 1 74 ? -9.086 -23.125 -17.047 1 98.62 74 LEU B C 1
ATOM 2749 O O . LEU B 1 74 ? -9.844 -23.141 -16.078 1 98.62 74 LEU B O 1
ATOM 2753 N N . ILE B 1 75 ? -9.258 -23.922 -18.078 1 98.25 75 ILE B N 1
ATOM 2754 C CA . ILE B 1 75 ? -10.383 -24.844 -18.172 1 98.25 75 ILE B CA 1
ATOM 2755 C C . ILE B 1 75 ? -10.312 -25.859 -17.031 1 98.25 75 ILE B C 1
ATOM 2757 O O . ILE B 1 75 ? -11.336 -26.188 -16.438 1 98.25 75 ILE B O 1
ATOM 2761 N N . SER B 1 76 ? -9.125 -26.344 -16.766 1 98.62 76 SER B N 1
ATOM 2762 C CA . SER B 1 76 ? -8.938 -27.297 -15.68 1 98.62 76 SER B CA 1
ATOM 2763 C C . SER B 1 76 ? -9.258 -26.672 -14.328 1 98.62 76 SER B C 1
ATOM 2765 O O . SER B 1 76 ? -9.891 -27.297 -13.477 1 98.62 76 SER B O 1
ATOM 2767 N N . ILE B 1 77 ? -8.844 -25.438 -14.094 1 98.81 77 ILE B N 1
ATOM 2768 C CA . ILE B 1 77 ? -9.07 -24.766 -12.82 1 98.81 77 ILE B CA 1
ATOM 2769 C C . ILE B 1 77 ? -10.562 -24.469 -12.656 1 98.81 77 ILE B C 1
ATOM 2771 O O . ILE B 1 77 ? -11.109 -24.594 -11.562 1 98.81 77 ILE B O 1
ATOM 2775 N N . LEU B 1 78 ? -11.219 -24.031 -13.758 1 98.62 78 LEU B N 1
ATOM 2776 C CA . LEU B 1 78 ? -12.656 -23.781 -13.695 1 98.62 78 LEU B CA 1
ATOM 2777 C C . LEU B 1 78 ? -13.422 -25.062 -13.359 1 98.62 78 LEU B C 1
ATOM 2779 O O . LEU B 1 78 ? -14.391 -25.031 -12.594 1 98.62 78 LEU B O 1
ATOM 2783 N N . ASP B 1 79 ? -12.984 -26.188 -13.953 1 98.56 79 ASP B N 1
ATOM 2784 C CA . ASP B 1 79 ? -13.578 -27.469 -13.602 1 98.56 79 ASP B CA 1
ATOM 2785 C C . ASP B 1 79 ? -13.383 -27.781 -12.117 1 98.56 79 ASP B C 1
ATOM 2787 O O . ASP B 1 79 ? -14.297 -28.281 -11.453 1 98.56 79 ASP B O 1
ATOM 2791 N N . PHE B 1 80 ? -12.242 -27.547 -11.57 1 98.75 80 PHE B N 1
ATOM 2792 C CA . PHE B 1 80 ? -11.938 -27.719 -10.156 1 98.75 80 PHE B CA 1
ATOM 2793 C C . PHE B 1 80 ? -12.875 -26.891 -9.297 1 98.75 80 PHE B C 1
ATOM 2795 O O . PHE B 1 80 ? -13.422 -27.375 -8.305 1 98.75 80 PHE B O 1
ATOM 2802 N N . VAL B 1 81 ? -13.016 -25.562 -9.688 1 98.62 81 VAL B N 1
ATOM 2803 C CA . VAL B 1 81 ? -13.891 -24.641 -8.961 1 98.62 81 VAL B CA 1
ATOM 2804 C C . VAL B 1 81 ? -15.312 -25.188 -8.938 1 98.62 81 VAL B C 1
ATOM 2806 O O . VAL B 1 81 ? -15.977 -25.188 -7.898 1 98.62 81 VAL B O 1
ATOM 2809 N N . ASP B 1 82 ? -15.773 -25.703 -10.062 1 98.12 82 ASP B N 1
ATOM 2810 C CA . ASP B 1 82 ? -17.125 -26.25 -10.156 1 98.12 82 ASP B CA 1
ATOM 2811 C C . ASP B 1 82 ? -17.281 -27.469 -9.25 1 98.12 82 ASP B C 1
ATOM 2813 O O . ASP B 1 82 ? -18.375 -27.734 -8.75 1 98.12 82 ASP B O 1
ATOM 2817 N N . CYS B 1 83 ? -16.203 -28.156 -9.062 1 97.88 83 CYS B N 1
ATOM 2818 C CA . CYS B 1 83 ? -16.234 -29.375 -8.258 1 97.88 83 CYS B CA 1
ATOM 2819 C C . CYS B 1 83 ? -16.172 -29.047 -6.77 1 97.88 83 CYS B C 1
ATOM 2821 O O . CYS B 1 83 ? -16.922 -29.594 -5.973 1 97.88 83 CYS B O 1
ATOM 2823 N N . ILE B 1 84 ? -15.297 -28.141 -6.383 1 97.88 84 ILE B N 1
ATOM 2824 C CA . ILE B 1 84 ? -14.93 -27.969 -4.984 1 97.88 84 ILE B CA 1
ATOM 2825 C C . ILE B 1 84 ? -15.75 -26.828 -4.379 1 97.88 84 ILE B C 1
ATOM 2827 O O . ILE B 1 84 ? -16.031 -26.828 -3.18 1 97.88 84 ILE B O 1
ATOM 2831 N N . ILE B 1 85 ? -16.078 -25.797 -5.188 1 96.31 85 ILE B N 1
ATOM 2832 C CA . ILE B 1 85 ? -16.844 -24.641 -4.754 1 96.31 85 ILE B CA 1
ATOM 2833 C C . ILE B 1 85 ? -18.078 -24.484 -5.633 1 96.31 85 ILE B C 1
ATOM 2835 O O . ILE B 1 85 ? -18.344 -23.391 -6.156 1 96.31 85 ILE B O 1
ATOM 2839 N N . PRO B 1 86 ? -18.875 -25.484 -5.699 1 95.44 86 PRO B N 1
ATOM 2840 C CA . PRO B 1 86 ? -19.984 -25.422 -6.648 1 95.44 86 PRO B CA 1
ATOM 2841 C C . PRO B 1 86 ? -21 -24.328 -6.316 1 95.44 86 PRO B C 1
ATOM 2843 O O . PRO B 1 86 ? -21.531 -24.297 -5.203 1 95.44 86 PRO B O 1
ATOM 2846 N N . ASN B 1 87 ? -21.234 -23.453 -7.223 1 92.31 87 ASN B N 1
ATOM 2847 C CA . ASN B 1 87 ? -22.297 -22.453 -7.215 1 92.31 87 ASN B CA 1
ATOM 2848 C C . ASN B 1 87 ? -22.141 -21.469 -6.066 1 92.31 87 ASN B C 1
ATOM 2850 O O . ASN B 1 87 ? -23.125 -21 -5.488 1 92.31 87 ASN B O 1
ATOM 2854 N N . GLN B 1 88 ? -20.953 -21.281 -5.625 1 95.81 88 GLN B N 1
ATOM 2855 C CA . GLN B 1 88 ? -20.672 -20.344 -4.547 1 95.81 88 GLN B CA 1
ATOM 2856 C C . GLN B 1 88 ? -19.844 -19.172 -5.055 1 95.81 88 GLN B C 1
ATOM 2858 O O . GLN B 1 88 ? -19.156 -19.266 -6.078 1 95.81 88 GLN B O 1
ATOM 2863 N N . LYS B 1 89 ? -20.078 -18.062 -4.355 1 97.75 89 LYS B N 1
ATOM 2864 C CA . LYS B 1 89 ? -19.141 -16.969 -4.559 1 97.75 89 LYS B CA 1
ATOM 2865 C C . LYS B 1 89 ? -17.797 -17.266 -3.895 1 97.75 89 LYS B C 1
ATOM 2867 O O . LYS B 1 89 ? -17.75 -17.969 -2.881 1 97.75 89 LYS B O 1
ATOM 2872 N N . PHE B 1 90 ? -16.75 -16.828 -4.434 1 98.69 90 PHE B N 1
ATOM 2873 C CA . PHE B 1 90 ? -15.422 -17.031 -3.871 1 98.69 90 PHE B CA 1
ATOM 2874 C C . PHE B 1 90 ? -14.484 -15.898 -4.246 1 98.69 90 PHE B C 1
ATOM 2876 O O . PHE B 1 90 ? -14.812 -15.078 -5.109 1 98.69 90 PHE B O 1
ATOM 2883 N N . SER B 1 91 ? -13.422 -15.758 -3.514 1 98.81 91 SER B N 1
ATOM 2884 C CA . SER B 1 91 ? -12.383 -14.781 -3.811 1 98.81 91 SER B CA 1
ATOM 2885 C C . SER B 1 91 ? -11.141 -15.453 -4.387 1 98.81 91 SER B C 1
ATOM 2887 O O . SER B 1 91 ? -11.008 -16.672 -4.316 1 98.81 91 SER B O 1
ATOM 2889 N N . LEU B 1 92 ? -10.305 -14.641 -5 1 98.88 92 LEU B N 1
ATOM 2890 C CA . LEU B 1 92 ? -9.094 -15.133 -5.652 1 98.88 92 LEU B CA 1
ATOM 2891 C C . LEU B 1 92 ? -7.852 -14.445 -5.105 1 98.88 92 LEU B C 1
ATOM 2893 O O . LEU B 1 92 ? -7.859 -13.227 -4.891 1 98.88 92 LEU B O 1
ATOM 2897 N N . ILE B 1 93 ? -6.844 -15.188 -4.82 1 98.94 93 ILE B N 1
ATOM 2898 C CA . ILE B 1 93 ? -5.492 -14.672 -4.648 1 98.94 93 ILE B CA 1
ATOM 2899 C C . ILE B 1 93 ? -4.562 -15.312 -5.676 1 98.94 93 ILE B C 1
ATOM 2901 O O . ILE B 1 93 ? -4.508 -16.547 -5.793 1 98.94 93 ILE B O 1
ATOM 2905 N N . GLY B 1 94 ? -3.889 -14.555 -6.43 1 98.94 94 GLY B N 1
ATOM 2906 C CA . GLY B 1 94 ? -2.955 -15.062 -7.422 1 98.94 94 GLY B CA 1
ATOM 2907 C C . GLY B 1 94 ? -1.622 -14.336 -7.414 1 98.94 94 GLY B C 1
ATOM 2908 O O . GLY B 1 94 ? -1.578 -13.109 -7.348 1 98.94 94 GLY B O 1
ATOM 2909 N N . PHE B 1 95 ? -0.596 -15.125 -7.457 1 98.88 95 PHE B N 1
ATOM 2910 C CA . PHE B 1 95 ? 0.759 -14.594 -7.539 1 98.88 95 PHE B CA 1
ATOM 2911 C C . PHE B 1 95 ? 1.366 -14.859 -8.906 1 98.88 95 PHE B C 1
ATOM 2913 O O . PHE B 1 95 ? 1.389 -16 -9.367 1 98.88 95 PHE B O 1
ATOM 2920 N N . SER B 1 96 ? 1.943 -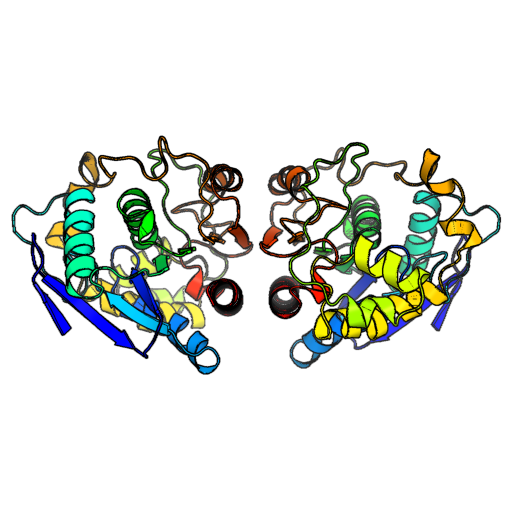13.727 -9.594 1 98.69 96 SER B N 1
ATOM 2921 C CA . SER B 1 96 ? 2.645 -13.82 -10.867 1 98.69 96 SER B CA 1
ATOM 2922 C C . SER B 1 96 ? 1.793 -14.531 -11.914 1 98.69 96 SER B C 1
ATOM 2924 O O . SER B 1 96 ? 0.699 -14.07 -12.25 1 98.69 96 SER B O 1
ATOM 2926 N N . TYR B 1 97 ? 2.104 -15.742 -12.375 1 98.75 97 TYR B N 1
ATOM 2927 C CA . TYR B 1 97 ? 1.34 -16.516 -13.344 1 98.75 97 TYR B CA 1
ATOM 2928 C C . TYR B 1 97 ? -0.017 -16.922 -12.773 1 98.75 97 TYR B C 1
ATOM 2930 O O . TYR B 1 97 ? -1.024 -16.906 -13.484 1 98.75 97 TYR B O 1
ATOM 2938 N N . GLY B 1 98 ? -0.034 -17.281 -11.477 1 98.88 98 GLY B N 1
ATOM 2939 C CA . GLY B 1 98 ? -1.306 -17.531 -10.82 1 98.88 98 GLY B CA 1
ATOM 2940 C C . GLY B 1 98 ? -2.234 -16.344 -10.836 1 98.88 98 GLY B C 1
ATOM 2941 O O . GLY B 1 98 ? -3.457 -16.5 -10.883 1 98.88 98 GLY B O 1
ATOM 2942 N N . GLY B 1 99 ? -1.678 -15.164 -10.758 1 98.88 99 GLY B N 1
ATOM 2943 C CA . GLY B 1 99 ? -2.469 -13.953 -10.891 1 98.88 99 GLY B CA 1
ATOM 2944 C C . GLY B 1 99 ? -3.041 -13.766 -12.281 1 98.88 99 GLY B C 1
ATOM 2945 O O . GLY B 1 99 ? -4.16 -13.266 -12.438 1 98.88 99 GLY B O 1
ATOM 2946 N N . TYR B 1 100 ? -2.271 -14.102 -13.289 1 98.81 100 TYR B N 1
ATOM 2947 C CA . TYR B 1 100 ? -2.758 -14.039 -14.664 1 98.81 100 TYR B CA 1
ATOM 2948 C C . TYR B 1 100 ? -3.959 -14.953 -14.859 1 98.81 100 TYR B C 1
ATOM 2950 O O . TYR B 1 100 ? -4.953 -14.562 -15.469 1 98.81 100 TYR B O 1
ATOM 2958 N N . LEU B 1 101 ? -3.846 -16.141 -14.297 1 98.88 101 LEU B N 1
ATOM 2959 C CA . LEU B 1 101 ? -4.953 -17.078 -14.383 1 98.88 101 LEU B CA 1
ATOM 2960 C C . LEU B 1 101 ? -6.152 -16.594 -13.578 1 98.88 101 LEU B C 1
ATOM 2962 O O . LEU B 1 101 ? -7.301 -16.797 -13.984 1 98.88 101 LEU B O 1
ATOM 2966 N N . ALA B 1 102 ? -5.879 -15.945 -12.445 1 98.94 102 ALA B N 1
ATOM 2967 C CA . ALA B 1 102 ? -6.957 -15.359 -11.656 1 98.94 102 ALA B CA 1
ATOM 2968 C C . ALA B 1 102 ? -7.738 -14.328 -12.469 1 98.94 102 ALA B C 1
ATOM 2970 O O . ALA B 1 102 ? -8.969 -14.258 -12.367 1 98.94 102 ALA B O 1
ATOM 2971 N N . GLN B 1 103 ? -7.059 -13.539 -13.234 1 98.69 103 GLN B N 1
ATOM 2972 C CA . GLN B 1 103 ? -7.719 -12.586 -14.125 1 98.69 103 GLN B CA 1
ATOM 2973 C C . GLN B 1 103 ? -8.648 -13.305 -15.094 1 98.69 103 GLN B C 1
ATOM 2975 O O . GLN B 1 103 ? -9.773 -12.852 -15.336 1 98.69 103 GLN B O 1
ATOM 2980 N N . GLY B 1 104 ? -8.172 -14.43 -15.641 1 98.69 104 GLY B N 1
ATOM 2981 C CA . GLY B 1 104 ? -9 -15.234 -16.531 1 98.69 104 GLY B CA 1
ATOM 2982 C C . GLY B 1 104 ? -10.25 -15.773 -15.852 1 98.69 104 GLY B C 1
ATOM 2983 O O . GLY B 1 104 ? -11.336 -15.766 -16.438 1 98.69 104 GLY B O 1
ATOM 2984 N N . ILE B 1 105 ? -10.055 -16.219 -14.594 1 98.69 105 ILE B N 1
ATOM 2985 C CA . ILE B 1 105 ? -11.188 -16.75 -13.844 1 98.69 105 ILE B CA 1
ATOM 2986 C C . ILE B 1 105 ? -12.211 -15.641 -13.617 1 98.69 105 ILE B C 1
ATOM 2988 O O . ILE B 1 105 ? -13.406 -15.844 -13.844 1 98.69 105 ILE B O 1
ATOM 2992 N N . LEU B 1 106 ? -11.781 -14.461 -13.18 1 98.44 106 LEU B N 1
ATOM 2993 C CA . LEU B 1 106 ? -12.695 -13.344 -12.969 1 98.44 106 LEU B CA 1
ATOM 2994 C C . LEU B 1 106 ? -13.414 -12.984 -14.266 1 98.44 106 LEU B C 1
ATOM 2996 O O . LEU B 1 106 ? -14.617 -12.719 -14.258 1 98.44 106 LEU B O 1
ATOM 3000 N N . HIS B 1 107 ? -12.695 -12.984 -15.336 1 97.88 107 HIS B N 1
ATOM 3001 C CA . HIS B 1 107 ? -13.258 -12.656 -16.641 1 97.88 107 HIS B CA 1
ATOM 3002 C C . HIS B 1 107 ? -14.359 -13.641 -17.031 1 97.88 107 HIS B C 1
ATOM 3004 O O . HIS B 1 107 ? -15.391 -13.242 -17.578 1 97.88 107 HIS B O 1
ATOM 3010 N N . THR B 1 108 ? -14.172 -14.93 -16.734 1 97 108 THR B N 1
ATOM 3011 C CA . THR B 1 108 ? -15.062 -16 -17.156 1 97 108 THR B CA 1
ATOM 3012 C C . THR B 1 108 ? -16.188 -16.203 -16.141 1 97 108 THR B C 1
ATOM 3014 O O . THR B 1 108 ? -17.312 -16.562 -16.516 1 97 108 THR B O 1
ATOM 3017 N N . ARG B 1 109 ? -15.859 -15.961 -14.906 1 96.88 109 ARG B N 1
ATOM 3018 C CA . ARG B 1 109 ? -16.812 -16.188 -13.82 1 96.88 109 ARG B CA 1
ATOM 3019 C C . ARG B 1 109 ? -17.031 -14.922 -13.016 1 96.88 109 ARG B C 1
ATOM 3021 O O . ARG B 1 109 ? -16.969 -14.938 -11.781 1 96.88 109 ARG B O 1
ATOM 3028 N N . LYS B 1 110 ? -17.359 -13.82 -13.68 1 96.38 110 LYS B N 1
ATOM 3029 C CA . LYS B 1 110 ? -17.469 -12.5 -13.07 1 96.38 110 LYS B CA 1
ATOM 3030 C C . LYS B 1 110 ? -18.469 -12.516 -11.914 1 96.38 110 LYS B C 1
ATOM 3032 O O . LYS B 1 110 ? -18.219 -11.93 -10.859 1 96.38 110 LYS B O 1
ATOM 3037 N N . THR B 1 111 ? -19.578 -13.227 -12.078 1 96.25 111 THR B N 1
ATOM 3038 C CA . THR B 1 111 ? -20.656 -13.203 -11.102 1 96.25 111 THR B CA 1
ATOM 3039 C C . THR B 1 111 ? -20.281 -14.016 -9.859 1 96.25 111 THR B C 1
ATOM 3041 O O . THR B 1 111 ? -20.812 -13.773 -8.773 1 96.25 111 THR B O 1
ATOM 3044 N N . ASN B 1 112 ? -19.406 -14.992 -10.039 1 97.62 112 ASN B N 1
ATOM 3045 C CA . ASN B 1 112 ? -19.031 -15.867 -8.93 1 97.62 112 ASN B CA 1
ATOM 3046 C C . ASN B 1 112 ? -17.875 -15.281 -8.133 1 97.62 112 ASN B C 1
ATOM 3048 O O . ASN B 1 112 ? -17.703 -15.594 -6.949 1 97.62 112 ASN B O 1
ATOM 3052 N N . VAL B 1 113 ? -17.094 -14.477 -8.75 1 98.31 113 VAL B N 1
ATOM 3053 C CA . VAL B 1 113 ? -15.898 -13.961 -8.078 1 98.31 113 VAL B CA 1
ATOM 3054 C C . VAL B 1 113 ? -16.266 -12.727 -7.25 1 98.31 113 VAL B C 1
ATOM 3056 O O . VAL B 1 113 ? -16.656 -11.695 -7.801 1 98.31 113 VAL B O 1
ATOM 3059 N N . LYS B 1 114 ? -16.047 -12.867 -6.02 1 98.25 114 LYS B N 1
ATOM 3060 C CA . LYS B 1 114 ? -16.438 -11.812 -5.09 1 98.25 114 LYS B CA 1
ATOM 3061 C C . LYS B 1 114 ? -15.352 -10.727 -5.023 1 98.25 114 LYS B C 1
ATOM 3063 O O . LYS B 1 114 ? -15.664 -9.547 -4.898 1 98.25 114 LYS B O 1
ATOM 3068 N N . SER B 1 115 ? -14.148 -11.07 -4.984 1 98.56 115 SER B N 1
ATOM 3069 C CA . SER B 1 115 ? -13.008 -10.172 -4.855 1 98.56 115 SER B CA 1
ATOM 3070 C C . SER B 1 115 ? -11.727 -10.82 -5.375 1 98.56 115 SER B C 1
ATOM 3072 O O . SER B 1 115 ? -11.672 -12.047 -5.543 1 98.56 115 SER B O 1
ATOM 3074 N N . ILE B 1 116 ? -10.695 -10.016 -5.668 1 98.75 116 ILE B N 1
ATOM 3075 C CA . ILE B 1 116 ? -9.492 -10.555 -6.309 1 98.75 116 ILE B CA 1
ATOM 3076 C C . ILE B 1 116 ? -8.258 -9.836 -5.762 1 98.75 116 ILE B C 1
ATOM 3078 O O . ILE B 1 116 ? -8.281 -8.625 -5.547 1 98.75 116 ILE B O 1
ATOM 3082 N N . CYS B 1 117 ? -7.254 -10.578 -5.387 1 98.81 117 CYS B N 1
ATOM 3083 C CA . CYS B 1 117 ? -5.949 -10.094 -4.953 1 98.81 117 CYS B CA 1
ATOM 3084 C C . CYS B 1 117 ? -4.848 -10.57 -5.895 1 98.81 117 CYS B C 1
ATOM 3086 O O . CYS B 1 117 ? -4.637 -11.773 -6.051 1 98.81 117 CYS B O 1
ATOM 3088 N N . LEU B 1 118 ? -4.172 -9.641 -6.523 1 98.81 118 LEU B N 1
ATOM 3089 C CA . LEU B 1 118 ? -3.135 -9.953 -7.5 1 98.81 118 LEU B CA 1
ATOM 3090 C C . LEU B 1 118 ? -1.779 -9.422 -7.043 1 98.81 118 LEU B C 1
ATOM 3092 O O . LEU B 1 118 ? -1.626 -8.227 -6.793 1 98.81 118 LEU B O 1
ATOM 3096 N N . LEU B 1 119 ? -0.803 -10.32 -6.902 1 98.75 119 LEU B N 1
ATOM 3097 C CA . LEU B 1 119 ? 0.557 -9.977 -6.5 1 98.75 119 LEU B CA 1
ATOM 3098 C C . LEU B 1 119 ? 1.529 -10.164 -7.66 1 98.75 119 LEU B C 1
ATOM 3100 O O . LEU B 1 119 ? 1.65 -11.258 -8.203 1 98.75 119 LEU B O 1
ATOM 3104 N N . SER B 1 120 ? 2.26 -9.109 -8.031 1 98.5 120 SER B N 1
ATOM 3105 C CA . SER B 1 120 ? 3.297 -9.172 -9.062 1 98.5 120 SER B CA 1
ATOM 3106 C C . SER B 1 120 ? 2.84 -9.992 -10.258 1 98.5 120 SER B C 1
ATOM 3108 O O . SER B 1 120 ? 3.557 -10.883 -10.719 1 98.5 120 SER B O 1
ATOM 3110 N N . THR B 1 121 ? 1.671 -9.711 -10.727 1 98.44 121 THR B N 1
ATOM 3111 C CA . THR B 1 121 ? 1.055 -10.547 -11.75 1 98.44 121 THR B CA 1
ATOM 3112 C C . THR B 1 121 ? 1.402 -10.039 -13.141 1 98.44 121 THR B C 1
ATOM 3114 O O . THR B 1 121 ? 1.674 -8.852 -13.328 1 98.44 121 THR B O 1
ATOM 3117 N N . ALA B 1 122 ? 1.399 -10.945 -14.078 1 95.38 122 ALA B N 1
ATOM 3118 C CA . ALA B 1 122 ? 1.454 -10.57 -15.484 1 95.38 122 ALA B CA 1
ATOM 3119 C C . ALA B 1 122 ? 0.09 -10.094 -15.984 1 95.38 122 ALA B C 1
ATOM 3121 O O . ALA B 1 122 ? -0.947 -10.57 -15.508 1 95.38 122 ALA B O 1
ATOM 3122 N N . LEU B 1 123 ? 0.103 -9.117 -16.844 1 97.44 123 LEU B N 1
ATOM 3123 C CA . LEU B 1 123 ? -1.096 -8.727 -17.578 1 97.44 123 LEU B CA 1
ATOM 3124 C C . LEU B 1 123 ? -1.092 -9.328 -18.969 1 97.44 123 LEU B C 1
ATOM 3126 O O . LEU B 1 123 ? -0.112 -9.961 -19.391 1 97.44 123 LEU B O 1
ATOM 3130 N N . HIS B 1 124 ? -2.211 -9.266 -19.625 1 97.69 124 HIS B N 1
ATOM 3131 C CA . HIS B 1 124 ? -2.314 -9.758 -21 1 97.69 124 HIS B CA 1
ATOM 3132 C C . HIS B 1 124 ? -1.62 -8.812 -21.984 1 97.69 124 HIS B C 1
ATOM 3134 O O . HIS B 1 124 ? -2.254 -8.289 -22.891 1 97.69 124 HIS B O 1
ATOM 3140 N N . ILE B 1 125 ? -0.34 -8.656 -21.734 1 95.75 125 ILE B N 1
ATOM 3141 C CA . ILE B 1 125 ? 0.506 -7.77 -22.531 1 95.75 125 ILE B CA 1
ATOM 3142 C C . ILE B 1 125 ? 1.768 -8.508 -22.969 1 95.75 125 ILE B C 1
ATOM 3144 O O . ILE B 1 125 ? 2.482 -9.078 -22.141 1 95.75 125 ILE B O 1
ATOM 3148 N N . ARG B 1 126 ? 2.127 -8.57 -24.188 1 92.88 126 ARG B N 1
ATOM 3149 C CA . ARG B 1 126 ? 3.283 -9.281 -24.719 1 92.88 126 ARG B CA 1
ATOM 3150 C C . ARG B 1 126 ? 4.57 -8.5 -24.469 1 92.88 126 ARG B C 1
ATOM 3152 O O . ARG B 1 126 ? 5.566 -9.062 -24.016 1 92.88 126 ARG B O 1
ATOM 3159 N N . ASP B 1 127 ? 4.5 -7.168 -24.797 1 95.38 127 ASP B N 1
ATOM 3160 C CA . ASP B 1 127 ? 5.656 -6.301 -24.594 1 95.38 127 ASP B CA 1
ATOM 3161 C C . ASP B 1 127 ? 5.496 -5.473 -23.312 1 95.38 127 ASP B C 1
ATOM 3163 O O . ASP B 1 127 ? 5.039 -4.328 -23.375 1 95.38 127 ASP B O 1
ATOM 3167 N N . ARG B 1 128 ? 5.965 -5.992 -22.234 1 96.88 128 ARG B N 1
ATOM 3168 C CA . ARG B 1 128 ? 5.797 -5.379 -20.922 1 96.88 128 ARG B CA 1
ATOM 3169 C C . ARG B 1 128 ? 6.75 -4.203 -20.734 1 96.88 128 ARG B C 1
ATOM 3171 O O . ARG B 1 128 ? 7.867 -4.215 -21.266 1 96.88 128 ARG B O 1
ATOM 3178 N N . THR B 1 129 ? 6.324 -3.131 -20.078 1 97.31 129 THR B N 1
ATOM 3179 C CA . THR B 1 129 ? 7.219 -2.088 -19.594 1 97.31 129 THR B CA 1
ATOM 3180 C C . THR B 1 129 ? 7.895 -2.52 -18.297 1 97.31 129 THR B C 1
ATOM 3182 O O . THR B 1 129 ? 7.242 -2.615 -17.25 1 97.31 129 THR B O 1
ATOM 3185 N N . LEU B 1 130 ? 9.188 -2.779 -18.328 1 97.56 130 LEU B N 1
ATOM 3186 C CA . LEU B 1 130 ? 9.898 -3.352 -17.188 1 97.56 130 LEU B CA 1
ATOM 3187 C C . LEU B 1 130 ? 10.969 -2.396 -16.688 1 97.56 130 LEU B C 1
ATOM 3189 O O . LEU B 1 130 ? 11.641 -1.727 -17.469 1 97.56 130 LEU B O 1
ATOM 3193 N N . PRO B 1 131 ? 11.102 -2.297 -15.359 1 96.44 131 PRO B N 1
ATOM 3194 C CA . PRO B 1 131 ? 12.266 -1.593 -14.828 1 96.44 131 PRO B CA 1
ATOM 3195 C C . PRO B 1 131 ? 13.57 -2.373 -15.023 1 96.44 131 PRO B C 1
ATOM 3197 O O . PRO B 1 131 ? 13.531 -3.555 -15.375 1 96.44 131 PRO B O 1
ATOM 3200 N N . LYS B 1 132 ? 14.672 -1.671 -14.828 1 94.31 132 LYS B N 1
ATOM 3201 C CA . LYS B 1 132 ? 15.977 -2.338 -14.852 1 94.31 132 LYS B CA 1
ATOM 3202 C C . LYS B 1 132 ? 16.109 -3.301 -13.672 1 94.31 132 LYS B C 1
ATOM 3204 O O . LYS B 1 132 ? 15.664 -3.006 -12.562 1 94.31 132 LYS B O 1
ATOM 3209 N N . ARG B 1 133 ? 16.75 -4.418 -13.93 1 95.44 133 ARG B N 1
ATOM 3210 C CA . ARG B 1 133 ? 17.016 -5.383 -12.867 1 95.44 133 ARG B CA 1
ATOM 3211 C C . ARG B 1 133 ? 17.922 -4.781 -11.797 1 95.44 133 ARG B C 1
ATOM 3213 O O . ARG B 1 133 ? 18.875 -4.078 -12.109 1 95.44 133 ARG B O 1
ATOM 3220 N N . GLU B 1 134 ? 17.531 -4.977 -10.562 1 95.62 134 GLU B N 1
ATOM 3221 C CA . GLU B 1 134 ? 18.328 -4.508 -9.43 1 95.62 134 GLU B CA 1
ATOM 3222 C C . GLU B 1 134 ? 18.578 -5.629 -8.43 1 95.62 134 GLU B C 1
ATOM 3224 O O . GLU B 1 134 ? 17.75 -6.52 -8.258 1 95.62 134 GLU B O 1
ATOM 3229 N N . VAL B 1 135 ? 19.766 -5.672 -7.871 1 97.44 135 VAL B N 1
ATOM 3230 C CA . VAL B 1 135 ? 20.125 -6.551 -6.762 1 97.44 135 VAL B CA 1
ATOM 3231 C C . VAL B 1 135 ? 20.516 -5.711 -5.547 1 97.44 135 VAL B C 1
ATOM 3233 O O . VAL B 1 135 ? 21.531 -5.012 -5.578 1 97.44 135 VAL B O 1
ATOM 3236 N N . PHE B 1 136 ? 19.766 -5.797 -4.457 1 96.25 136 PHE B N 1
ATOM 3237 C CA . PHE B 1 136 ? 19.984 -4.934 -3.301 1 96.25 136 PHE B CA 1
ATOM 3238 C C . PHE B 1 136 ? 21 -5.547 -2.35 1 96.25 136 PHE B C 1
ATOM 3240 O O . PHE B 1 136 ? 21.781 -4.828 -1.717 1 96.25 136 PHE B O 1
ATOM 3247 N N . THR B 1 137 ? 20.891 -6.77 -2.123 1 97.75 137 THR B N 1
ATOM 3248 C CA . THR B 1 137 ? 21.875 -7.504 -1.324 1 97.75 137 THR B CA 1
ATOM 3249 C C . THR B 1 137 ? 22.297 -8.789 -2.033 1 97.75 137 THR B C 1
ATOM 3251 O O . THR B 1 137 ? 21.516 -9.367 -2.799 1 97.75 137 THR B O 1
ATOM 3254 N N . LYS B 1 138 ? 23.594 -9.312 -1.821 1 98 138 LYS B N 1
ATOM 3255 C CA . LYS B 1 138 ? 24.109 -10.531 -2.43 1 98 138 LYS B CA 1
ATOM 3256 C C . LYS B 1 138 ? 25.172 -11.188 -1.544 1 98 138 LYS B C 1
ATOM 3258 O O . LYS B 1 138 ? 26.156 -10.539 -1.173 1 98 138 LYS B O 1
ATOM 3263 N N . ASP B 1 139 ? 24.875 -12.32 -1.203 1 98.31 139 ASP B N 1
ATOM 3264 C CA . ASP B 1 139 ? 25.859 -13.148 -0.499 1 98.31 139 ASP B CA 1
ATOM 3265 C C . ASP B 1 139 ? 26.531 -14.141 -1.449 1 98.31 139 ASP B C 1
ATOM 3267 O O . ASP B 1 139 ? 26.094 -15.289 -1.562 1 98.31 139 ASP B O 1
ATOM 3271 N N . ASN B 1 140 ? 27.641 -13.719 -2.021 1 97.5 140 ASN B N 1
ATOM 3272 C CA . ASN B 1 140 ? 28.312 -14.508 -3.039 1 97.5 140 ASN B CA 1
ATOM 3273 C C . ASN B 1 140 ? 28.812 -15.836 -2.475 1 97.5 140 ASN B C 1
ATOM 3275 O O . ASN B 1 140 ? 28.828 -16.844 -3.172 1 97.5 140 ASN B O 1
ATOM 3279 N N . ILE B 1 141 ? 29.25 -15.742 -1.295 1 97.75 141 ILE B N 1
ATOM 3280 C CA . ILE B 1 141 ? 29.781 -16.953 -0.669 1 97.75 141 ILE B CA 1
ATOM 3281 C C . ILE B 1 141 ? 28.672 -17.984 -0.493 1 97.75 141 ILE B C 1
ATOM 3283 O O . ILE B 1 141 ? 28.828 -19.141 -0.872 1 97.75 141 ILE B O 1
ATOM 3287 N N . LEU B 1 142 ? 27.594 -17.531 0.087 1 97.94 142 LEU B N 1
ATOM 3288 C CA . LEU B 1 142 ? 26.469 -18.438 0.285 1 97.94 142 LEU B CA 1
ATOM 3289 C C . LEU B 1 142 ? 25.953 -18.969 -1.049 1 97.94 142 LEU B C 1
ATOM 3291 O O . LEU B 1 142 ? 25.688 -20.172 -1.178 1 97.94 142 LEU B O 1
ATOM 3295 N N . LEU B 1 143 ? 25.828 -18.125 -2.02 1 97.88 143 LEU B N 1
ATOM 3296 C CA . LEU B 1 143 ? 25.328 -18.531 -3.332 1 97.88 143 LEU B CA 1
ATOM 3297 C C . LEU B 1 143 ? 26.25 -19.547 -3.982 1 97.88 143 LEU B C 1
ATOM 3299 O O . LEU B 1 143 ? 25.781 -20.484 -4.625 1 97.88 143 LEU B O 1
ATOM 3303 N N . SER B 1 144 ? 27.531 -19.359 -3.762 1 96.62 144 SER B N 1
ATOM 3304 C CA . SER B 1 144 ? 28.516 -20.25 -4.387 1 96.62 144 SER B CA 1
ATOM 3305 C C . SER B 1 144 ? 28.422 -21.656 -3.816 1 96.62 144 SER B C 1
ATOM 3307 O O . SER B 1 144 ? 28.922 -22.625 -4.426 1 96.62 144 SER B O 1
ATOM 3309 N N . GLN B 1 145 ? 27.812 -21.812 -2.688 1 97.5 145 GLN B N 1
ATOM 3310 C CA . GLN B 1 145 ? 27.719 -23.094 -2.01 1 97.5 145 GLN B CA 1
ATOM 3311 C C . GLN B 1 145 ? 26.438 -23.828 -2.416 1 97.5 145 GLN B C 1
ATOM 3313 O O . GLN B 1 145 ? 26.266 -25 -2.078 1 97.5 145 GLN B O 1
ATOM 3318 N N . LEU B 1 146 ? 25.578 -23.219 -3.15 1 97.81 146 LEU B N 1
ATOM 3319 C CA . LEU B 1 146 ? 24.328 -23.812 -3.574 1 97.81 146 LEU B CA 1
ATOM 3320 C C . LEU B 1 146 ? 24.469 -24.516 -4.918 1 97.81 146 LEU B C 1
ATOM 3322 O O . LEU B 1 146 ? 25.422 -24.25 -5.656 1 97.81 146 LEU B O 1
ATOM 3326 N N . ASP B 1 147 ? 23.547 -25.453 -5.199 1 97.5 147 ASP B N 1
ATOM 3327 C CA . ASP B 1 147 ? 23.453 -26.031 -6.531 1 97.5 147 ASP B CA 1
ATOM 3328 C C . ASP B 1 147 ? 23.328 -24.953 -7.605 1 97.5 147 ASP B C 1
ATOM 3330 O O . ASP B 1 147 ? 22.609 -23.969 -7.426 1 97.5 147 ASP B O 1
ATOM 3334 N N . PRO B 1 148 ? 24.062 -25.078 -8.695 1 97.12 148 PRO B N 1
ATOM 3335 C CA . PRO B 1 148 ? 24.078 -24.047 -9.734 1 97.12 148 PRO B CA 1
ATOM 3336 C C . PRO B 1 148 ? 22.672 -23.703 -10.227 1 97.12 148 PRO B C 1
ATOM 3338 O O . PRO B 1 148 ? 22.375 -22.531 -10.508 1 97.12 148 PRO B O 1
ATOM 3341 N N . ASP B 1 149 ? 21.844 -24.672 -10.359 1 96.56 149 ASP B N 1
ATOM 3342 C CA . ASP B 1 149 ? 20.469 -24.422 -10.82 1 96.56 149 ASP B CA 1
ATOM 3343 C C . ASP B 1 149 ? 19.719 -23.547 -9.828 1 96.56 149 ASP B C 1
ATOM 3345 O O . ASP B 1 149 ? 18.922 -22.703 -10.227 1 96.56 149 ASP B O 1
ATOM 3349 N N . ILE B 1 150 ? 19.906 -23.812 -8.523 1 98.06 150 ILE B N 1
ATOM 3350 C CA . ILE B 1 150 ? 19.281 -23.016 -7.473 1 98.06 150 ILE B CA 1
ATOM 3351 C C . ILE B 1 150 ? 19.828 -21.594 -7.508 1 98.06 150 ILE B C 1
ATOM 3353 O O . ILE B 1 150 ? 19.078 -20.625 -7.379 1 98.06 150 ILE B O 1
ATOM 3357 N N . CYS B 1 151 ? 21.094 -21.5 -7.707 1 97.75 151 CYS B N 1
ATOM 3358 C CA . CYS B 1 151 ? 21.75 -20.188 -7.777 1 97.75 151 CYS B CA 1
ATOM 3359 C C . CYS B 1 151 ? 21.172 -19.359 -8.914 1 97.75 151 CYS B C 1
ATOM 3361 O O . CYS B 1 151 ? 20.844 -18.172 -8.719 1 97.75 151 CYS B O 1
ATOM 3363 N N . VAL B 1 152 ? 21.062 -19.938 -10.07 1 97.12 152 VAL B N 1
ATOM 3364 C CA . VAL B 1 152 ? 20.531 -19.25 -11.234 1 97.12 152 VAL B CA 1
ATOM 3365 C C . VAL B 1 152 ? 19.109 -18.766 -10.945 1 97.12 152 VAL B C 1
ATOM 3367 O O . VAL B 1 152 ? 18.734 -17.656 -11.297 1 97.12 152 VAL B O 1
ATOM 3370 N N . ALA B 1 153 ? 18.297 -19.641 -10.344 1 97.75 153 ALA B N 1
ATOM 3371 C CA . ALA B 1 153 ? 16.922 -19.281 -10.008 1 97.75 153 ALA B CA 1
ATOM 3372 C C . ALA B 1 153 ? 16.875 -18.094 -9.047 1 97.75 153 ALA B C 1
ATOM 3374 O O . ALA B 1 153 ? 16.109 -17.156 -9.25 1 97.75 153 ALA B O 1
ATOM 3375 N N . ILE B 1 154 ? 17.688 -18.141 -8.008 1 98.5 154 ILE B N 1
ATOM 3376 C CA . ILE B 1 154 ? 17.75 -17.078 -7.008 1 98.5 154 ILE B CA 1
ATOM 3377 C C . ILE B 1 154 ? 18.188 -15.773 -7.668 1 98.5 154 ILE B C 1
ATOM 3379 O O . ILE B 1 154 ? 17.578 -14.727 -7.465 1 98.5 154 ILE B O 1
ATOM 3383 N N . GLU B 1 155 ? 19.188 -15.828 -8.508 1 97.38 155 GLU B N 1
ATOM 3384 C CA . GLU B 1 155 ? 19.719 -14.641 -9.156 1 97.38 155 GLU B CA 1
ATOM 3385 C C . GLU B 1 155 ? 18.719 -14.055 -10.148 1 97.38 155 GLU B C 1
ATOM 3387 O O . GLU B 1 155 ? 18.688 -12.844 -10.375 1 97.38 155 GLU B O 1
ATOM 3392 N N . THR B 1 156 ? 17.922 -14.906 -10.688 1 96.75 156 THR B N 1
ATOM 3393 C CA . THR B 1 156 ? 16.922 -14.477 -11.656 1 96.75 156 THR B CA 1
ATOM 3394 C C . THR B 1 156 ? 15.711 -13.867 -10.953 1 96.75 156 THR B C 1
ATOM 3396 O O . THR B 1 156 ? 15.164 -12.859 -11.406 1 96.75 156 THR B O 1
ATOM 3399 N N . LEU B 1 157 ? 15.344 -14.375 -9.781 1 97.88 157 LEU B N 1
ATOM 3400 C CA . LEU B 1 157 ? 14.031 -14.07 -9.227 1 97.88 157 LEU B CA 1
ATOM 3401 C C . LEU B 1 157 ? 14.148 -13.062 -8.086 1 97.88 157 LEU B C 1
ATOM 3403 O O . LEU B 1 157 ? 13.195 -12.328 -7.797 1 97.88 157 LEU B O 1
ATOM 3407 N N . MET B 1 158 ? 15.297 -13.047 -7.414 1 98.12 158 MET B N 1
ATOM 3408 C CA . MET B 1 158 ? 15.375 -12.344 -6.137 1 98.12 158 MET B CA 1
ATOM 3409 C C . MET B 1 158 ? 16.188 -11.062 -6.27 1 98.12 158 MET B C 1
ATOM 3411 O O . MET B 1 158 ? 17.297 -11.078 -6.812 1 98.12 158 MET B O 1
ATOM 3415 N N . ASN B 1 159 ? 15.633 -9.977 -5.77 1 98.12 159 ASN B N 1
ATOM 3416 C CA . ASN B 1 159 ? 16.391 -8.734 -5.656 1 98.12 159 ASN B CA 1
ATOM 3417 C C . ASN B 1 159 ? 17.234 -8.703 -4.383 1 98.12 159 ASN B C 1
ATOM 3419 O O . ASN B 1 159 ? 18.172 -7.922 -4.277 1 98.12 159 ASN B O 1
ATOM 3423 N N . TYR B 1 160 ? 16.859 -9.469 -3.377 1 98.31 160 TYR B N 1
ATOM 3424 C CA . TYR B 1 160 ? 17.609 -9.695 -2.148 1 98.31 160 TYR B CA 1
ATOM 3425 C C . TYR B 1 160 ? 18.156 -11.117 -2.102 1 98.31 160 TYR B C 1
ATOM 3427 O O . TYR B 1 160 ? 17.391 -12.078 -1.98 1 98.31 160 TYR B O 1
ATOM 3435 N N . GLN B 1 161 ? 19.438 -11.242 -2.184 1 98.56 161 GLN B N 1
ATOM 3436 C CA . GLN B 1 161 ? 20.109 -12.531 -2.273 1 98.56 161 GLN B CA 1
ATOM 3437 C C . GLN B 1 161 ? 21.047 -12.75 -1.082 1 98.56 161 GLN B C 1
ATOM 3439 O O . GLN B 1 161 ? 22.188 -13.156 -1.252 1 98.56 161 GLN B O 1
ATOM 3444 N N . ASP B 1 162 ? 20.562 -12.352 0.047 1 98.31 162 ASP B N 1
ATOM 3445 C CA . ASP B 1 162 ? 21.281 -12.547 1.301 1 98.31 162 ASP B CA 1
ATOM 3446 C C . ASP B 1 162 ? 20.734 -13.758 2.064 1 98.31 162 ASP B C 1
ATOM 3448 O O . ASP B 1 162 ? 19.812 -14.438 1.593 1 98.31 162 ASP B O 1
ATOM 3452 N N . LYS B 1 163 ? 21.297 -14.062 3.191 1 98.31 163 LYS B N 1
ATOM 3453 C CA . LYS B 1 163 ? 21.047 -15.305 3.924 1 98.31 163 LYS B CA 1
ATOM 3454 C C . LYS B 1 163 ? 19.578 -15.469 4.25 1 98.31 163 LYS B C 1
ATOM 3456 O O . LYS B 1 163 ? 18.984 -16.516 3.969 1 98.31 163 LYS B O 1
ATOM 3461 N N . GLN B 1 164 ? 18.938 -14.422 4.82 1 97.94 164 GLN B N 1
ATOM 3462 C CA . GLN B 1 164 ? 17.547 -14.508 5.238 1 97.94 164 GLN B CA 1
ATOM 3463 C C . GLN B 1 164 ? 16.625 -14.789 4.051 1 97.94 164 GLN B C 1
ATOM 3465 O O . GLN B 1 164 ? 15.773 -15.672 4.121 1 97.94 164 GLN B O 1
ATOM 3470 N N . HIS B 1 165 ? 16.797 -14.086 3.018 1 98.44 165 HIS B N 1
ATOM 3471 C CA . HIS B 1 165 ? 15.93 -14.227 1.851 1 98.44 165 HIS B CA 1
ATOM 3472 C C . HIS B 1 165 ? 16.188 -15.547 1.133 1 98.44 165 HIS B C 1
ATOM 3474 O O . HIS B 1 165 ? 15.25 -16.188 0.645 1 98.44 165 HIS B O 1
ATOM 3480 N N . ILE B 1 166 ? 17.422 -15.922 1.059 1 98.5 166 ILE B N 1
ATOM 3481 C CA . ILE B 1 166 ? 17.766 -17.203 0.445 1 98.5 166 ILE B CA 1
ATOM 3482 C C . ILE B 1 166 ? 17.125 -18.344 1.229 1 98.5 166 ILE B C 1
ATOM 3484 O O . ILE B 1 166 ? 16.625 -19.297 0.641 1 98.5 166 ILE B O 1
ATOM 3488 N N . GLU B 1 167 ? 17.125 -18.234 2.529 1 98.38 167 GLU B N 1
ATOM 3489 C CA . GLU B 1 167 ? 16.484 -19.25 3.357 1 98.38 167 GLU B CA 1
ATOM 3490 C C . GLU B 1 167 ? 14.992 -19.359 3.029 1 98.38 167 GLU B C 1
ATOM 3492 O O . GLU B 1 167 ? 14.453 -20.469 2.955 1 98.38 167 GLU B O 1
ATOM 3497 N N . TYR B 1 168 ? 14.32 -18.234 2.877 1 98.44 168 TYR B N 1
ATOM 3498 C CA . TYR B 1 168 ? 12.922 -18.25 2.475 1 98.44 168 TYR B CA 1
ATOM 3499 C C . TYR B 1 168 ? 12.742 -18.938 1.13 1 98.44 168 TYR B C 1
ATOM 3501 O O . TYR B 1 168 ? 11.828 -19.75 0.956 1 98.44 168 TYR B O 1
ATOM 3509 N N . PHE B 1 169 ? 13.609 -18.609 0.207 1 98.56 169 PHE B N 1
ATOM 3510 C CA . PHE B 1 169 ? 13.531 -19.219 -1.116 1 98.56 169 PHE B CA 1
ATOM 3511 C C . PHE B 1 169 ? 13.656 -20.734 -1.026 1 98.56 169 PHE B C 1
ATOM 3513 O O . PHE B 1 169 ? 12.852 -21.469 -1.604 1 98.56 169 PHE B O 1
ATOM 3520 N N . LEU B 1 170 ? 14.633 -21.188 -0.292 1 98.56 170 LEU B N 1
ATOM 3521 C CA . LEU B 1 170 ? 14.922 -22.609 -0.193 1 98.56 170 LEU B CA 1
ATOM 3522 C C . LEU B 1 170 ? 13.781 -23.344 0.496 1 98.56 170 LEU B C 1
ATOM 3524 O O . LEU B 1 170 ? 13.469 -24.484 0.135 1 98.56 170 LEU B O 1
ATOM 3528 N N . LYS B 1 171 ? 13.18 -22.703 1.409 1 98.56 171 LYS B N 1
ATOM 3529 C CA . LYS B 1 171 ? 12.141 -23.359 2.201 1 98.56 171 LYS B CA 1
ATOM 3530 C C . LYS B 1 171 ? 10.789 -23.297 1.487 1 98.56 171 LYS B C 1
ATOM 3532 O O . LYS B 1 171 ? 10 -24.25 1.566 1 98.56 171 LYS B O 1
ATOM 3537 N N . GLU B 1 172 ? 10.531 -22.219 0.745 1 98.62 172 GLU B N 1
ATOM 3538 C CA . GLU B 1 172 ? 9.164 -21.969 0.324 1 98.62 172 GLU B CA 1
ATOM 3539 C C . GLU B 1 172 ? 9.008 -22.109 -1.186 1 98.62 172 GLU B C 1
ATOM 3541 O O . GLU B 1 172 ? 7.91 -22.391 -1.679 1 98.62 172 GLU B O 1
ATOM 3546 N N . ILE B 1 173 ? 10.047 -21.891 -1.897 1 98.69 173 ILE B N 1
ATOM 3547 C CA . ILE B 1 173 ? 9.969 -21.828 -3.354 1 98.69 173 ILE B CA 1
ATOM 3548 C C . ILE B 1 173 ? 10.578 -23.094 -3.947 1 98.69 173 ILE B C 1
ATOM 3550 O O . ILE B 1 173 ? 9.977 -23.734 -4.809 1 98.69 173 ILE B O 1
ATOM 3554 N N . GLN B 1 174 ? 11.734 -23.531 -3.467 1 98.5 174 GLN B N 1
ATOM 3555 C CA . GLN B 1 174 ? 12.555 -24.578 -4.059 1 98.5 174 GLN B CA 1
ATOM 3556 C C . GLN B 1 174 ? 11.812 -25.906 -4.078 1 98.5 174 GLN B C 1
ATOM 3558 O O . GLN B 1 174 ? 11.914 -26.672 -5.047 1 98.5 174 GLN B O 1
ATOM 3563 N N . PRO B 1 175 ? 11.07 -26.234 -3.012 1 98.12 175 PRO B N 1
ATOM 3564 C CA . PRO B 1 175 ? 10.375 -27.516 -3.059 1 98.12 175 PRO B CA 1
ATOM 3565 C C . PRO B 1 175 ? 9.438 -27.641 -4.262 1 98.12 175 PRO B C 1
ATOM 3567 O O . PRO B 1 175 ? 9.383 -28.688 -4.895 1 98.12 175 PRO B O 1
ATOM 3570 N N . GLY B 1 176 ? 8.727 -26.578 -4.594 1 98.38 176 GLY B N 1
ATOM 3571 C CA . GLY B 1 176 ? 7.836 -26.609 -5.742 1 98.38 176 GLY B CA 1
ATOM 3572 C C . GLY B 1 176 ? 8.57 -26.703 -7.066 1 98.38 176 GLY B C 1
ATOM 3573 O O . GLY B 1 176 ? 8.078 -27.312 -8.016 1 98.38 176 GLY B O 1
ATOM 3574 N N . ARG B 1 177 ? 9.719 -26.094 -7.113 1 98 177 ARG B N 1
ATOM 3575 C CA . ARG B 1 177 ? 10.531 -26.156 -8.32 1 98 177 ARG B CA 1
ATOM 3576 C C . ARG B 1 177 ? 10.945 -27.578 -8.633 1 98 177 ARG B C 1
ATOM 3578 O O . ARG B 1 177 ? 11.031 -27.969 -9.805 1 98 177 ARG B O 1
ATOM 3585 N N . LEU B 1 178 ? 11.156 -28.344 -7.582 1 97.56 178 LEU B N 1
ATOM 3586 C CA . LEU B 1 178 ? 11.594 -29.734 -7.742 1 97.56 178 LEU B CA 1
ATOM 3587 C C . LEU B 1 178 ? 10.461 -30.609 -8.266 1 97.56 178 LEU B C 1
ATOM 3589 O O . LEU B 1 178 ? 10.711 -31.609 -8.938 1 97.56 178 LEU B O 1
ATOM 3593 N N . LEU B 1 179 ? 9.266 -30.203 -8.031 1 98.12 179 LEU B N 1
ATOM 3594 C CA . LEU B 1 179 ? 8.117 -31.047 -8.344 1 98.12 179 LEU B CA 1
ATOM 3595 C C . LEU B 1 179 ? 7.48 -30.625 -9.664 1 98.12 179 LEU B C 1
ATOM 3597 O O . LEU B 1 179 ? 6.664 -31.359 -10.227 1 98.12 179 LEU B O 1
ATOM 3601 N N . ALA B 1 180 ? 7.84 -29.469 -10.188 1 97.12 180 ALA B N 1
ATOM 3602 C CA . ALA B 1 180 ? 7.223 -28.922 -11.398 1 97.12 180 ALA B CA 1
ATOM 3603 C C . ALA B 1 180 ? 7.484 -29.828 -12.602 1 97.12 180 ALA B C 1
ATOM 3605 O O . ALA B 1 180 ? 8.562 -30.422 -12.711 1 97.12 180 ALA B O 1
ATOM 3606 N N . ASN B 1 181 ? 6.516 -29.953 -13.5 1 97.62 181 ASN B N 1
ATOM 3607 C CA . ASN B 1 181 ? 6.676 -30.688 -14.75 1 97.62 181 ASN B CA 1
ATOM 3608 C C . ASN B 1 181 ? 7.66 -29.984 -15.688 1 97.62 181 ASN B C 1
ATOM 3610 O O . ASN B 1 181 ? 7.258 -29.188 -16.531 1 97.62 181 ASN B O 1
ATOM 3614 N N . LYS B 1 182 ? 8.875 -30.344 -15.594 1 95.75 182 LYS B N 1
ATOM 3615 C CA . LYS B 1 182 ? 9.945 -29.688 -16.344 1 95.75 182 LYS B CA 1
ATOM 3616 C C . LYS B 1 182 ? 9.766 -29.891 -17.844 1 95.75 182 LYS B C 1
ATOM 3618 O O . LYS B 1 182 ? 10.078 -29 -18.641 1 95.75 182 LYS B O 1
ATOM 3623 N N . LYS B 1 183 ? 9.305 -31.141 -18.188 1 96.19 183 LYS B N 1
ATOM 3624 C CA . LYS B 1 183 ? 9.078 -31.438 -19.609 1 96.19 183 LYS B CA 1
ATOM 3625 C C . LYS B 1 183 ? 8.117 -30.422 -20.234 1 96.19 183 LYS B C 1
ATOM 3627 O O . LYS B 1 183 ? 8.391 -29.875 -21.297 1 96.19 183 LYS B O 1
ATOM 3632 N N . PHE B 1 184 ? 7.035 -30.203 -19.578 1 97.5 184 PHE B N 1
ATOM 3633 C CA . PHE B 1 184 ? 6.043 -29.266 -20.078 1 97.5 184 PHE B CA 1
ATOM 3634 C C . PHE B 1 184 ? 6.559 -27.828 -19.984 1 97.5 184 PHE B C 1
ATOM 3636 O O . PHE B 1 184 ? 6.531 -27.094 -20.969 1 97.5 184 PHE B O 1
ATOM 3643 N N . LEU B 1 185 ? 7.117 -27.391 -18.828 1 96.19 185 LEU B N 1
ATOM 3644 C CA . LEU B 1 185 ? 7.445 -26 -18.547 1 96.19 185 LEU B CA 1
ATOM 3645 C C . LEU B 1 185 ? 8.641 -25.547 -19.375 1 96.19 185 LEU B C 1
ATOM 3647 O O . LEU B 1 185 ? 8.789 -24.344 -19.656 1 96.19 185 LEU B O 1
ATOM 3651 N N . HIS B 1 186 ? 9.438 -26.453 -19.797 1 94.38 186 HIS B N 1
ATOM 3652 C CA . HIS B 1 186 ? 10.609 -26.094 -20.594 1 94.38 186 HIS B CA 1
ATOM 3653 C C . HIS B 1 186 ? 10.336 -26.281 -22.078 1 94.38 186 HIS B C 1
ATOM 3655 O O . HIS B 1 186 ? 11.188 -25.953 -22.922 1 94.38 186 HIS B O 1
ATOM 3661 N N . SER B 1 187 ? 9.164 -26.812 -22.422 1 95.69 187 SER B N 1
ATOM 3662 C CA . SER B 1 187 ? 8.789 -26.938 -23.828 1 95.69 187 SER B CA 1
ATOM 3663 C C . SER B 1 187 ? 8.531 -25.562 -24.453 1 95.69 187 SER B C 1
ATOM 3665 O O . SER B 1 187 ? 8.805 -24.531 -23.828 1 95.69 187 SER B O 1
ATOM 3667 N N . ASN B 1 188 ? 8.062 -25.5 -25.641 1 95.69 188 ASN B N 1
ATOM 3668 C CA . ASN B 1 188 ? 7.793 -24.25 -26.328 1 95.69 188 ASN B CA 1
ATOM 3669 C C . ASN B 1 188 ? 6.34 -23.812 -26.172 1 95.69 188 ASN B C 1
ATOM 3671 O O . ASN B 1 188 ? 5.82 -23.047 -26.984 1 95.69 188 ASN B O 1
ATOM 3675 N N . TRP B 1 189 ? 5.648 -24.328 -25.094 1 95.5 189 TRP B N 1
ATOM 3676 C CA . TRP B 1 189 ? 4.219 -24.078 -24.938 1 95.5 189 TRP B CA 1
ATOM 3677 C C . TRP B 1 189 ? 3.932 -22.594 -24.828 1 95.5 189 TRP B C 1
ATOM 3679 O O . TRP B 1 189 ? 2.838 -22.141 -25.188 1 95.5 189 TRP B O 1
ATOM 3689 N N . ARG B 1 190 ? 4.926 -21.797 -24.328 1 94.69 190 ARG B N 1
ATOM 3690 C CA . ARG B 1 190 ? 4.695 -20.375 -24.094 1 94.69 190 ARG B CA 1
ATOM 3691 C C . ARG B 1 190 ? 4.637 -19.609 -25.406 1 94.69 190 ARG B C 1
ATOM 3693 O O . ARG B 1 190 ? 4.074 -18.516 -25.469 1 94.69 190 ARG B O 1
ATOM 3700 N N . GLU B 1 191 ? 5.242 -20.078 -26.469 1 95.25 191 GLU B N 1
ATOM 3701 C CA . GLU B 1 191 ? 5.312 -19.391 -27.75 1 95.25 191 GLU B CA 1
ATOM 3702 C C . GLU B 1 191 ? 3.92 -19.094 -28.312 1 95.25 191 GLU B C 1
ATOM 3704 O O . GLU B 1 191 ? 3.656 -18 -28.797 1 95.25 191 GLU B O 1
ATOM 3709 N N . LYS B 1 192 ? 3.055 -20.031 -28.156 1 93.75 192 LYS B N 1
ATOM 3710 C CA . LYS B 1 192 ? 1.72 -19.844 -28.719 1 93.75 192 LYS B CA 1
ATOM 3711 C C . LYS B 1 192 ? 0.643 -20.094 -27.656 1 93.75 192 LYS B C 1
ATOM 3713 O O . LYS B 1 192 ? -0.523 -19.75 -27.859 1 93.75 192 LYS B O 1
ATOM 3718 N N . GLY B 1 193 ? 1.015 -20.594 -26.516 1 96.75 193 GLY B N 1
ATOM 3719 C CA . GLY B 1 193 ? 0.003 -21.062 -25.578 1 96.75 193 GLY B CA 1
ATOM 3720 C C . GLY B 1 193 ? -0.049 -20.25 -24.312 1 96.75 193 GLY B C 1
ATOM 3721 O O . GLY B 1 193 ? -0.934 -20.453 -23.469 1 96.75 193 GLY B O 1
ATOM 3722 N N . TYR B 1 194 ? 0.819 -19.266 -24.109 1 97.56 194 TYR B N 1
ATOM 3723 C CA . TYR B 1 194 ? 0.915 -18.547 -22.844 1 97.56 194 TYR B CA 1
ATOM 3724 C C . TYR B 1 194 ? -0.286 -17.641 -22.641 1 97.56 194 TYR B C 1
ATOM 3726 O O . TYR B 1 194 ? -0.891 -17.625 -21.562 1 97.56 194 TYR B O 1
ATOM 3734 N N . PHE B 1 195 ? -0.568 -16.875 -23.688 1 98.12 195 PHE B N 1
ATOM 3735 C CA . PHE B 1 195 ? -1.632 -15.883 -23.547 1 98.12 195 PHE B CA 1
ATOM 3736 C C . PHE B 1 195 ? -3 -16.531 -23.734 1 98.12 195 PHE B C 1
ATOM 3738 O O . PHE B 1 195 ? -3.203 -17.328 -24.641 1 98.12 195 PHE B O 1
ATOM 3745 N N . LEU B 1 196 ? -3.875 -16.203 -22.781 1 98.38 196 LEU B N 1
ATOM 3746 C CA . LEU B 1 196 ? -5.258 -16.656 -22.891 1 98.38 196 LEU B CA 1
ATOM 3747 C C . LEU B 1 196 ? -5.875 -16.203 -24.203 1 98.38 196 LEU B C 1
ATOM 3749 O O . LEU B 1 196 ? -5.629 -15.078 -24.656 1 98.38 196 LEU B O 1
ATOM 3753 N N . SER B 1 197 ? -6.727 -17.031 -24.75 1 97.44 197 SER B N 1
ATOM 3754 C CA . SER B 1 197 ? -7.398 -16.703 -26 1 97.44 197 SER B CA 1
ATOM 3755 C C . SER B 1 197 ? -8.32 -15.492 -25.828 1 97.44 197 SER B C 1
ATOM 3757 O O . SER B 1 197 ? -8.445 -14.664 -26.719 1 97.44 197 SER B O 1
ATOM 3759 N N . GLU B 1 198 ? -8.984 -15.477 -24.688 1 96.44 198 GLU B N 1
ATOM 3760 C CA . GLU B 1 198 ? -9.766 -14.297 -24.312 1 96.44 198 GLU B CA 1
ATOM 3761 C C . GLU B 1 198 ? -8.977 -13.375 -23.391 1 96.44 198 GLU B C 1
ATOM 3763 O O . GLU B 1 198 ? -8.57 -13.781 -22.2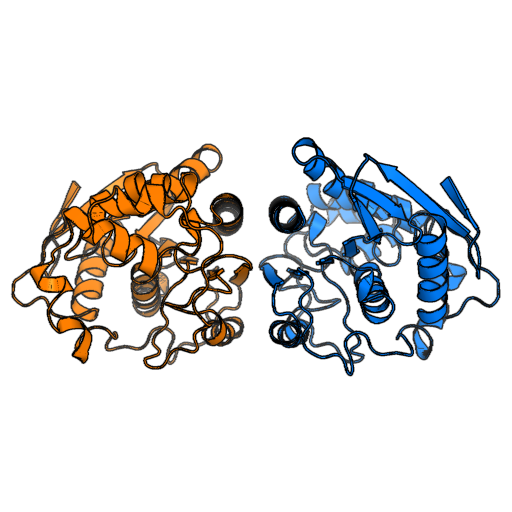97 1 96.44 198 GLU B O 1
ATOM 3768 N N . GLU B 1 199 ? -8.766 -12.172 -23.844 1 96.88 199 GLU B N 1
ATOM 3769 C CA . GLU B 1 199 ? -8.039 -11.203 -23.031 1 96.88 199 GLU B CA 1
ATOM 3770 C C . GLU B 1 199 ? -8.828 -10.828 -21.781 1 96.88 199 GLU B C 1
ATOM 3772 O O . GLU B 1 199 ? -9.945 -10.305 -21.875 1 96.88 199 GLU B O 1
ATOM 3777 N N . PRO B 1 200 ? -8.195 -11.102 -20.625 1 97.31 200 PRO B N 1
ATOM 3778 C CA . PRO B 1 200 ? -8.914 -10.742 -19.391 1 97.31 200 PRO B CA 1
ATOM 3779 C C . PRO B 1 200 ? -9.305 -9.266 -19.344 1 97.31 200 PRO B C 1
ATOM 3781 O O . PRO B 1 200 ? -8.523 -8.406 -19.766 1 97.31 200 PRO B O 1
ATOM 3784 N N . PHE B 1 201 ? -10.508 -8.953 -18.828 1 95.12 201 PHE B N 1
ATOM 3785 C CA . PHE B 1 201 ? -11.086 -7.645 -18.562 1 95.12 201 PHE B CA 1
ATOM 3786 C C . PHE B 1 201 ? -11.438 -6.926 -19.859 1 95.12 201 PHE B C 1
ATOM 3788 O O . PHE B 1 201 ? -12.039 -5.852 -19.828 1 95.12 201 PHE B O 1
ATOM 3795 N N . LYS B 1 202 ? -11.016 -7.5 -20.953 1 92.31 202 LYS B N 1
ATOM 3796 C CA . LYS B 1 202 ? -11.359 -6.871 -22.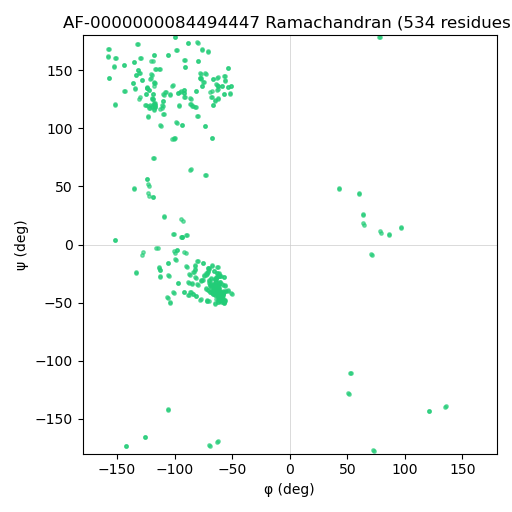234 1 92.31 202 LYS B CA 1
ATOM 3797 C C . LYS B 1 202 ? -12.875 -6.867 -22.453 1 92.31 202 LYS B C 1
ATOM 3799 O O . LYS B 1 202 ? -13.555 -7.844 -22.141 1 92.31 202 LYS B O 1
ATOM 3804 N N . ASN B 1 203 ? -13.391 -5.773 -22.938 1 90.31 203 ASN B N 1
ATOM 3805 C CA . ASN B 1 203 ? -14.789 -5.605 -23.297 1 90.31 203 ASN B CA 1
ATOM 3806 C C . ASN B 1 203 ? -15.695 -5.723 -22.062 1 90.31 203 ASN B C 1
ATOM 3808 O O . ASN B 1 203 ? -16.828 -6.195 -22.172 1 90.31 203 ASN B O 1
ATOM 3812 N N . MET B 1 204 ? -15.086 -5.598 -21.016 1 91.56 204 MET B N 1
ATOM 3813 C CA . MET B 1 204 ? -15.852 -5.512 -19.781 1 91.56 204 MET B CA 1
ATOM 3814 C C . MET B 1 204 ? -15.953 -4.066 -19.297 1 91.56 204 MET B C 1
ATOM 3816 O O . MET B 1 204 ? -15.055 -3.262 -19.547 1 91.56 204 MET B O 1
ATOM 3820 N N . GLY B 1 205 ? -17.078 -3.629 -18.859 1 91.5 205 GLY B N 1
ATOM 3821 C CA . GLY B 1 205 ? -17.172 -2.334 -18.203 1 91.5 205 GLY B CA 1
ATOM 3822 C C . GLY B 1 205 ? -16.375 -2.258 -16.922 1 91.5 205 GLY B C 1
ATOM 3823 O O . GLY B 1 205 ? -15.523 -3.111 -16.672 1 91.5 205 GLY B O 1
ATOM 3824 N N . GLU B 1 206 ? -16.547 -1.324 -16.266 1 94.06 206 GLU B N 1
ATOM 3825 C CA . GLU B 1 206 ? -15.891 -1.163 -14.969 1 94.06 206 GLU B CA 1
ATOM 3826 C C . GLU B 1 206 ? -16.234 -2.307 -14.016 1 94.06 206 GLU B C 1
ATOM 3828 O O . GLU B 1 206 ? -17.391 -2.746 -13.969 1 94.06 206 GLU B O 1
ATOM 3833 N N . LEU B 1 207 ? -15.266 -2.793 -13.352 1 96.56 207 LEU B N 1
ATOM 3834 C CA . LEU B 1 207 ? -15.438 -3.896 -12.414 1 96.56 207 LEU B CA 1
ATOM 3835 C C . LEU B 1 207 ? -15.578 -3.381 -10.984 1 96.56 207 LEU B C 1
ATOM 3837 O O . LEU B 1 207 ? -14.758 -2.59 -10.516 1 96.56 207 LEU B O 1
ATOM 3841 N N . SER B 1 208 ? -16.562 -3.836 -10.305 1 93.94 208 SER B N 1
ATOM 3842 C CA . SER B 1 208 ? -16.844 -3.322 -8.969 1 93.94 208 SER B CA 1
ATOM 3843 C C . SER B 1 208 ? -16.328 -4.262 -7.891 1 93.94 208 SER B C 1
ATOM 3845 O O . SER B 1 208 ? -16.391 -3.945 -6.699 1 93.94 208 SER B O 1
ATOM 3847 N N . GLN B 1 209 ? -15.805 -5.461 -8.281 1 95.38 209 GLN B N 1
ATOM 3848 C CA . GLN B 1 209 ? -15.227 -6.387 -7.312 1 95.38 209 GLN B CA 1
ATOM 3849 C C . GLN B 1 209 ? -14.102 -5.727 -6.527 1 95.38 209 GLN B C 1
ATOM 3851 O O . GLN B 1 209 ? -13.219 -5.09 -7.109 1 95.38 209 GLN B O 1
ATOM 3856 N N . PRO B 1 210 ? -14.18 -5.84 -5.168 1 97.25 210 PRO B N 1
ATOM 3857 C CA . PRO B 1 210 ? -12.992 -5.41 -4.426 1 97.25 210 PRO B CA 1
ATOM 3858 C C . PRO B 1 210 ? -11.711 -6.062 -4.938 1 97.25 210 PRO B C 1
ATOM 3860 O O . PRO B 1 210 ? -11.68 -7.27 -5.184 1 97.25 210 PRO B O 1
ATOM 3863 N N . ALA B 1 211 ? -10.742 -5.254 -5.18 1 98.31 211 ALA B N 1
ATOM 3864 C CA . ALA B 1 211 ? -9.492 -5.766 -5.746 1 98.31 211 ALA B CA 1
ATOM 3865 C C . ALA B 1 211 ? -8.281 -5.199 -5.008 1 98.31 211 ALA B C 1
ATOM 3867 O O . ALA B 1 211 ? -8.336 -4.082 -4.484 1 98.31 211 ALA B O 1
ATOM 3868 N N . LEU B 1 212 ? -7.285 -5.957 -4.902 1 98.75 212 LEU B N 1
ATOM 3869 C CA . LEU B 1 212 ? -5.98 -5.562 -4.379 1 98.75 212 LEU B CA 1
ATOM 3870 C C . LEU B 1 212 ? -4.875 -5.891 -5.375 1 98.75 212 LEU B C 1
ATOM 3872 O O . LEU B 1 212 ? -4.738 -7.039 -5.809 1 98.75 212 LEU B O 1
ATOM 3876 N N . PHE B 1 213 ? -4.172 -4.883 -5.793 1 98.75 213 PHE B N 1
ATOM 3877 C CA . PHE B 1 213 ? -2.988 -5.027 -6.633 1 98.75 213 PHE B CA 1
ATOM 3878 C C . PHE B 1 213 ? -1.728 -4.668 -5.855 1 98.75 213 PHE B C 1
ATOM 3880 O O . PHE B 1 213 ? -1.608 -3.557 -5.336 1 98.75 213 PHE B O 1
ATOM 3887 N N . ILE B 1 214 ? -0.833 -5.602 -5.719 1 98.88 214 ILE B N 1
ATOM 3888 C CA . ILE B 1 214 ? 0.455 -5.352 -5.078 1 98.88 214 ILE B CA 1
ATOM 3889 C C . ILE B 1 214 ? 1.582 -5.578 -6.082 1 98.88 214 ILE B C 1
ATOM 3891 O O . ILE B 1 214 ? 1.721 -6.676 -6.633 1 98.88 214 ILE B O 1
ATOM 3895 N N . MET B 1 215 ? 2.385 -4.562 -6.32 1 98.56 215 MET B N 1
ATOM 3896 C CA . MET B 1 215 ? 3.467 -4.617 -7.301 1 98.56 215 MET B CA 1
ATOM 3897 C C . MET B 1 215 ? 4.773 -4.117 -6.695 1 98.56 215 MET B C 1
ATOM 3899 O O . MET B 1 215 ? 4.762 -3.285 -5.785 1 98.56 215 MET B O 1
ATOM 3903 N N . GLY B 1 216 ? 5.848 -4.695 -7.164 1 98.06 216 GLY B N 1
ATOM 3904 C CA . GLY B 1 216 ? 7.16 -4.168 -6.82 1 98.06 216 GLY B CA 1
ATOM 3905 C C . GLY B 1 216 ? 7.68 -3.152 -7.82 1 98.06 216 GLY B C 1
ATOM 3906 O O . GLY B 1 216 ? 7.605 -3.375 -9.031 1 98.06 216 GLY B O 1
ATOM 3907 N N . LYS B 1 217 ? 8.164 -2.08 -7.316 1 96.75 217 LYS B N 1
ATOM 3908 C CA . LYS B 1 217 ? 8.688 -1.027 -8.18 1 96.75 217 LYS B CA 1
ATOM 3909 C C . LYS B 1 217 ? 9.898 -1.521 -8.977 1 96.75 217 LYS B C 1
ATOM 3911 O O . LYS B 1 217 ? 10.156 -1.038 -10.078 1 96.75 217 LYS B O 1
ATOM 3916 N N . GLN B 1 218 ? 10.625 -2.486 -8.469 1 97.38 218 GLN B N 1
ATOM 3917 C CA . GLN B 1 218 ? 11.812 -3.033 -9.125 1 97.38 218 GLN B CA 1
ATOM 3918 C C . GLN B 1 218 ? 11.547 -4.445 -9.641 1 97.38 218 GLN B C 1
ATOM 3920 O O . GLN B 1 218 ? 12.469 -5.258 -9.727 1 97.38 218 GLN B O 1
ATOM 3925 N N . ASP B 1 219 ? 10.336 -4.754 -9.875 1 98.38 219 ASP B N 1
ATOM 3926 C CA . ASP B 1 219 ? 9.992 -6.023 -10.508 1 98.38 219 ASP B CA 1
ATOM 3927 C C . ASP B 1 219 ? 10.336 -6.012 -11.992 1 98.38 219 ASP B C 1
ATOM 3929 O O . ASP B 1 219 ? 9.547 -5.547 -12.812 1 98.38 219 ASP B O 1
ATOM 3933 N N . SER B 1 220 ? 11.422 -6.637 -12.352 1 98.19 220 SER B N 1
ATOM 3934 C CA . SER B 1 220 ? 11.891 -6.629 -13.734 1 98.19 220 SER B CA 1
ATOM 3935 C C . SER B 1 220 ? 11.305 -7.789 -14.523 1 98.19 220 SER B C 1
ATOM 3937 O O . SER B 1 220 ? 11.742 -8.07 -15.641 1 98.19 220 SER B O 1
ATOM 3939 N N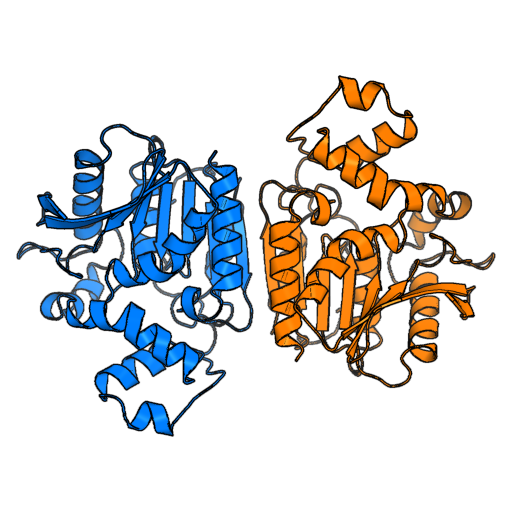 . ILE B 1 221 ? 10.367 -8.508 -13.93 1 98.06 221 ILE B N 1
ATOM 3940 C CA . ILE B 1 221 ? 9.75 -9.648 -14.586 1 98.06 221 ILE B CA 1
ATOM 3941 C C . ILE B 1 221 ? 8.352 -9.266 -15.078 1 98.06 221 ILE B C 1
ATOM 3943 O O . ILE B 1 221 ? 8.031 -9.438 -16.25 1 98.06 221 ILE B O 1
ATOM 3947 N N . CYS B 1 222 ? 7.555 -8.68 -14.195 1 98.19 222 CYS B N 1
ATOM 3948 C CA . CYS B 1 222 ? 6.191 -8.336 -14.586 1 98.19 222 CYS B CA 1
ATOM 3949 C C . CYS B 1 222 ? 6.008 -6.824 -14.648 1 98.19 222 CYS B C 1
ATOM 3951 O O . CYS B 1 222 ? 5.074 -6.336 -15.281 1 98.19 222 CYS B O 1
ATOM 3953 N N . GLY B 1 223 ? 6.844 -6.094 -13.961 1 97.69 223 GLY B N 1
ATOM 3954 C CA . GLY B 1 223 ? 6.754 -4.645 -13.953 1 97.69 223 GLY B CA 1
ATOM 3955 C C . GLY B 1 223 ? 5.586 -4.125 -13.141 1 97.69 223 GLY B C 1
ATOM 3956 O O . GLY B 1 223 ? 4.891 -4.898 -12.477 1 97.69 223 GLY B O 1
ATOM 3957 N N . TYR B 1 224 ? 5.395 -2.777 -13.125 1 96.94 224 TYR B N 1
ATOM 3958 C CA . TYR B 1 224 ? 4.293 -2.156 -12.398 1 96.94 224 TYR B CA 1
ATOM 3959 C C . TYR B 1 224 ? 3.586 -1.12 -13.258 1 96.94 224 TYR B C 1
ATOM 3961 O O . TYR B 1 224 ? 2.396 -0.851 -13.07 1 96.94 224 TYR B O 1
ATOM 3969 N N . LYS B 1 225 ? 4.242 -0.57 -14.25 1 96.06 225 LYS B N 1
ATOM 3970 C CA . LYS B 1 225 ? 3.752 0.596 -14.977 1 96.06 225 LYS B CA 1
ATOM 3971 C C . LYS B 1 225 ? 2.508 0.253 -15.789 1 96.06 225 LYS B C 1
ATOM 3973 O O . LYS B 1 225 ? 1.563 1.043 -15.852 1 96.06 225 LYS B O 1
ATOM 3978 N N . ASP B 1 226 ? 2.514 -0.897 -16.422 1 96.88 226 ASP B N 1
ATOM 3979 C CA . ASP B 1 226 ? 1.394 -1.309 -17.266 1 96.88 226 ASP B CA 1
ATOM 3980 C C . ASP B 1 226 ? 0.116 -1.46 -16.438 1 96.88 226 ASP B C 1
ATOM 3982 O O . ASP B 1 226 ? -0.99 -1.372 -16.984 1 96.88 226 ASP B O 1
ATOM 3986 N N . HIS B 1 227 ? 0.241 -1.708 -15.117 1 96.88 227 HIS B N 1
ATOM 3987 C CA . HIS B 1 227 ? -0.893 -1.994 -14.242 1 96.88 227 HIS B CA 1
ATOM 3988 C C . HIS B 1 227 ? -1.682 -0.728 -13.93 1 96.88 227 HIS B C 1
ATOM 3990 O O . HIS B 1 227 ? -2.816 -0.799 -13.453 1 96.88 227 HIS B O 1
ATOM 3996 N N . ILE B 1 228 ? -1.083 0.408 -14.188 1 92.69 228 ILE B N 1
ATOM 3997 C CA . ILE B 1 228 ? -1.713 1.688 -13.875 1 92.69 228 ILE B CA 1
ATOM 3998 C C . ILE B 1 228 ? -3.016 1.823 -14.664 1 92.69 228 ILE B C 1
ATOM 4000 O O . ILE B 1 228 ? -3.98 2.418 -14.18 1 92.69 228 ILE B O 1
ATOM 4004 N N . SER B 1 229 ? -3.072 1.184 -15.758 1 90.69 229 SER B N 1
ATOM 4005 C CA . SER B 1 229 ? -4.277 1.228 -16.578 1 90.69 229 SER B CA 1
ATOM 4006 C C . SER B 1 229 ? -5.453 0.557 -15.883 1 90.69 229 SER B C 1
ATOM 4008 O O . SER B 1 229 ? -6.609 0.85 -16.188 1 90.69 229 SER B O 1
ATOM 4010 N N . LEU B 1 230 ? -5.199 -0.305 -14.969 1 94.19 230 LEU B N 1
ATOM 4011 C CA . LEU B 1 230 ? -6.25 -1.048 -14.281 1 94.19 230 LEU B CA 1
ATOM 4012 C C . LEU B 1 230 ? -6.883 -0.2 -13.18 1 94.19 230 LEU B C 1
ATOM 4014 O O . LEU B 1 230 ? -7.953 -0.54 -12.672 1 94.19 230 LEU B O 1
ATOM 4018 N N . LEU B 1 231 ? -6.242 0.91 -12.82 1 90.81 231 LEU B N 1
ATOM 4019 C CA . LEU B 1 231 ? -6.766 1.81 -11.797 1 90.81 231 LEU B CA 1
ATOM 4020 C C . LEU B 1 231 ? -8.164 2.287 -12.156 1 90.81 231 LEU B C 1
ATOM 4022 O O . LEU B 1 231 ? -9.016 2.449 -11.281 1 90.81 231 LEU B O 1
ATOM 4026 N N . ASN B 1 232 ? -8.375 2.488 -13.406 1 88.12 232 ASN B N 1
ATOM 4027 C CA . ASN B 1 232 ? -9.672 2.98 -13.867 1 88.12 232 ASN B CA 1
ATOM 4028 C C . ASN B 1 232 ? -10.641 1.834 -14.156 1 88.12 232 ASN B C 1
ATOM 4030 O O . ASN B 1 232 ? -11.852 2.045 -14.242 1 88.12 232 ASN B O 1
ATOM 4034 N N . LYS B 1 233 ? -10.094 0.641 -14.344 1 94.19 233 LYS B N 1
ATOM 4035 C CA . LYS B 1 233 ? -10.906 -0.531 -14.656 1 94.19 233 LYS B CA 1
ATOM 4036 C C . LYS B 1 233 ? -11.609 -1.061 -13.414 1 94.19 233 LYS B C 1
ATOM 4038 O O . LYS B 1 233 ? -12.727 -1.571 -13.5 1 94.19 233 LYS B O 1
ATOM 4043 N N . PHE B 1 234 ? -11.008 -0.891 -12.266 1 96 234 PHE B N 1
ATOM 4044 C CA . PHE B 1 234 ? -11.555 -1.386 -11.016 1 96 234 PHE B CA 1
ATOM 4045 C C . PHE B 1 234 ? -11.977 -0.23 -10.117 1 96 234 PHE B C 1
ATOM 4047 O O . PHE B 1 234 ? -11.133 0.533 -9.641 1 96 234 PHE B O 1
ATOM 4054 N N . SER B 1 235 ? -13.25 -0.11 -9.797 1 93.62 235 SER B N 1
ATOM 4055 C CA . SER B 1 235 ? -13.781 1.01 -9.023 1 93.62 235 SER B CA 1
ATOM 4056 C C . SER B 1 235 ? -13.43 0.876 -7.543 1 93.62 235 SER B C 1
ATOM 4058 O O . SER B 1 235 ? -13.281 1.879 -6.844 1 93.62 235 SER B O 1
ATOM 4060 N N . ASN B 1 236 ? -13.32 -0.395 -7.059 1 94.69 236 ASN B N 1
ATOM 4061 C CA . ASN B 1 236 ? -13.031 -0.692 -5.66 1 94.69 236 ASN B CA 1
ATOM 4062 C C . ASN B 1 236 ? -11.719 -1.454 -5.508 1 94.69 236 ASN B C 1
ATOM 4064 O O . ASN B 1 236 ? -11.719 -2.641 -5.172 1 94.69 236 ASN B O 1
ATOM 4068 N N . ALA B 1 237 ? -10.656 -0.682 -5.688 1 96.88 237 ALA B N 1
ATOM 4069 C CA . ALA B 1 237 ? -9.375 -1.382 -5.691 1 96.88 237 ALA B CA 1
ATOM 4070 C C . ALA B 1 237 ? -8.336 -0.625 -4.875 1 96.88 237 ALA B C 1
ATOM 4072 O O . ALA B 1 237 ? -8.297 0.607 -4.898 1 96.88 237 ALA B O 1
ATOM 4073 N N . THR B 1 238 ? -7.59 -1.331 -4.148 1 98.06 238 THR B N 1
ATOM 4074 C CA . THR B 1 238 ? -6.34 -0.842 -3.584 1 98.06 238 THR B CA 1
ATOM 4075 C C . THR B 1 238 ? -5.168 -1.145 -4.516 1 98.06 238 THR B C 1
ATOM 4077 O O . THR B 1 238 ? -5.043 -2.264 -5.02 1 98.06 238 THR B O 1
ATOM 4080 N N . PHE B 1 239 ? -4.348 -0.131 -4.805 1 98.25 239 PHE B N 1
ATOM 4081 C CA . PHE B 1 239 ? -3.133 -0.258 -5.598 1 98.25 239 PHE B CA 1
ATOM 4082 C C . PHE B 1 239 ? -1.904 0.083 -4.762 1 98.25 239 PHE B C 1
ATOM 4084 O O . PHE B 1 239 ? -1.793 1.193 -4.238 1 98.25 239 PHE B O 1
ATOM 4091 N N . ALA B 1 240 ? -1.014 -0.876 -4.625 1 98.56 240 ALA B N 1
ATOM 4092 C CA . ALA B 1 240 ? 0.228 -0.657 -3.889 1 98.56 240 ALA B CA 1
ATOM 4093 C C . ALA B 1 240 ? 1.444 -0.954 -4.762 1 98.56 240 ALA B C 1
ATOM 4095 O O . ALA B 1 240 ? 1.666 -2.102 -5.156 1 98.56 240 ALA B O 1
ATOM 4096 N N . ILE B 1 241 ? 2.174 0.059 -5.125 1 98.25 241 ILE B N 1
ATOM 4097 C CA . ILE B 1 241 ? 3.482 -0.066 -5.762 1 98.25 241 ILE B CA 1
ATOM 4098 C C . ILE B 1 241 ? 4.582 0.112 -4.715 1 98.25 241 ILE B C 1
ATOM 4100 O O . ILE B 1 241 ? 4.824 1.226 -4.246 1 98.25 241 ILE B O 1
ATOM 4104 N N . LEU B 1 242 ? 5.215 -0.93 -4.32 1 98.31 242 LEU B N 1
ATOM 4105 C CA . LEU B 1 242 ? 6.137 -0.929 -3.191 1 98.31 242 LEU B CA 1
ATOM 4106 C C . LEU B 1 242 ? 7.574 -0.735 -3.666 1 98.31 242 LEU B C 1
ATOM 4108 O O . LEU B 1 242 ? 8.023 -1.415 -4.59 1 98.31 242 LEU B O 1
ATOM 4112 N N . ASP B 1 243 ? 8.289 0.191 -3.02 1 96.38 243 ASP B N 1
ATOM 4113 C CA . ASP B 1 243 ? 9.688 0.442 -3.336 1 96.38 243 ASP B CA 1
ATOM 4114 C C . ASP B 1 243 ? 10.594 -0.606 -2.691 1 96.38 243 ASP B C 1
ATOM 4116 O O . ASP B 1 243 ? 10.164 -1.34 -1.798 1 96.38 243 ASP B O 1
ATOM 4120 N N . GLN B 1 244 ? 11.781 -0.771 -3.234 1 95.75 244 GLN B N 1
ATOM 4121 C CA . GLN B 1 244 ? 12.82 -1.668 -2.738 1 95.75 244 GLN B CA 1
ATOM 4122 C C . GLN B 1 244 ? 12.336 -3.115 -2.73 1 95.75 244 GLN B C 1
ATOM 4124 O O . GLN B 1 244 ? 12.508 -3.824 -1.735 1 95.75 244 GLN B O 1
ATOM 4129 N N . THR B 1 245 ? 11.703 -3.445 -3.82 1 96.75 245 THR B N 1
ATOM 4130 C CA . THR B 1 245 ? 11.242 -4.828 -3.91 1 96.75 245 THR B CA 1
ATOM 4131 C C . THR B 1 245 ? 11.039 -5.234 -5.367 1 96.75 245 THR B C 1
ATOM 4133 O O . THR B 1 245 ? 10.641 -4.414 -6.199 1 96.75 245 THR B O 1
ATOM 4136 N N . GLY B 1 246 ? 11.359 -6.473 -5.676 1 97.88 246 GLY B N 1
ATOM 4137 C CA . GLY B 1 246 ? 11.227 -7.043 -7.004 1 97.88 246 GLY B CA 1
ATOM 4138 C C . GLY B 1 246 ? 10.055 -8.008 -7.121 1 97.88 246 GLY B C 1
ATOM 4139 O O . GLY B 1 246 ? 8.969 -7.734 -6.617 1 97.88 246 GLY B O 1
ATOM 4140 N N . HIS B 1 247 ? 10.281 -9.07 -7.883 1 98.69 247 HIS B N 1
ATOM 4141 C CA . HIS B 1 247 ? 9.227 -9.984 -8.297 1 98.69 247 HIS B CA 1
ATOM 4142 C C . HIS B 1 247 ? 8.758 -10.844 -7.129 1 98.69 247 HIS B C 1
ATOM 4144 O O . HIS B 1 247 ? 7.562 -11.133 -7.008 1 98.69 247 HIS B O 1
ATOM 4150 N N . MET B 1 248 ? 9.695 -11.25 -6.293 1 98.56 248 MET B N 1
ATOM 4151 C CA . MET B 1 248 ? 9.344 -12.117 -5.168 1 98.56 248 MET B CA 1
ATOM 4152 C C . MET B 1 248 ? 8.891 -11.289 -3.969 1 98.56 248 MET B C 1
ATOM 4154 O O . MET B 1 248 ? 9.453 -11.422 -2.877 1 98.56 248 MET B O 1
ATOM 4158 N N . ILE B 1 249 ? 7.824 -10.641 -4.172 1 98.56 249 ILE B N 1
ATOM 4159 C CA . ILE B 1 249 ? 7.402 -9.539 -3.32 1 98.56 249 ILE B CA 1
ATOM 4160 C C . ILE B 1 249 ? 6.98 -10.07 -1.953 1 98.56 249 ILE B C 1
ATOM 4162 O O . ILE B 1 249 ? 7.207 -9.422 -0.929 1 98.56 249 ILE B O 1
ATOM 4166 N N . GLN B 1 250 ? 6.395 -11.273 -1.84 1 98.44 250 GLN B N 1
ATOM 4167 C CA . GLN B 1 250 ? 5.941 -11.852 -0.582 1 98.44 250 GLN B CA 1
ATOM 4168 C C . GLN B 1 250 ? 7.121 -12.273 0.291 1 98.44 250 GLN B C 1
ATOM 4170 O O . GLN B 1 250 ? 6.969 -12.461 1.499 1 98.44 250 GLN B O 1
ATOM 4175 N N . ILE B 1 251 ? 8.258 -12.438 -0.332 1 98.38 251 ILE B N 1
ATOM 4176 C CA . ILE B 1 251 ? 9.469 -12.766 0.409 1 98.38 251 ILE B CA 1
ATOM 4177 C C . ILE B 1 251 ? 10.211 -11.477 0.773 1 98.38 251 ILE B C 1
ATOM 4179 O O . ILE B 1 251 ? 10.68 -11.328 1.902 1 98.38 251 ILE B O 1
ATOM 4183 N N . GLU B 1 252 ? 10.25 -10.562 -0.128 1 97.62 252 GLU B N 1
ATOM 4184 C CA . GLU B 1 252 ? 11.086 -9.375 -0.002 1 97.62 252 GLU B CA 1
ATOM 4185 C C . GLU B 1 252 ? 10.406 -8.312 0.852 1 97.62 252 GLU B C 1
ATOM 4187 O O . GLU B 1 252 ? 11.07 -7.488 1.483 1 97.62 252 GLU B O 1
ATOM 4192 N N . LYS B 1 253 ? 9.102 -8.297 0.876 1 97.44 253 LYS B N 1
ATOM 4193 C CA . LYS B 1 253 ? 8.289 -7.348 1.635 1 97.44 253 LYS B CA 1
ATOM 4194 C C . LYS B 1 253 ? 7.145 -8.055 2.354 1 97.44 253 LYS B C 1
ATOM 4196 O O . LYS B 1 253 ? 6 -7.598 2.303 1 97.44 253 LYS B O 1
ATOM 4201 N N . ARG B 1 254 ? 7.414 -9.109 3.027 1 97.5 254 ARG B N 1
ATOM 4202 C CA . ARG B 1 254 ? 6.414 -10.023 3.568 1 97.5 254 ARG B CA 1
ATOM 4203 C C . ARG B 1 254 ? 5.449 -9.289 4.5 1 97.5 254 ARG B C 1
ATOM 4205 O O . ARG B 1 254 ? 4.234 -9.438 4.383 1 97.5 254 ARG B O 1
ATOM 4212 N N . GLN B 1 255 ? 5.973 -8.484 5.418 1 96.75 255 GLN B N 1
ATOM 4213 C CA . GLN B 1 255 ? 5.133 -7.852 6.426 1 96.75 255 GLN B CA 1
ATOM 4214 C C . GLN B 1 255 ? 4.105 -6.922 5.785 1 96.75 255 GLN B C 1
ATOM 4216 O O . GLN B 1 255 ? 2.914 -6.996 6.094 1 96.75 255 GLN B O 1
ATOM 4221 N N . ILE B 1 256 ? 4.543 -6.059 4.91 1 97.75 256 ILE B N 1
ATOM 4222 C CA . ILE B 1 256 ? 3.633 -5.094 4.312 1 97.75 256 ILE B CA 1
ATOM 4223 C C . ILE B 1 256 ? 2.656 -5.812 3.383 1 97.75 256 ILE B C 1
ATOM 4225 O O . ILE B 1 256 ? 1.49 -5.426 3.277 1 97.75 256 ILE B O 1
ATOM 4229 N N . VAL B 1 257 ? 3.098 -6.871 2.68 1 98.62 257 VAL B N 1
ATOM 4230 C CA . VAL B 1 257 ? 2.219 -7.656 1.818 1 98.62 257 VAL B CA 1
ATOM 4231 C C . VAL B 1 257 ? 1.111 -8.289 2.654 1 98.62 257 VAL B C 1
ATOM 4233 O O . VAL B 1 257 ? -0.068 -8.203 2.303 1 98.62 257 VAL B O 1
ATOM 4236 N N . GLN B 1 258 ? 1.489 -8.875 3.752 1 98.62 258 GLN B N 1
ATOM 4237 C CA . GLN B 1 258 ? 0.505 -9.5 4.629 1 98.62 258 GLN B CA 1
ATOM 4238 C C . GLN B 1 258 ? -0.48 -8.477 5.176 1 98.62 258 GLN B C 1
ATOM 4240 O O . GLN B 1 258 ? -1.678 -8.75 5.277 1 98.62 258 GLN B O 1
ATOM 4245 N N . CYS B 1 259 ? -0.015 -7.305 5.504 1 98.12 259 CYS B N 1
ATOM 4246 C CA . CYS B 1 259 ? -0.88 -6.254 6.023 1 98.12 259 CYS B CA 1
ATOM 4247 C C . CYS B 1 259 ? -1.883 -5.801 4.969 1 98.12 259 CYS B C 1
ATOM 4249 O O . CYS B 1 259 ? -3.057 -5.586 5.277 1 98.12 259 CYS B O 1
ATOM 4251 N N . LEU B 1 260 ? -1.43 -5.637 3.754 1 98.56 260 LEU B N 1
ATOM 4252 C CA . LEU B 1 260 ? -2.303 -5.242 2.652 1 98.56 260 LEU B CA 1
ATOM 4253 C C . LEU B 1 260 ? -3.365 -6.305 2.396 1 98.56 260 LEU B C 1
ATOM 4255 O O . LEU B 1 260 ? -4.539 -5.98 2.195 1 98.56 260 LEU B O 1
ATOM 4259 N N . VAL B 1 261 ? -2.963 -7.57 2.439 1 98.69 261 VAL B N 1
ATOM 4260 C CA . VAL B 1 261 ? -3.904 -8.664 2.215 1 98.69 261 VAL B CA 1
ATOM 4261 C C . VAL B 1 261 ? -4.922 -8.711 3.352 1 98.69 261 VAL B C 1
ATOM 4263 O O . VAL B 1 261 ? -6.113 -8.93 3.117 1 98.69 261 VAL B O 1
ATOM 4266 N N . GLN B 1 262 ? -4.445 -8.531 4.578 1 97.81 262 GLN B N 1
ATOM 4267 C CA . GLN B 1 262 ? -5.355 -8.5 5.719 1 97.81 262 GLN B CA 1
ATOM 4268 C C . GLN B 1 262 ? -6.414 -7.41 5.547 1 97.81 262 GLN B C 1
ATOM 4270 O O . GLN B 1 262 ? -7.598 -7.648 5.801 1 97.81 262 GLN B O 1
ATOM 4275 N N . ASP B 1 263 ? -5.953 -6.246 5.191 1 97.12 263 ASP B N 1
ATOM 4276 C CA . ASP B 1 263 ? -6.879 -5.137 4.984 1 97.12 263 ASP B CA 1
ATOM 4277 C C . ASP B 1 263 ? -7.902 -5.473 3.9 1 97.12 263 ASP B C 1
ATOM 4279 O O . ASP B 1 263 ? -9.086 -5.16 4.039 1 97.12 263 ASP B O 1
ATOM 4283 N N . TRP B 1 264 ? -7.48 -6.059 2.797 1 97.81 264 TRP B N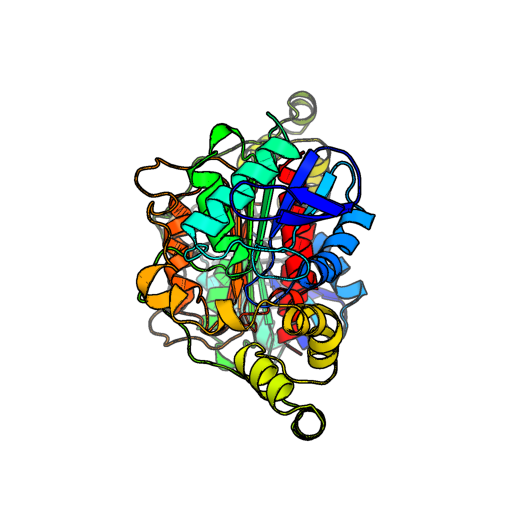 1
ATOM 4284 C CA . TRP B 1 264 ? -8.344 -6.473 1.697 1 97.81 264 TRP B CA 1
ATOM 4285 C C . TRP B 1 264 ? -9.375 -7.492 2.168 1 97.81 264 TRP B C 1
ATOM 4287 O O . TRP B 1 264 ? -10.547 -7.414 1.794 1 97.81 264 TRP B O 1
ATOM 4297 N N . LEU B 1 265 ? -8.93 -8.414 3.012 1 97.5 265 LEU B N 1
ATOM 4298 C CA . LEU B 1 265 ? -9.82 -9.453 3.514 1 97.5 265 LEU B CA 1
ATOM 4299 C C . LEU B 1 265 ? -10.945 -8.844 4.352 1 97.5 265 LEU B C 1
ATOM 4301 O O . LEU B 1 265 ? -12.062 -9.359 4.359 1 97.5 265 LEU B O 1
ATOM 4305 N N . LEU B 1 266 ? -10.641 -7.793 5.008 1 92.56 266 LEU B N 1
ATOM 4306 C CA . LEU B 1 266 ? -11.625 -7.152 5.871 1 92.56 266 LEU B CA 1
ATOM 4307 C C . LEU B 1 266 ? -12.719 -6.484 5.047 1 92.56 266 LEU B C 1
ATOM 4309 O O . LEU B 1 266 ? -13.812 -6.207 5.555 1 92.56 266 LEU B O 1
ATOM 4313 N N . THR B 1 267 ? -12.461 -6.219 3.816 1 87.31 267 THR B N 1
ATOM 4314 C CA . THR B 1 267 ? -13.461 -5.605 2.947 1 87.31 267 THR B CA 1
ATOM 4315 C C . THR B 1 267 ? -14.414 -6.656 2.395 1 87.31 267 THR B C 1
ATOM 4317 O O . THR B 1 267 ? -15.469 -6.32 1.846 1 87.31 267 THR B O 1
ATOM 4320 N N . ILE B 1 268 ? -14.07 -7.918 2.418 1 84.5 268 ILE B N 1
ATOM 4321 C CA . ILE B 1 268 ? -14.852 -9.023 1.881 1 84.5 268 ILE B CA 1
ATOM 4322 C C . ILE B 1 268 ? -15.914 -9.453 2.895 1 84.5 268 ILE B C 1
ATOM 4324 O O . ILE B 1 268 ? -16.969 -9.953 2.518 1 84.5 268 ILE B O 1
ATOM 4328 N N . LYS B 1 269 ? -15.781 -9.156 4.172 1 71.56 269 LYS B N 1
ATOM 4329 C CA . LYS B 1 269 ? -16.75 -9.539 5.199 1 71.56 269 LYS B CA 1
ATOM 4330 C C . LYS B 1 269 ? -18 -8.672 5.117 1 71.56 269 LYS B C 1
ATOM 4332 O O . LYS B 1 269 ? -17.922 -7.488 4.777 1 71.56 269 LYS B O 1
#

Secondary structure (DSSP, 8-state):
-EEEETTEEEEEEEESSSEEEEEEPPTT--THHHHHHHGGGGGT--SEEEEEEPPTTSTT-EE-TT--SHHHHHHHHHHHHHHHSTT--EEEEEETHHHHHHHHHHHHSTTTEEEEEEESPPPS-SS---PPP--SEE-HHHHHTS-HHHHHHHHHH-SEESHHHHHHIIIIIHHHHHHS-HHHHTSSHHHHHSS-SSPTTTT---B-S-EEEEEETT-TTT-SGGGGGGGTTBSSEEEEEESS--S-HHHHTHHHHHHHHHHHHHHH-/-EEEETTEEEEEEEESSSEEEEEEPPTT--THHHHHHHGGGGGT--SEEEEEEPPTTSTT-EE-TT--SHHHHHHHHHHHHHHHSTT--EEEEEETHHHHHHHHHHHHSTTTEEEEEEESPPPS-SS---PPP--SEE-HHHHHTS-HHHHHHHHHH-SEESHHHHHHIIIIIHHHHHHS-HHHHTSSHHHHHSS-SSPTTTT---B-S-EEEEEETT-TTT-SGGGGGGGTTBSSEEEEEESS--S-HHHHTHHHHHHHHHHHHHHH-

Sequence (538 aa):
MQCLVKKGSINYEVHGSGFPILIMHSMGTDHLSMTSWIEPIFQTIKGFKRIYIDLPAHGKSVIEENFSSSDDMLISILDFVDCIIPNQKFSLIGFSYGGYLAQGILHTRKTNVKSICLLSTALHIRDRTLPKREVFTKDNILLSQLDPDICVAIETLMNYQDKQHIEYFLKEIQPGRLLANKKFLHSNWREKGYFLSEEPFKNMGELSQPALFIMGKQDSICGYKDHISLLNKFSNATFAILDQTGHMIQIEKRQIVQCLVQDWLLTIKMQCLVKKGSINYEVHGSGFPILIMHSMGTDHLSMTSWIEPIFQTIKGFKRIYIDLPAHGKSVIEENFSSSDDMLISILDFVDCIIPNQKFSLIGFSYGGYLAQGILHTRKTNVKSICLLSTALHIRDRTLPKREVFTKDNILLSQLDPDICVAIETLMNYQDKQHIEYFLKEIQPGRLLANKKFLHSNWREKGYFLSEEPFKNMGELSQPALFIMGKQDSICGYKDHISLLNKFSNATFAILDQTGHMIQIEKRQIVQCLVQDWLLTIK

Organism: NCBI:txid1637975

Radius of gyration: 25.06 Å; Cα contacts (8 Å, |Δi|>4): 1158; chains: 2; bounding box: 58×76×53 Å

pLDDT: mean 97.19, std 2.58, range [71.19, 98.94]